Protein AF-0000000081664159 (afdb_homodimer)

InterPro domains:
  IPR005027 Glycosyl transferase, family 43 [PF03360] (117-325)
  IPR005027 Glycosyl transferase, family 43 [PTHR10896] (8-333)
  IPR005027 Glycosyl transferase, family 43 [cd00218] (96-326)
  IPR029044 Nucleotide-diphospho-sugar transferases [G3DSA:3.90.550.10] (96-348)
  IPR029044 Nucleotide-diphospho-sugar transferases [SSF53448] (96-347)

Nearest PDB structures (foldseek):
  1v82-assembly1_A  TM=9.508E-01  e=1.028E-36  Homo sapiens
  1v84-assembly1_B  TM=9.672E-01  e=1.481E-35  Homo sapiens
  1v83-assembly1_B  TM=9.660E-01  e=3.528E-35  Homo sapiens
  2d0j-assembly2_D  TM=9.702E-01  e=4.776E-34  Homo sapiens
  1kws-assembly1_A  TM=9.205E-01  e=2.733E-34  Homo sapiens

Solvent-accessible surface area (backbone atoms only — not comparable to full-atom values): 37474 Å² total; per-residue (Å²): 131,72,72,68,57,56,55,57,52,48,49,53,52,51,52,52,57,60,48,48,55,52,51,50,49,51,52,48,51,54,43,44,56,60,63,52,40,70,58,51,58,50,42,42,51,44,48,40,50,58,46,48,51,52,35,52,51,44,49,51,48,32,51,51,39,50,48,49,36,48,44,47,49,50,54,45,12,36,75,35,46,89,43,28,66,64,54,50,60,73,66,59,78,87,62,45,29,40,39,36,39,23,45,44,57,92,54,81,59,40,53,49,30,48,44,54,48,45,40,45,52,71,72,48,74,55,47,40,41,36,39,19,31,52,24,91,55,78,50,66,68,60,52,55,47,54,55,50,59,36,58,54,70,47,85,45,54,38,51,67,56,75,94,54,53,81,55,94,82,50,62,82,75,76,48,78,73,55,50,66,28,50,42,51,50,52,53,47,46,67,72,70,51,61,60,91,79,41,58,32,22,37,33,50,45,61,50,49,46,36,67,40,72,65,44,60,65,66,45,44,75,36,78,50,34,28,33,32,18,31,18,52,32,81,29,21,68,51,30,27,54,35,58,44,95,86,59,31,48,75,47,41,44,44,74,74,59,37,80,44,93,38,45,58,59,70,74,21,42,35,32,16,47,64,54,49,67,77,38,71,79,64,47,62,42,80,81,43,55,85,81,31,42,53,27,51,29,44,66,69,74,51,54,63,76,59,40,39,59,31,48,78,63,28,54,37,55,40,33,32,56,47,42,66,47,81,84,59,51,67,44,38,53,52,29,42,74,72,72,56,56,79,65,81,88,43,64,94,130,69,81,67,56,62,58,56,52,52,49,53,50,52,50,52,57,60,47,50,53,52,50,50,48,51,52,48,52,53,44,45,57,61,66,48,46,68,63,54,58,53,44,42,52,47,49,40,49,57,46,47,51,54,35,52,52,44,50,51,50,32,49,49,36,49,46,46,38,48,48,50,49,51,51,44,34,69,74,34,62,87,42,36,68,55,54,51,51,69,70,43,84,88,57,45,29,39,38,35,40,24,45,44,56,92,53,81,60,39,53,51,30,48,45,52,48,44,40,45,52,74,68,49,73,55,48,38,40,36,39,19,31,52,23,90,54,79,50,66,68,60,52,56,47,54,74,67,61,83,58,56,70,46,86,44,53,39,50,67,56,75,91,53,52,81,53,94,82,50,60,82,76,75,49,78,74,55,48,65,28,50,42,50,52,50,52,47,46,66,73,69,51,60,61,91,80,40,59,32,21,37,33,50,44,60,50,50,46,36,69,40,74,65,44,60,65,66,46,43,76,36,80,51,34,28,35,32,18,30,18,50,33,79,31,22,68,51,30,27,52,35,58,44,95,85,58,33,48,74,47,42,45,45,75,73,60,36,81,43,92,41,46,60,59,72,73,22,43,34,33,17,47,61,54,49,67,75,39,73,81,64,45,62,43,81,83,44,55,85,80,31,42,54,27,52,28,43,65,71,74,54,54,63,75,61,40,38,60,31,49,79,62,28,53,37,53,38,34,31,57,47,41,68,49,80,84,59,53,66,44,38,53,52,29,43,75,73,70,55,56,78,65,82,87,45,64,94

Structure (mmCIF, N/CA/C/O backbone):
data_AF-0000000081664159-model_v1
#
loop_
_entity.id
_entity.type
_entity.pdbx_description
1 polymer 'Galactosylgalactosylxylosylprotein 3-beta-glucuronosyltransferase 3-like'
#
loop_
_atom_site.group_PDB
_atom_site.id
_atom_site.type_symbol
_atom_site.label_atom_id
_atom_site.label_alt_id
_atom_site.label_comp_id
_atom_site.label_asym_id
_atom_site.label_entity_id
_atom_site.label_seq_id
_atom_site.pdbx_PDB_ins_code
_atom_site.Cartn_x
_atom_site.Cartn_y
_atom_site.Cartn_z
_atom_site.occupancy
_atom_site.B_iso_or_equiv
_atom_site.auth_seq_id
_atom_site.auth_comp_id
_atom_site.auth_asym_id
_atom_site.auth_atom_id
_atom_site.pdbx_PDB_model_num
ATOM 1 N N . MET A 1 1 ? -96.875 -40.125 39.188 1 26.61 1 MET A N 1
ATOM 2 C CA . MET A 1 1 ? -96 -38.969 39.344 1 26.61 1 MET A CA 1
ATOM 3 C C . MET A 1 1 ? -94.562 -39.375 39.281 1 26.61 1 MET A C 1
ATOM 5 O O . MET A 1 1 ? -93.688 -38.562 39.438 1 26.61 1 MET A O 1
ATOM 9 N N . ALA A 1 2 ? -94.312 -40.688 39.312 1 31.69 2 ALA A N 1
ATOM 10 C CA . ALA A 1 2 ? -93 -41.344 39.438 1 31.69 2 ALA A CA 1
ATOM 11 C C . ALA A 1 2 ? -92.188 -41.281 38.156 1 31.69 2 ALA A C 1
ATOM 13 O O . ALA A 1 2 ? -90.938 -41.219 38.156 1 31.69 2 ALA A O 1
ATOM 14 N N . ARG A 1 3 ? -92.875 -41.344 37 1 38.38 3 ARG A N 1
ATOM 15 C CA . ARG A 1 3 ? -92.188 -41.688 35.781 1 38.38 3 ARG A CA 1
ATOM 16 C C . ARG A 1 3 ? -91.438 -40.469 35.219 1 38.38 3 ARG A C 1
ATOM 18 O O . ARG A 1 3 ? -90.5 -40.625 34.438 1 38.38 3 ARG A O 1
ATOM 25 N N . ILE A 1 4 ? -92 -39.344 35.469 1 42.75 4 ILE A N 1
ATOM 26 C CA . ILE A 1 4 ? -91.5 -38.156 34.75 1 42.75 4 ILE A CA 1
ATOM 27 C C . ILE A 1 4 ? -90.125 -37.781 35.344 1 42.75 4 ILE A C 1
ATOM 29 O O . ILE A 1 4 ? -89.375 -37.125 34.656 1 42.75 4 ILE A O 1
ATOM 33 N N . HIS A 1 5 ? -89.875 -38.188 36.594 1 41.47 5 HIS A N 1
ATOM 34 C CA . HIS A 1 5 ? -88.75 -37.656 37.25 1 41.47 5 HIS A CA 1
ATOM 35 C C . HIS A 1 5 ? -87.438 -38.281 36.75 1 41.47 5 HIS A C 1
ATOM 37 O O . HIS A 1 5 ? -86.375 -37.75 36.969 1 41.47 5 HIS A O 1
ATOM 43 N N . LEU A 1 6 ? -87.562 -39.5 36.188 1 44.88 6 LEU A N 1
ATOM 44 C CA . LEU A 1 6 ? -86.375 -40.219 35.844 1 44.88 6 LEU A CA 1
ATOM 45 C C . LEU A 1 6 ? -85.75 -39.656 34.562 1 44.88 6 LEU A C 1
ATOM 47 O O . LEU A 1 6 ? -84.5 -39.531 34.438 1 44.88 6 LEU A O 1
ATOM 51 N N . LYS A 1 7 ? -86.562 -39.031 33.625 1 44.59 7 LYS A N 1
ATOM 52 C CA . LYS A 1 7 ? -86.062 -38.531 32.344 1 44.59 7 LYS A CA 1
ATOM 53 C C . LYS A 1 7 ? -85.25 -37.25 32.562 1 44.59 7 LYS A C 1
ATOM 55 O O . LYS A 1 7 ? -84.25 -37.031 31.906 1 44.59 7 LYS A O 1
ATOM 60 N N . LYS A 1 8 ? -85.75 -36.406 33.406 1 48.75 8 LYS A N 1
ATOM 61 C CA . LYS A 1 8 ? -85.062 -35.125 33.594 1 48.75 8 LYS A CA 1
ATOM 62 C C . LYS A 1 8 ? -83.688 -35.312 34.281 1 48.75 8 LYS A C 1
ATOM 64 O O . LYS A 1 8 ? -82.75 -34.625 33.969 1 48.75 8 LYS A O 1
ATOM 69 N N . VAL A 1 9 ? -83.812 -36.406 35.062 1 49.81 9 VAL A N 1
ATOM 70 C CA . VAL A 1 9 ? -82.562 -36.688 35.75 1 49.81 9 VAL A CA 1
ATOM 71 C C . VAL A 1 9 ? -81.562 -37.25 34.75 1 49.81 9 VAL A C 1
ATOM 73 O O . VAL A 1 9 ? -80.375 -36.906 34.812 1 49.81 9 VAL A O 1
ATOM 76 N N . VAL A 1 10 ? -82.125 -37.938 33.719 1 51.38 10 VAL A N 1
ATOM 77 C CA . VAL A 1 10 ? -81.188 -38.531 32.719 1 51.38 10 VAL A CA 1
ATOM 78 C C . VAL A 1 10 ? -80.688 -37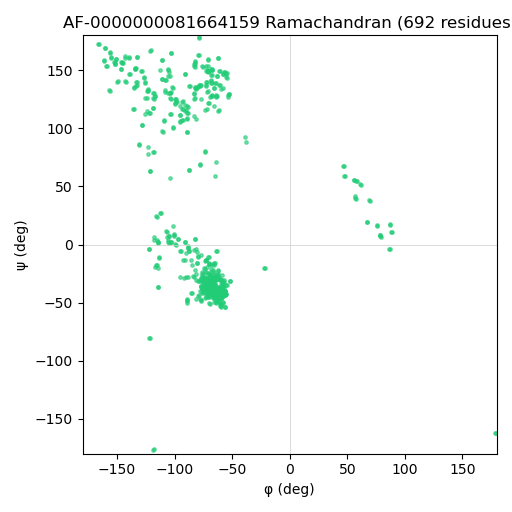.438 31.797 1 51.38 10 VAL A C 1
ATOM 80 O O . VAL A 1 10 ? -79.5 -37.406 31.453 1 51.38 10 VAL A O 1
ATOM 83 N N . ILE A 1 11 ? -81.5 -36.375 31.547 1 52.69 11 ILE A N 1
ATOM 84 C CA . ILE A 1 11 ? -81.062 -35.281 30.656 1 52.69 11 ILE A CA 1
ATOM 85 C C . ILE A 1 11 ? -80 -34.438 31.344 1 52.69 11 ILE A C 1
ATOM 87 O O . ILE A 1 11 ? -79 -34.062 30.734 1 52.69 11 ILE A O 1
ATOM 91 N N . VAL A 1 12 ? -80.188 -34.219 32.656 1 52.22 12 VAL A N 1
ATOM 92 C CA . VAL A 1 12 ? -79.188 -33.438 33.375 1 52.22 12 VAL A CA 1
ATOM 93 C C . VAL A 1 12 ? -77.875 -34.188 33.438 1 52.22 12 VAL A C 1
ATOM 95 O O . VAL A 1 12 ? -76.812 -33.594 33.25 1 52.22 12 VAL A O 1
ATOM 98 N N . PHE A 1 13 ? -77.938 -35.562 33.469 1 48.62 13 PHE A N 1
ATOM 99 C CA . PHE A 1 13 ? -76.688 -36.312 33.5 1 48.62 13 PHE A CA 1
ATOM 100 C C . PHE A 1 13 ? -76.062 -36.344 32.094 1 48.62 13 PHE A C 1
ATOM 102 O O . PHE A 1 13 ? -74.812 -36.281 31.984 1 48.62 13 PHE A O 1
ATOM 109 N N . VAL A 1 14 ? -76.875 -36.281 31.047 1 52.66 14 VAL A N 1
ATOM 110 C CA . VAL A 1 14 ? -76.375 -36.312 29.688 1 52.66 14 VAL A CA 1
ATOM 111 C C . VAL A 1 14 ? -75.688 -34.969 29.375 1 52.66 14 VAL A C 1
ATOM 113 O O . VAL A 1 14 ? -74.625 -34.906 28.797 1 52.66 14 VAL A O 1
ATOM 116 N N . VAL A 1 15 ? -76.312 -33.875 29.844 1 52.97 15 VAL A N 1
ATOM 117 C CA . VAL A 1 15 ? -75.75 -32.562 29.562 1 52.97 15 VAL A CA 1
ATOM 118 C C . VAL A 1 15 ? -74.438 -32.375 30.375 1 52.97 15 VAL A C 1
ATOM 120 O O . VAL A 1 15 ? -73.438 -31.875 29.859 1 52.97 15 VAL A O 1
ATOM 123 N N . LEU A 1 16 ? -74.438 -32.844 31.594 1 52.19 16 LEU A N 1
ATOM 124 C CA . LEU A 1 16 ? -73.25 -32.719 32.406 1 52.19 16 LEU A CA 1
ATOM 125 C C . LEU A 1 16 ? -72.125 -33.625 31.859 1 52.19 16 LEU A C 1
ATOM 127 O O . LEU A 1 16 ? -70.938 -33.281 31.906 1 52.19 16 LEU A O 1
ATOM 131 N N . PHE A 1 17 ? -72.5 -34.688 31.156 1 52.41 17 PHE A N 1
ATOM 132 C CA . PHE A 1 17 ? -71.562 -35.594 30.562 1 52.41 17 PHE A CA 1
ATOM 133 C C . PHE A 1 17 ? -70.875 -34.969 29.344 1 52.41 17 PHE A C 1
ATOM 135 O O . PHE A 1 17 ? -69.688 -35.156 29.094 1 52.41 17 PHE A O 1
ATOM 142 N N . PHE A 1 18 ? -71.688 -34.219 28.562 1 54.16 18 PHE A N 1
ATOM 143 C CA . PHE A 1 18 ? -71.125 -33.625 27.359 1 54.16 18 PHE A CA 1
ATOM 144 C C . PHE A 1 18 ? -70.375 -32.344 27.703 1 54.16 18 PHE A C 1
ATOM 146 O O . PHE A 1 18 ? -69.438 -31.969 27.031 1 54.16 18 PHE A O 1
ATOM 153 N N . ILE A 1 19 ? -70.812 -31.625 28.766 1 53.91 19 ILE A N 1
ATOM 154 C CA . ILE A 1 19 ? -70.188 -30.344 29.031 1 53.91 19 ILE A CA 1
ATOM 155 C C . ILE A 1 19 ? -68.875 -30.562 29.812 1 53.91 19 ILE A C 1
ATOM 157 O O . ILE A 1 19 ? -67.875 -29.812 29.625 1 53.91 19 ILE A O 1
ATOM 161 N N . THR A 1 20 ? -68.688 -31.688 30.5 1 52.44 20 THR A N 1
ATOM 162 C CA . THR A 1 20 ? -67.5 -31.875 31.312 1 52.44 20 THR A CA 1
ATOM 163 C C . THR A 1 20 ? -66.312 -32.188 30.422 1 52.44 20 THR A C 1
ATOM 165 O O . THR A 1 20 ? -65.188 -31.672 30.656 1 52.44 20 THR A O 1
ATOM 168 N N . PRO A 1 21 ? -66.5 -33.062 29.344 1 52.22 21 PRO A N 1
ATOM 169 C CA . PRO A 1 21 ? -65.312 -33.188 28.531 1 52.22 21 PRO A CA 1
ATOM 170 C C . PRO A 1 21 ? -64.938 -31.906 27.797 1 52.22 21 PRO A C 1
ATOM 172 O O . PRO A 1 21 ? -63.75 -31.625 27.609 1 52.22 21 PRO A O 1
ATOM 175 N N . VAL A 1 22 ? -65.875 -31.031 27.469 1 54.66 22 VAL A N 1
ATOM 176 C CA . VAL A 1 22 ? -65.562 -29.781 26.797 1 54.66 22 VAL A CA 1
ATOM 177 C C . VAL A 1 22 ? -64.812 -28.828 27.75 1 54.66 22 VAL A C 1
ATOM 179 O O . VAL A 1 22 ? -63.875 -28.172 27.391 1 54.66 22 VAL A O 1
ATOM 182 N N . ILE A 1 23 ? -65.188 -28.766 29.016 1 53.78 23 ILE A N 1
ATOM 183 C CA . ILE A 1 23 ? -64.5 -27.891 29.984 1 53.78 23 ILE A CA 1
ATOM 184 C C . ILE A 1 23 ? -63.094 -28.406 30.297 1 53.78 23 ILE A C 1
ATOM 186 O O . ILE A 1 23 ? -62.156 -27.641 30.406 1 53.78 23 ILE A O 1
ATOM 190 N N . LEU A 1 24 ? -62.906 -29.688 30.328 1 50.34 24 LEU A N 1
ATOM 191 C CA . LEU A 1 24 ? -61.562 -30.234 30.578 1 50.34 24 LEU A CA 1
ATOM 192 C C . LEU A 1 24 ? -60.656 -30.016 29.375 1 50.34 24 LEU A C 1
ATOM 194 O O . LEU A 1 24 ? -59.469 -29.688 29.531 1 50.34 24 LEU A O 1
ATOM 198 N N . VAL A 1 25 ? -61.219 -30.125 28.125 1 50.09 25 VAL A N 1
ATOM 199 C CA . VAL A 1 25 ? -60.406 -29.859 26.953 1 50.09 25 VAL A CA 1
ATOM 200 C C . VAL A 1 25 ? -60.062 -28.359 26.891 1 50.09 25 VAL A C 1
ATOM 202 O O . VAL A 1 25 ? -58.938 -27.984 26.578 1 50.09 25 VAL A O 1
ATOM 205 N N . ILE A 1 26 ? -60.969 -27.469 27.203 1 51.34 26 ILE A N 1
ATOM 206 C CA . ILE A 1 26 ? -60.688 -26.031 27.203 1 51.34 26 ILE A CA 1
ATOM 207 C C . ILE A 1 26 ? -59.719 -25.703 28.344 1 51.34 26 ILE A C 1
ATOM 209 O O . ILE A 1 26 ? -58.781 -24.938 28.156 1 51.34 26 ILE A O 1
ATOM 213 N N . ALA A 1 27 ? -59.875 -26.281 29.484 1 47.41 27 ALA A N 1
ATOM 214 C CA . ALA A 1 27 ? -58.938 -26 30.594 1 47.41 27 ALA A CA 1
ATOM 215 C C . ALA A 1 27 ? -57.562 -26.562 30.312 1 47.41 27 ALA A C 1
ATOM 217 O O . ALA A 1 27 ? -56.562 -25.922 30.609 1 47.41 27 ALA A O 1
ATOM 218 N N . TYR A 1 28 ? -57.469 -27.766 29.734 1 43.38 28 TYR A N 1
ATOM 219 C CA . TYR A 1 28 ? -56.156 -28.328 29.438 1 43.38 28 TYR A CA 1
ATOM 220 C C . TYR A 1 28 ? -55.562 -27.672 28.188 1 43.38 28 TYR A C 1
ATOM 222 O O . TYR A 1 28 ? -54.344 -27.516 28.078 1 43.38 28 TYR A O 1
ATOM 230 N N . GLY A 1 29 ? -56.344 -27.328 27.156 1 45.12 29 GLY A N 1
ATOM 231 C CA . GLY A 1 29 ? -55.812 -26.547 26.047 1 45.12 29 GLY A CA 1
ATOM 232 C C . GLY A 1 29 ? -55.312 -25.188 26.453 1 45.12 29 GLY A C 1
ATOM 233 O O . GLY A 1 29 ? -54.281 -24.734 25.969 1 45.12 29 GLY A O 1
ATOM 234 N N . VAL A 1 30 ? -56.031 -24.438 27.266 1 44.88 30 VAL A N 1
ATOM 235 C CA . VAL A 1 30 ? -55.531 -23.156 27.781 1 44.88 30 VAL A CA 1
ATOM 236 C C . VAL A 1 30 ? -54.312 -23.391 28.688 1 44.88 30 VAL A C 1
ATOM 238 O O . VAL A 1 30 ? -53.375 -22.609 28.672 1 44.88 30 VAL A O 1
ATOM 241 N N . ASN A 1 31 ? -54.312 -24.469 29.406 1 39.09 31 ASN A N 1
ATOM 242 C CA . ASN A 1 31 ? -53.125 -24.703 30.234 1 39.09 31 ASN A CA 1
ATOM 243 C C . ASN A 1 31 ? -51.969 -25.25 29.422 1 39.09 31 ASN A C 1
ATOM 245 O O . ASN A 1 31 ? -50.812 -25.125 29.828 1 39.09 31 ASN A O 1
ATOM 249 N N . CYS A 1 32 ? -52.188 -26.047 28.344 1 36.38 32 CYS A N 1
ATOM 250 C CA . CYS A 1 32 ? -51.062 -26.391 27.516 1 36.38 32 CYS A CA 1
ATOM 251 C C . CYS A 1 32 ? -50.469 -25.141 26.859 1 36.38 32 CYS A C 1
ATOM 253 O O . CYS A 1 32 ? -49.25 -25.062 26.641 1 36.38 32 CYS A O 1
ATOM 255 N N . ARG A 1 33 ? -51.25 -24.188 26.266 1 40.78 33 ARG A N 1
ATOM 256 C CA . ARG A 1 33 ? -50.656 -22.938 25.812 1 40.78 33 ARG A CA 1
ATOM 257 C C . ARG A 1 33 ? -49.969 -22.203 26.969 1 40.78 33 ARG A C 1
ATOM 259 O O . ARG A 1 33 ? -48.938 -21.562 26.781 1 40.78 33 ARG A O 1
ATOM 266 N N . ASN A 1 34 ? -50.562 -22.109 28.094 1 37.56 34 ASN A N 1
ATOM 267 C CA . ASN A 1 34 ? -49.906 -21.5 29.234 1 37.56 34 ASN A CA 1
ATOM 268 C C . ASN A 1 34 ? -48.719 -22.344 29.703 1 37.56 34 ASN A C 1
ATOM 270 O O . ASN A 1 34 ? -47.844 -21.859 30.422 1 37.56 34 ASN A O 1
ATOM 274 N N . PHE A 1 35 ? -48.75 -23.672 29.562 1 34.16 35 PHE A N 1
ATOM 275 C CA . PHE A 1 35 ? -47.562 -24.453 29.922 1 34.16 35 PHE A CA 1
ATOM 276 C C . PHE A 1 35 ? -46.5 -24.359 28.828 1 34.16 35 PHE A C 1
ATOM 278 O O . PHE A 1 35 ? -45.344 -24.766 29.031 1 34.16 35 PHE A O 1
ATOM 285 N N . ILE A 1 36 ? -46.844 -24.203 27.547 1 36.12 36 ILE A N 1
ATOM 286 C CA . ILE A 1 36 ? -45.781 -23.75 26.641 1 36.12 36 ILE A CA 1
ATOM 287 C C . ILE A 1 36 ? -45.344 -22.344 27.031 1 36.12 36 ILE A C 1
ATOM 289 O O . ILE A 1 36 ? -46.094 -21.375 26.797 1 36.12 36 ILE A O 1
ATOM 293 N N . SER A 1 37 ? -44.906 -22.156 28.172 1 37.28 37 SER A N 1
ATOM 294 C CA . SER A 1 37 ? -44.5 -20.859 28.672 1 37.28 37 SER A CA 1
ATOM 295 C C . SER A 1 37 ? -43.781 -20.047 27.594 1 37.28 37 SER A C 1
ATOM 297 O O . SER A 1 37 ? -42.781 -20.5 27.031 1 37.28 37 SER A O 1
ATOM 299 N N . PRO A 1 38 ? -44.438 -19.172 26.781 1 44.56 38 PRO A N 1
ATOM 300 C CA . PRO A 1 38 ? -43.781 -18.078 26.062 1 44.56 38 PRO A CA 1
ATOM 301 C C . PRO A 1 38 ? -42.438 -17.672 26.703 1 44.56 38 PRO A C 1
ATOM 303 O O . PRO A 1 38 ? -41.594 -17.047 26.047 1 44.56 38 PRO A O 1
ATOM 306 N N . LEU A 1 39 ? -42.25 -18 27.922 1 45.12 39 LEU A N 1
ATOM 307 C CA . LEU A 1 39 ? -41.031 -17.781 28.688 1 45.12 39 LEU A CA 1
ATOM 308 C C . LEU A 1 39 ? -39.906 -18.656 28.172 1 45.12 39 LEU A C 1
ATOM 310 O O . LEU A 1 39 ? -38.719 -18.234 28.156 1 45.12 39 LEU A O 1
ATOM 314 N N . ASN A 1 40 ? -40.281 -19.859 27.578 1 49.34 40 ASN A N 1
ATOM 315 C CA . ASN A 1 40 ? -39.219 -20.75 27.141 1 49.34 40 ASN A CA 1
ATOM 316 C C . ASN A 1 40 ? -38.594 -20.297 25.812 1 49.34 40 ASN A C 1
ATOM 318 O O . ASN A 1 40 ? -37.375 -20.344 25.641 1 49.34 40 ASN A O 1
ATOM 322 N N . GLU A 1 41 ? -39.406 -19.984 24.906 1 52.91 41 GLU A N 1
ATOM 323 C CA . GLU A 1 41 ? -38.812 -19.453 23.688 1 52.91 41 GLU A CA 1
ATOM 324 C C . GLU A 1 41 ? -38.062 -18.141 23.969 1 52.91 41 GLU A C 1
ATOM 326 O O . GLU A 1 41 ? -36.969 -17.922 23.453 1 52.91 41 GLU A O 1
ATOM 331 N N . GLU A 1 42 ? -38.812 -17.266 24.703 1 55.5 42 GLU A N 1
ATOM 332 C CA . GLU A 1 42 ? -38.156 -16.031 25.109 1 55.5 42 GLU A CA 1
ATOM 333 C C . GLU A 1 42 ? -36.906 -16.312 25.969 1 55.5 42 GLU A C 1
ATOM 335 O O . GLU A 1 42 ? -35.906 -15.633 25.828 1 55.5 42 GLU A O 1
ATOM 340 N N . ASP A 1 43 ? -37.031 -17.344 26.703 1 56.03 43 ASP A N 1
ATOM 341 C CA . ASP A 1 43 ? -35.875 -17.75 27.516 1 56.03 43 ASP A CA 1
ATOM 342 C C . ASP A 1 43 ? -34.75 -18.297 26.641 1 56.03 43 ASP A C 1
ATOM 344 O O . ASP A 1 43 ? -33.594 -18.016 26.891 1 56.03 43 ASP A O 1
ATOM 348 N N . TYR A 1 44 ? -35.219 -19.094 25.656 1 54.5 44 TYR A N 1
ATOM 349 C CA . TYR A 1 44 ? -34.188 -19.594 24.75 1 54.5 44 TYR A CA 1
ATOM 350 C C . TYR A 1 44 ? -33.625 -18.484 23.875 1 54.5 44 TYR A C 1
ATOM 352 O O . TYR A 1 44 ? -32.406 -18.422 23.641 1 54.5 44 TYR A O 1
ATOM 360 N N . ARG A 1 45 ? -34.5 -17.703 23.359 1 57.66 45 ARG A N 1
ATOM 361 C CA . ARG A 1 45 ? -34 -16.547 22.625 1 57.66 45 ARG A CA 1
ATOM 362 C C . ARG A 1 45 ? -33.125 -15.664 23.516 1 57.66 45 ARG A C 1
ATOM 364 O O . ARG A 1 45 ? -32.094 -15.164 23.078 1 57.66 45 ARG A O 1
ATOM 371 N N . ASP A 1 46 ? -33.562 -15.555 24.719 1 60.53 46 ASP A N 1
ATOM 372 C CA . ASP A 1 46 ? -32.781 -14.805 25.672 1 60.53 46 ASP A CA 1
ATOM 373 C C . ASP A 1 46 ? -31.453 -15.531 25.984 1 60.53 46 ASP A C 1
ATOM 375 O O . ASP A 1 46 ? -30.406 -14.898 26.109 1 60.53 46 ASP A O 1
ATOM 379 N N . ALA A 1 47 ? -31.578 -16.828 26.062 1 57.5 47 ALA A N 1
ATOM 380 C CA . ALA A 1 47 ? -30.375 -17.609 26.328 1 57.5 47 ALA A CA 1
ATOM 381 C C . ALA A 1 47 ? -29.422 -17.547 25.141 1 57.5 47 ALA A C 1
ATOM 383 O O . ALA A 1 47 ? -28.203 -17.438 25.312 1 57.5 47 ALA A O 1
ATOM 384 N N . ILE A 1 48 ? -29.953 -17.656 23.969 1 58.72 48 ILE A N 1
ATOM 385 C CA . ILE A 1 48 ? -29.141 -17.516 22.766 1 58.72 48 ILE A CA 1
ATOM 386 C C . ILE A 1 48 ? -28.578 -16.094 22.688 1 58.72 48 ILE A C 1
ATOM 388 O O . ILE A 1 48 ? -27.391 -15.914 22.375 1 58.72 48 ILE A O 1
ATOM 392 N N . ALA A 1 49 ? -29.422 -15.18 22.844 1 61.28 49 ALA A N 1
ATOM 393 C CA . ALA A 1 49 ? -28.969 -13.789 22.844 1 61.28 49 ALA A CA 1
ATOM 394 C C . ALA A 1 49 ? -27.938 -13.555 23.938 1 61.28 49 ALA A C 1
ATOM 396 O O . ALA A 1 49 ? -26.953 -12.836 23.719 1 61.28 49 ALA A O 1
ATOM 397 N N . LYS A 1 50 ? -28.188 -14.227 25.031 1 61.97 50 LYS A N 1
ATOM 398 C CA . LYS A 1 50 ? -27.25 -14.102 26.156 1 61.97 50 LYS A CA 1
ATOM 399 C C . LYS A 1 50 ? -25.906 -14.727 25.812 1 61.97 50 LYS A C 1
ATOM 401 O O . LYS A 1 50 ? -24.875 -14.305 26.328 1 61.97 50 LYS A O 1
ATOM 406 N N . LYS A 1 51 ? -26 -15.695 24.953 1 61.41 51 LYS A N 1
ATOM 407 C CA . LYS A 1 51 ? -24.734 -16.328 24.594 1 61.41 51 LYS A CA 1
ATOM 408 C C . LYS A 1 51 ? -24.125 -15.656 23.359 1 61.41 51 LYS A C 1
ATOM 410 O O . LYS A 1 51 ? -22.906 -15.695 23.156 1 61.41 51 LYS A O 1
ATOM 415 N N . GLU A 1 52 ? -24.938 -15.102 22.5 1 65.69 52 GLU A N 1
ATOM 416 C CA . GLU A 1 52 ? -24.422 -14.391 21.328 1 65.69 52 GLU A CA 1
ATOM 417 C C . GLU A 1 52 ? -23.625 -13.156 21.734 1 65.69 52 GLU A C 1
ATOM 419 O O . GLU A 1 52 ? -22.609 -12.852 21.125 1 65.69 52 GLU A O 1
ATOM 424 N N . SER A 1 53 ? -24.141 -12.539 22.781 1 72.12 53 SER A N 1
ATOM 425 C CA . SER A 1 53 ? -23.453 -11.328 23.25 1 72.12 53 SER A CA 1
ATOM 426 C C . SER A 1 53 ? -22.062 -11.656 23.781 1 72.12 53 SER A C 1
ATOM 428 O O . SER A 1 53 ? -21.078 -11.055 23.359 1 72.12 53 SER A O 1
ATOM 430 N N . PRO A 1 54 ? -22.047 -12.766 24.609 1 67.44 54 PRO A N 1
ATOM 431 C CA . PRO A 1 54 ? -20.688 -13.094 25.062 1 67.44 54 PRO A CA 1
ATOM 432 C C . PRO A 1 54 ? -19.781 -13.586 23.938 1 67.44 54 PRO A C 1
ATOM 434 O O . PRO A 1 54 ? -18.578 -13.312 23.953 1 67.44 54 PRO A O 1
ATOM 437 N N . LEU A 1 55 ? -20.359 -14.273 23.031 1 70.94 55 LEU A N 1
ATOM 438 C CA . LEU A 1 55 ? -19.547 -14.742 21.906 1 70.94 55 LEU A CA 1
ATOM 439 C C . LEU A 1 55 ? -19 -13.578 21.094 1 70.94 55 LEU A C 1
ATOM 441 O O . LEU A 1 55 ? -17.844 -13.578 20.703 1 70.94 55 LEU A O 1
ATOM 445 N N . LYS A 1 56 ? -19.891 -12.633 20.828 1 73.94 56 LYS A N 1
ATOM 446 C CA . LYS A 1 56 ? -19.453 -11.445 20.109 1 73.94 56 LYS A CA 1
ATOM 447 C C . LYS A 1 56 ? -18.391 -10.68 20.891 1 73.94 56 LYS A C 1
ATOM 449 O O . LYS A 1 56 ? -17.406 -10.203 20.312 1 73.94 56 LYS A O 1
ATOM 454 N N . MET A 1 57 ? -18.609 -10.648 22.188 1 73.75 57 MET A N 1
ATOM 455 C CA . MET A 1 57 ? -17.641 -9.969 23.047 1 73.75 57 MET A CA 1
ATOM 456 C C . MET A 1 57 ? -16.297 -10.688 23.031 1 73.75 57 MET A C 1
ATOM 458 O O . MET A 1 57 ? -15.242 -10.047 22.969 1 73.75 57 MET A O 1
ATOM 462 N N . LYS A 1 58 ? -16.375 -12.016 23.047 1 72.69 58 LYS A N 1
ATOM 463 C CA . LYS A 1 58 ? -15.125 -12.781 23.047 1 72.69 58 LYS A CA 1
ATOM 464 C C . LYS A 1 58 ? -14.438 -12.703 21.688 1 72.69 58 LYS A C 1
ATOM 466 O O . LYS A 1 58 ? -13.211 -12.695 21.609 1 72.69 58 LYS A O 1
ATOM 471 N N . GLU A 1 59 ? -15.203 -12.625 20.703 1 74.12 59 GLU A N 1
ATOM 472 C CA . GLU A 1 59 ? -14.641 -12.438 19.375 1 74.12 59 GLU A CA 1
ATOM 473 C C . GLU A 1 59 ? -13.945 -11.086 19.25 1 74.12 59 GLU A C 1
ATOM 475 O O . GLU A 1 59 ? -12.859 -10.992 18.672 1 74.12 59 GLU A O 1
ATOM 480 N N . ASP A 1 60 ? -14.547 -10.141 19.828 1 75.69 60 ASP A N 1
ATOM 481 C CA . ASP A 1 60 ? -13.938 -8.812 19.812 1 75.69 60 ASP A CA 1
ATOM 482 C C . ASP A 1 60 ? -12.641 -8.789 20.625 1 75.69 60 ASP A C 1
ATOM 484 O O . ASP A 1 60 ? -11.664 -8.164 20.219 1 75.69 60 ASP A O 1
ATOM 488 N N . GLU A 1 61 ? -12.711 -9.555 21.672 1 72 61 GLU A N 1
ATOM 489 C CA . GLU A 1 61 ? -11.516 -9.641 22.5 1 72 61 GLU A CA 1
ATOM 490 C C . GLU A 1 61 ? -10.391 -10.375 21.781 1 72 61 GLU A C 1
ATOM 492 O O . GLU A 1 61 ? -9.234 -9.969 21.859 1 72 61 GLU A O 1
ATOM 497 N N . LEU A 1 62 ? -10.766 -11.422 21.156 1 71.69 62 LEU A N 1
ATOM 498 C CA . LEU A 1 62 ? -9.789 -12.188 20.391 1 71.69 62 LEU A CA 1
ATOM 499 C C . LEU A 1 62 ? -9.164 -11.336 19.297 1 71.69 62 LEU A C 1
ATOM 501 O O . LEU A 1 62 ? -7.945 -11.367 19.094 1 71.69 62 LEU A O 1
ATOM 505 N N . LYS A 1 63 ? -10.023 -10.625 18.672 1 72.56 63 LYS A N 1
ATOM 506 C CA . LYS A 1 63 ? -9.539 -9.742 17.625 1 72.56 63 LYS A CA 1
ATOM 507 C C . LYS A 1 63 ? -8.57 -8.695 18.172 1 72.56 63 LYS A C 1
ATOM 509 O O . LYS A 1 63 ? -7.543 -8.406 17.562 1 72.56 63 LYS A O 1
ATOM 514 N N . LYS A 1 64 ? -8.883 -8.25 19.344 1 73.69 64 LYS A N 1
ATOM 515 C CA . LYS A 1 64 ? -8.023 -7.258 19.984 1 73.69 64 LYS A CA 1
ATOM 516 C C . LYS A 1 64 ? -6.66 -7.855 20.328 1 73.69 64 LYS A C 1
ATOM 518 O O . LYS A 1 64 ? -5.625 -7.223 20.109 1 73.69 64 LYS A O 1
ATOM 523 N N . TYR A 1 65 ? -6.68 -9.109 20.75 1 70.5 65 TYR A N 1
ATOM 524 C CA . TYR A 1 65 ? -5.43 -9.758 21.125 1 70.5 65 TYR A CA 1
ATOM 525 C C . TYR A 1 65 ? -4.602 -10.102 19.891 1 70.5 65 TYR A C 1
ATOM 527 O O . TYR A 1 65 ? -3.377 -9.977 19.906 1 70.5 65 TYR A O 1
ATOM 535 N N . GLU A 1 66 ? -5.324 -10.477 18.953 1 73.06 66 GLU A N 1
ATOM 536 C CA . GLU A 1 66 ? -4.641 -10.766 17.703 1 73.06 66 GLU A CA 1
ATOM 537 C C . GLU A 1 66 ? -3.98 -9.508 17.125 1 73.06 66 GLU A C 1
ATOM 539 O O . GLU A 1 66 ? -2.836 -9.555 16.672 1 73.06 66 GLU A O 1
ATOM 544 N N . GLU A 1 67 ? -4.695 -8.516 17.234 1 74.94 67 GLU A N 1
ATOM 545 C CA . GLU A 1 67 ? -4.168 -7.242 16.75 1 74.94 67 GLU A CA 1
ATOM 546 C C . GLU A 1 67 ? -2.957 -6.805 17.578 1 74.94 67 GLU A C 1
ATOM 548 O O . GLU A 1 67 ? -1.959 -6.34 17.016 1 74.94 67 GLU A O 1
ATOM 553 N N . ARG A 1 68 ? -3.121 -7.047 18.859 1 74.06 68 ARG A N 1
ATOM 554 C CA . ARG A 1 68 ? -2.021 -6.68 19.734 1 74.06 68 ARG A CA 1
ATOM 555 C C . ARG A 1 68 ? -0.781 -7.516 19.453 1 74.06 68 ARG A C 1
ATOM 557 O O . ARG A 1 68 ? 0.335 -6.992 19.422 1 74.06 68 ARG A O 1
ATOM 564 N N . LEU A 1 69 ? -1.055 -8.734 19.25 1 75.56 69 LEU A N 1
ATOM 565 C CA . LEU A 1 69 ? 0.054 -9.633 18.938 1 75.56 69 LEU A CA 1
ATOM 566 C C . LEU A 1 69 ? 0.715 -9.258 17.625 1 75.56 69 LEU A C 1
ATOM 568 O O . LEU A 1 69 ? 1.943 -9.227 17.516 1 75.56 69 LEU A O 1
ATOM 572 N N . ASN A 1 70 ? -0.051 -8.977 16.734 1 77.25 70 ASN A N 1
ATOM 573 C CA . ASN A 1 70 ? 0.475 -8.609 15.422 1 77.25 70 ASN A CA 1
ATOM 574 C C . ASN A 1 70 ? 1.236 -7.285 15.477 1 77.25 70 ASN A C 1
ATOM 576 O O . ASN A 1 70 ? 2.324 -7.168 14.906 1 77.25 70 ASN A O 1
ATOM 580 N N . THR A 1 71 ? 0.613 -6.402 16.188 1 77.94 71 THR A N 1
ATOM 581 C CA . THR A 1 71 ? 1.263 -5.102 16.328 1 77.94 71 THR A CA 1
ATOM 582 C C . THR A 1 71 ? 2.621 -5.246 17.016 1 77.94 71 THR A C 1
ATOM 584 O O . THR A 1 71 ? 3.615 -4.68 16.562 1 77.94 71 THR A O 1
ATOM 587 N N . LEU A 1 72 ? 2.566 -6.02 18.016 1 75.25 72 LEU A N 1
ATOM 588 C CA . LEU A 1 72 ? 3.812 -6.234 18.75 1 75.25 72 LEU A CA 1
ATOM 589 C C . LEU A 1 72 ? 4.84 -6.941 17.859 1 75.25 72 LEU A C 1
ATOM 591 O O . LEU A 1 72 ? 6.004 -6.543 17.828 1 75.25 72 LEU A O 1
ATOM 595 N N . SER A 1 73 ? 4.387 -7.91 17.234 1 78.12 73 SER A N 1
ATOM 596 C CA . SER A 1 73 ? 5.27 -8.68 16.375 1 78.12 73 SER A CA 1
ATOM 597 C C . SER A 1 73 ? 5.887 -7.801 15.281 1 78.12 73 SER A C 1
ATOM 599 O O . SER A 1 73 ? 7.105 -7.793 15.102 1 78.12 73 SER A O 1
ATOM 601 N N . VAL A 1 74 ? 5.137 -7.047 14.664 1 80.38 74 VAL A N 1
ATOM 602 C CA . VAL A 1 74 ? 5.605 -6.203 13.562 1 80.38 74 VAL A CA 1
ATOM 603 C C . VAL A 1 74 ? 6.559 -5.137 14.102 1 80.38 74 VAL A C 1
ATOM 605 O O . VAL A 1 74 ? 7.629 -4.91 13.539 1 80.38 74 VAL A O 1
ATOM 608 N N . ALA A 1 75 ? 6.16 -4.535 15.156 1 77.62 75 ALA A N 1
ATOM 609 C CA . ALA A 1 75 ? 6.996 -3.492 15.75 1 77.62 75 ALA A CA 1
ATOM 610 C C . ALA A 1 75 ? 8.367 -4.043 16.125 1 77.62 75 ALA A C 1
ATOM 612 O O . ALA A 1 75 ? 9.391 -3.416 15.852 1 77.62 75 ALA A O 1
ATOM 613 N N . LEU A 1 76 ? 8.398 -5.211 16.625 1 76 76 LEU A N 1
ATOM 614 C CA . LEU A 1 76 ? 9.641 -5.805 17.094 1 76 76 LEU A CA 1
ATOM 615 C C . LEU A 1 76 ? 10.5 -6.27 15.93 1 76 76 LEU A C 1
ATOM 617 O O . LEU A 1 76 ? 11.727 -6.121 15.953 1 76 76 LEU A O 1
ATOM 621 N N . ARG A 1 77 ? 9.922 -6.785 14.992 1 80.25 77 ARG A N 1
ATOM 622 C CA . ARG A 1 77 ? 10.68 -7.246 13.828 1 80.25 77 ARG A CA 1
ATOM 623 C C . ARG A 1 77 ? 11.328 -6.074 13.102 1 80.25 77 ARG A C 1
ATOM 625 O O . ARG A 1 77 ? 12.438 -6.199 12.578 1 80.25 77 ARG A O 1
ATOM 632 N N . ARG A 1 78 ? 10.688 -5.047 13.125 1 81.12 78 ARG A N 1
ATOM 633 C CA . ARG A 1 78 ? 11.227 -3.865 12.453 1 81.12 78 ARG A CA 1
ATOM 634 C C . ARG A 1 78 ? 12.312 -3.201 13.289 1 81.12 78 ARG A C 1
ATOM 636 O O . ARG A 1 78 ? 13.297 -2.691 12.75 1 81.12 78 ARG A O 1
ATOM 643 N N . GLN A 1 79 ? 12.086 -3.158 14.531 1 76.56 79 GLN A N 1
ATOM 644 C CA . GLN A 1 79 ? 13.039 -2.523 15.438 1 76.56 79 GLN A CA 1
ATOM 645 C C . GLN A 1 79 ? 14.289 -3.383 15.617 1 76.56 79 GLN A C 1
ATOM 647 O O . GLN A 1 79 ? 15.391 -2.857 15.812 1 76.56 79 GLN A O 1
ATOM 652 N N . PHE A 1 80 ? 14.094 -4.73 15.594 1 74.94 80 PHE A N 1
ATOM 653 C CA . PHE A 1 80 ? 15.188 -5.676 15.805 1 74.94 80 PHE A CA 1
ATOM 654 C C . PHE A 1 80 ? 15.312 -6.633 14.625 1 74.94 80 PHE A C 1
ATOM 656 O O . PHE A 1 80 ? 14.891 -7.789 14.711 1 74.94 80 PHE A O 1
ATOM 663 N N . PRO A 1 81 ? 15.953 -6.246 13.672 1 78.25 81 PRO A N 1
ATOM 664 C CA . PRO A 1 81 ? 16.047 -7.051 12.453 1 78.25 81 PRO A CA 1
ATOM 665 C C . PRO A 1 81 ? 16.688 -8.414 12.695 1 78.25 81 PRO A C 1
ATOM 667 O O . PRO A 1 81 ? 16.375 -9.383 12 1 78.25 81 PRO A O 1
ATOM 670 N N . ASN A 1 82 ? 17.547 -8.508 13.648 1 76.44 82 ASN A N 1
ATOM 671 C CA . ASN A 1 82 ? 18.234 -9.766 13.906 1 76.44 82 ASN A CA 1
ATOM 672 C C . ASN A 1 82 ? 17.344 -10.766 14.633 1 76.44 82 ASN A C 1
ATOM 674 O O . ASN A 1 82 ? 17.688 -11.93 14.789 1 76.44 82 ASN A O 1
ATOM 678 N N . ALA A 1 83 ? 16.188 -10.281 15.07 1 73.56 83 ALA A N 1
ATOM 679 C CA . ALA A 1 83 ? 15.312 -11.148 15.844 1 73.56 83 ALA A CA 1
ATOM 680 C C . ALA A 1 83 ? 14.125 -11.617 15 1 73.56 83 ALA A C 1
ATOM 682 O O . ALA A 1 83 ? 13.227 -12.297 15.5 1 73.56 83 ALA A O 1
ATOM 683 N N . VAL A 1 84 ? 14.117 -11.336 13.773 1 76.94 84 VAL A N 1
ATOM 684 C CA . VAL A 1 84 ? 12.969 -11.617 12.922 1 76.94 84 VAL A CA 1
ATOM 685 C C . VAL A 1 84 ? 12.68 -13.117 12.914 1 76.94 84 VAL A C 1
ATOM 687 O O . VAL A 1 84 ? 11.555 -13.539 13.188 1 76.94 84 VAL A O 1
ATOM 690 N N . GLU A 1 85 ? 13.719 -13.891 12.664 1 77.69 85 GLU A N 1
ATOM 691 C CA . GLU A 1 85 ? 13.523 -15.336 12.594 1 77.69 85 GLU A CA 1
ATOM 692 C C . GLU A 1 85 ? 13.047 -15.891 13.938 1 77.69 85 GLU A C 1
ATOM 694 O O . GLU A 1 85 ? 12.164 -16.75 13.977 1 77.69 85 GLU A O 1
ATOM 699 N N . TYR A 1 86 ? 13.68 -15.398 14.977 1 71 86 TYR A N 1
ATOM 700 C CA . TYR A 1 86 ? 13.32 -15.844 16.312 1 71 86 TYR A CA 1
ATOM 701 C C . TYR A 1 86 ? 11.859 -15.539 16.625 1 71 86 TYR A C 1
ATOM 703 O O . TYR A 1 86 ? 11.125 -16.391 17.109 1 71 86 TYR A O 1
ATOM 711 N N . ILE A 1 87 ? 11.352 -14.422 16.266 1 74.62 87 ILE A N 1
ATOM 712 C CA . ILE A 1 87 ? 9.992 -13.977 16.547 1 74.62 87 ILE A CA 1
ATOM 713 C C . ILE A 1 87 ? 9.008 -14.789 15.711 1 74.62 87 ILE A C 1
ATOM 715 O O . ILE A 1 87 ? 7.977 -15.242 16.219 1 74.62 87 ILE A O 1
ATOM 719 N N . LEU A 1 88 ? 9.312 -14.953 14.5 1 75.75 88 LEU A N 1
ATOM 720 C CA . LEU A 1 88 ? 8.422 -15.68 13.602 1 75.75 88 LEU A CA 1
ATOM 721 C C . LEU A 1 88 ? 8.312 -17.141 14.016 1 75.75 88 LEU A C 1
ATOM 723 O O . LEU A 1 88 ? 7.262 -17.766 13.852 1 75.75 88 LEU A O 1
ATOM 727 N N . GLN A 1 89 ? 9.367 -17.672 14.562 1 70.94 89 GLN A N 1
ATOM 728 C CA . GLN A 1 89 ? 9.336 -19.062 15.047 1 70.94 89 GLN A CA 1
ATOM 729 C C . GLN A 1 89 ? 8.359 -19.203 16.219 1 70.94 89 GLN A C 1
ATOM 731 O O . GLN A 1 89 ? 7.656 -20.219 16.312 1 70.94 89 GLN A O 1
ATOM 736 N N . ILE A 1 90 ? 8.312 -18.203 16.969 1 65.06 90 ILE A N 1
ATOM 737 C CA . ILE A 1 90 ? 7.445 -18.234 18.141 1 65.06 90 ILE A CA 1
ATOM 738 C C . ILE A 1 90 ? 5.984 -18.188 17.703 1 65.06 90 ILE A C 1
ATOM 740 O O . ILE A 1 90 ? 5.121 -18.812 18.328 1 65.06 90 ILE A O 1
ATOM 744 N N . LEU A 1 91 ? 5.758 -17.531 16.578 1 70.62 91 LEU A N 1
ATOM 745 C CA . LEU A 1 91 ? 4.387 -17.281 16.141 1 70.62 91 LEU A CA 1
ATOM 746 C C . LEU A 1 91 ? 3.971 -18.266 15.055 1 70.62 91 LEU A C 1
ATOM 748 O O . LEU A 1 91 ? 2.875 -18.156 14.5 1 70.62 91 LEU A O 1
ATOM 752 N N . ASP A 1 92 ? 4.82 -19.219 14.812 1 69.69 92 ASP A N 1
ATOM 753 C CA . ASP A 1 92 ? 4.574 -20.156 13.719 1 69.69 92 ASP A CA 1
ATOM 754 C C . ASP A 1 92 ? 3.342 -21.016 14 1 69.69 92 ASP A C 1
ATOM 756 O O . ASP A 1 92 ? 3.258 -21.672 15.031 1 69.69 92 ASP A O 1
ATOM 760 N N . ASP A 1 93 ? 2.279 -20.969 13.164 1 69.94 93 ASP A N 1
ATOM 761 C CA . ASP A 1 93 ? 1.02 -21.688 13.297 1 69.94 93 ASP A CA 1
ATOM 762 C C . ASP A 1 93 ? 0.986 -22.906 12.367 1 69.94 93 ASP A C 1
ATOM 764 O O . ASP A 1 93 ? -0.055 -23.547 12.219 1 69.94 93 ASP A O 1
ATOM 768 N N . ASN A 1 94 ? 1.948 -23.391 11.836 1 78.12 94 ASN A N 1
ATOM 769 C CA . ASN A 1 94 ? 2.039 -24.547 10.945 1 78.12 94 ASN A CA 1
ATOM 770 C C . ASN A 1 94 ? 1.143 -24.391 9.727 1 78.12 94 ASN A C 1
ATOM 772 O O . ASN A 1 94 ? 0.345 -25.281 9.414 1 78.12 94 ASN A O 1
ATOM 776 N N . ILE A 1 95 ? 1.053 -23.266 9.117 1 85.12 95 ILE A N 1
ATOM 777 C CA . ILE A 1 95 ? 0.349 -23.031 7.863 1 85.12 95 ILE A CA 1
ATOM 778 C C . ILE A 1 95 ? 1.359 -22.859 6.73 1 85.12 95 ILE A C 1
ATOM 780 O O . ILE A 1 95 ? 2.518 -22.516 6.969 1 85.12 95 ILE A O 1
ATOM 784 N N . PRO A 1 96 ? 0.978 -23.203 5.535 1 91.88 96 PRO A N 1
ATOM 785 C CA . PRO A 1 96 ? 1.912 -23.125 4.41 1 91.88 96 PRO A CA 1
ATOM 786 C C . PRO A 1 96 ? 2.52 -21.734 4.246 1 91.88 96 PRO A C 1
ATOM 788 O O . PRO A 1 96 ? 1.838 -20.734 4.461 1 91.88 96 PRO A O 1
ATOM 791 N N . THR A 1 97 ? 3.752 -21.672 3.854 1 94.94 97 THR A N 1
ATOM 792 C CA . THR A 1 97 ? 4.461 -20.422 3.627 1 94.94 97 THR A CA 1
ATOM 793 C C . THR A 1 97 ? 4.148 -19.859 2.24 1 94.94 97 THR A C 1
ATOM 795 O O . THR A 1 97 ? 4.047 -20.609 1.271 1 94.94 97 THR A O 1
ATOM 798 N N . ILE A 1 98 ? 3.912 -18.625 2.168 1 97.19 98 ILE A N 1
ATOM 799 C CA . ILE A 1 98 ? 3.805 -17.953 0.876 1 97.19 98 ILE A CA 1
ATOM 800 C C . ILE A 1 98 ? 5.156 -17.359 0.486 1 97.19 98 ILE A C 1
ATOM 802 O O . ILE A 1 98 ? 5.711 -16.531 1.209 1 97.19 98 ILE A O 1
ATOM 806 N N . TYR A 1 99 ? 5.73 -17.828 -0.574 1 98 99 TYR A N 1
ATOM 807 C CA . TYR A 1 99 ? 6.945 -17.281 -1.17 1 98 99 TYR A CA 1
ATOM 808 C C . TYR A 1 99 ? 6.605 -16.266 -2.256 1 98 99 TYR A C 1
ATOM 810 O O . TYR A 1 99 ? 6.121 -16.625 -3.328 1 98 99 TYR A O 1
ATOM 818 N N . ALA A 1 100 ? 6.82 -15 -1.963 1 98.75 100 ALA A N 1
ATOM 819 C CA . ALA A 1 100 ? 6.492 -13.945 -2.914 1 98.75 100 ALA A CA 1
ATOM 820 C C . ALA A 1 100 ? 7.734 -13.484 -3.668 1 98.75 100 ALA A C 1
ATOM 822 O O . ALA A 1 100 ? 8.711 -13.031 -3.059 1 98.75 100 ALA A O 1
ATOM 823 N N . ILE A 1 101 ? 7.723 -13.586 -4.98 1 98.81 101 ILE A N 1
ATOM 824 C CA . ILE A 1 101 ? 8.828 -13.172 -5.836 1 98.81 101 ILE A CA 1
ATOM 825 C C . ILE A 1 101 ? 8.555 -11.781 -6.406 1 98.81 101 ILE A C 1
ATOM 827 O O . ILE A 1 101 ? 7.535 -11.57 -7.07 1 98.81 101 ILE A O 1
ATOM 831 N N . THR A 1 102 ? 9.469 -10.859 -6.152 1 98.81 102 THR A N 1
ATOM 832 C CA . THR A 1 102 ? 9.297 -9.484 -6.609 1 98.81 102 THR A CA 1
ATOM 833 C C . THR A 1 102 ? 10.531 -9.008 -7.371 1 98.81 102 THR A C 1
ATOM 835 O O . THR A 1 102 ? 11.555 -8.68 -6.766 1 98.81 102 THR A O 1
ATOM 838 N N . PRO A 1 103 ? 10.445 -8.969 -8.711 1 98.44 103 PRO A N 1
ATOM 839 C CA . PRO A 1 103 ? 11.477 -8.227 -9.438 1 98.44 103 PRO A CA 1
ATOM 840 C C . PRO A 1 103 ? 11.398 -6.723 -9.203 1 98.44 103 PRO A C 1
ATOM 842 O O . PRO A 1 103 ? 10.305 -6.164 -9.086 1 98.44 103 PRO A O 1
ATOM 845 N N . THR A 1 104 ? 12.5 -6.082 -9.078 1 98 104 THR A N 1
ATOM 846 C CA . THR A 1 104 ? 12.531 -4.633 -8.93 1 98 104 THR A CA 1
ATOM 847 C C . THR A 1 104 ? 13.75 -4.039 -9.617 1 98 104 THR A C 1
ATOM 849 O O . THR A 1 104 ? 14.703 -4.758 -9.93 1 98 104 THR A O 1
ATOM 852 N N . HIS A 1 105 ? 13.695 -2.801 -9.977 1 95.5 105 HIS A N 1
ATOM 853 C CA . HIS A 1 105 ? 14.805 -2.094 -10.617 1 95.5 105 HIS A CA 1
ATOM 854 C C . HIS A 1 105 ? 14.938 -0.677 -10.07 1 95.5 105 HIS A C 1
ATOM 856 O O . HIS A 1 105 ? 13.992 -0.136 -9.492 1 95.5 105 HIS A O 1
ATOM 862 N N . THR A 1 106 ? 16.094 -0.143 -10.289 1 94.75 106 THR A N 1
ATOM 863 C CA . THR A 1 106 ? 16.391 1.187 -9.766 1 94.75 106 THR A CA 1
ATOM 864 C C . THR A 1 106 ? 15.594 2.252 -10.516 1 94.75 106 THR A C 1
ATOM 866 O O . THR A 1 106 ? 15.695 2.357 -11.742 1 94.75 106 THR A O 1
ATOM 869 N N . ARG A 1 107 ? 14.852 2.945 -9.789 1 92.81 107 ARG A N 1
ATOM 870 C CA . ARG A 1 107 ? 14.125 4.129 -10.242 1 92.81 107 ARG A CA 1
ATOM 871 C C . ARG A 1 107 ? 13.711 5 -9.07 1 92.81 107 ARG A C 1
ATOM 873 O O . ARG A 1 107 ? 13.789 4.574 -7.914 1 92.81 107 ARG A O 1
ATOM 880 N N . HIS A 1 108 ? 13.258 6.164 -9.273 1 92.06 108 HIS A N 1
ATOM 881 C CA . HIS A 1 108 ? 13.062 7.164 -8.227 1 92.06 108 HIS A CA 1
ATOM 882 C C . HIS A 1 108 ? 11.945 6.746 -7.27 1 92.06 108 HIS A C 1
ATOM 884 O O . HIS A 1 108 ? 11.984 7.09 -6.086 1 92.06 108 HIS A O 1
ATOM 890 N N . VAL A 1 109 ? 11 5.965 -7.766 1 95.94 109 VAL A N 1
ATOM 891 C CA . VAL A 1 109 ? 9.859 5.613 -6.926 1 95.94 109 VAL A CA 1
ATOM 892 C C . VAL A 1 109 ? 10.086 4.242 -6.297 1 95.94 109 VAL A C 1
ATOM 894 O O . VAL A 1 109 ? 9.211 3.723 -5.594 1 95.94 109 VAL A O 1
ATOM 897 N N . GLN A 1 110 ? 11.258 3.625 -6.496 1 97 110 GLN A N 1
ATOM 898 C CA . GLN A 1 110 ? 11.516 2.25 -6.082 1 97 110 GLN A CA 1
ATOM 899 C C . GLN A 1 110 ? 11.297 2.076 -4.582 1 97 110 GLN A C 1
ATOM 901 O O . GLN A 1 110 ? 10.562 1.181 -4.156 1 97 110 GLN A O 1
ATOM 906 N N . LYS A 1 111 ? 11.891 2.943 -3.791 1 97.62 111 LYS A N 1
ATOM 907 C CA . LYS A 1 111 ? 11.789 2.811 -2.342 1 97.62 111 LYS A CA 1
ATOM 908 C C . LYS A 1 111 ? 10.344 2.982 -1.876 1 97.62 111 LYS A C 1
ATOM 910 O O . LYS A 1 111 ? 9.859 2.215 -1.044 1 97.62 111 LYS A O 1
ATOM 915 N N . ALA A 1 112 ? 9.695 3.982 -2.406 1 97.75 112 ALA A N 1
ATOM 916 C CA . ALA A 1 112 ? 8.297 4.219 -2.045 1 97.75 112 ALA A CA 1
ATOM 917 C C . ALA A 1 112 ? 7.438 2.994 -2.346 1 97.75 112 ALA A C 1
ATOM 919 O O . ALA A 1 112 ? 6.598 2.602 -1.532 1 97.75 112 ALA A O 1
ATOM 920 N N . GLU A 1 113 ? 7.641 2.387 -3.475 1 97.81 113 GLU A N 1
ATOM 921 C CA . GLU A 1 113 ? 6.883 1.201 -3.867 1 97.81 113 GLU A CA 1
ATOM 922 C C . GLU A 1 113 ? 7.199 0.019 -2.955 1 97.81 113 GLU A C 1
ATOM 924 O O . GLU A 1 113 ? 6.301 -0.737 -2.576 1 97.81 113 GLU A O 1
ATOM 929 N N . LEU A 1 114 ? 8.43 -0.129 -2.627 1 98.44 114 LEU A N 1
ATOM 930 C CA . LEU A 1 114 ? 8.828 -1.214 -1.737 1 98.44 114 LEU A CA 1
ATOM 931 C C . LEU A 1 114 ? 8.242 -1.016 -0.343 1 98.44 114 LEU A C 1
ATOM 933 O O . LEU A 1 114 ? 7.867 -1.985 0.322 1 98.44 114 LEU A O 1
ATOM 937 N N . VAL A 1 115 ? 8.148 0.218 0.103 1 98 115 VAL A N 1
ATOM 938 C CA . VAL A 1 115 ? 7.531 0.521 1.391 1 98 115 VAL A CA 1
ATOM 939 C C . VAL A 1 115 ? 6.07 0.086 1.38 1 98 115 VAL A C 1
ATOM 941 O O . VAL A 1 115 ? 5.598 -0.559 2.32 1 98 115 VAL A O 1
ATOM 944 N N . ARG A 1 116 ? 5.402 0.387 0.321 1 97.31 116 ARG A N 1
ATOM 945 C CA . ARG A 1 116 ? 4.004 -0.005 0.19 1 97.31 116 ARG A CA 1
ATOM 946 C C . ARG A 1 116 ? 3.848 -1.52 0.272 1 97.31 116 ARG A C 1
ATOM 948 O O . ARG A 1 116 ? 2.949 -2.021 0.949 1 97.31 116 ARG A O 1
ATOM 955 N N . LEU A 1 117 ? 4.688 -2.172 -0.411 1 98.06 117 LEU A N 1
ATOM 956 C CA . LEU A 1 117 ? 4.629 -3.631 -0.4 1 98.06 117 LEU A CA 1
ATOM 957 C C . LEU A 1 117 ? 4.895 -4.176 1 1 98.06 117 LEU A C 1
ATOM 959 O O . LEU A 1 117 ? 4.207 -5.09 1.455 1 98.06 117 LEU A O 1
ATOM 963 N N . THR A 1 118 ? 5.887 -3.574 1.623 1 97.56 118 THR A N 1
ATOM 964 C CA . THR A 1 118 ? 6.238 -4.02 2.965 1 97.56 118 THR A CA 1
ATOM 965 C C . THR A 1 118 ? 5.055 -3.873 3.914 1 97.56 118 THR A C 1
ATOM 967 O O . THR A 1 118 ? 4.766 -4.777 4.703 1 97.56 118 THR A O 1
ATOM 970 N N . ASN A 1 119 ? 4.383 -2.738 3.789 1 96.25 119 ASN A N 1
ATOM 971 C CA . ASN A 1 119 ? 3.213 -2.514 4.633 1 96.25 119 ASN A CA 1
ATOM 972 C C . ASN A 1 119 ? 2.16 -3.602 4.43 1 96.25 119 ASN A C 1
ATOM 974 O O . ASN A 1 119 ? 1.447 -3.963 5.367 1 96.25 119 ASN A O 1
ATOM 978 N N . THR A 1 120 ? 2.068 -4.113 3.252 1 97.19 120 THR A N 1
ATOM 979 C CA . THR A 1 120 ? 1.133 -5.188 2.947 1 97.19 120 THR A CA 1
ATOM 980 C C . THR A 1 120 ? 1.656 -6.523 3.471 1 97.19 120 THR A C 1
ATOM 982 O O . THR A 1 120 ? 0.957 -7.227 4.199 1 97.19 120 THR A O 1
ATOM 985 N N . PHE A 1 121 ? 2.877 -6.828 3.215 1 97.62 121 PHE A N 1
ATOM 986 C CA . PHE A 1 121 ? 3.451 -8.148 3.467 1 97.62 121 PHE A CA 1
ATOM 987 C C . PHE A 1 121 ? 3.611 -8.383 4.965 1 97.62 121 PHE A C 1
ATOM 989 O O . PHE A 1 121 ? 3.564 -9.531 5.422 1 97.62 121 PHE A O 1
ATOM 996 N N . LEU A 1 122 ? 3.713 -7.344 5.727 1 94.25 122 LEU A N 1
ATOM 997 C CA . LEU A 1 122 ? 3.893 -7.469 7.168 1 94.25 122 LEU A CA 1
ATOM 998 C C . LEU A 1 122 ? 2.654 -8.078 7.82 1 94.25 122 LEU A C 1
ATOM 1000 O O . LEU A 1 122 ? 2.719 -8.562 8.953 1 94.25 122 LEU A O 1
ATOM 1004 N N . HIS A 1 123 ? 1.543 -8.062 7.102 1 91.06 123 HIS A N 1
ATOM 1005 C CA . HIS A 1 123 ? 0.311 -8.641 7.625 1 91.06 123 HIS A CA 1
ATOM 1006 C C . HIS A 1 123 ? 0.25 -10.148 7.359 1 91.06 123 HIS A C 1
ATOM 1008 O O . HIS A 1 123 ? -0.576 -10.852 7.945 1 91.06 123 HIS A O 1
ATOM 1014 N N . VAL A 1 124 ? 1.042 -10.664 6.453 1 91.94 124 VAL A N 1
ATOM 1015 C CA . VAL A 1 124 ? 0.896 -12.023 5.953 1 91.94 124 VAL A CA 1
ATOM 1016 C C . VAL A 1 124 ? 1.74 -12.977 6.797 1 91.94 124 VAL A C 1
ATOM 1018 O O . VAL A 1 124 ? 2.965 -12.844 6.859 1 91.94 124 VAL A O 1
ATOM 1021 N N . LYS A 1 125 ? 1.086 -13.961 7.438 1 85.81 125 LYS A N 1
ATOM 1022 C CA . LYS A 1 125 ? 1.772 -14.961 8.242 1 85.81 125 LYS A CA 1
ATOM 1023 C C . LYS A 1 125 ? 2.533 -15.953 7.367 1 85.81 125 LYS A C 1
ATOM 1025 O O . LYS A 1 125 ? 2.078 -16.297 6.273 1 85.81 125 LYS A O 1
ATOM 1030 N N . ASN A 1 126 ? 3.713 -16.5 7.973 1 90.94 126 ASN A N 1
ATOM 1031 C CA . ASN A 1 126 ? 4.516 -17.469 7.242 1 90.94 126 ASN A CA 1
ATOM 1032 C C . ASN A 1 126 ? 4.789 -17.016 5.812 1 90.94 126 ASN A C 1
ATOM 1034 O O . ASN A 1 126 ? 4.426 -17.703 4.859 1 90.94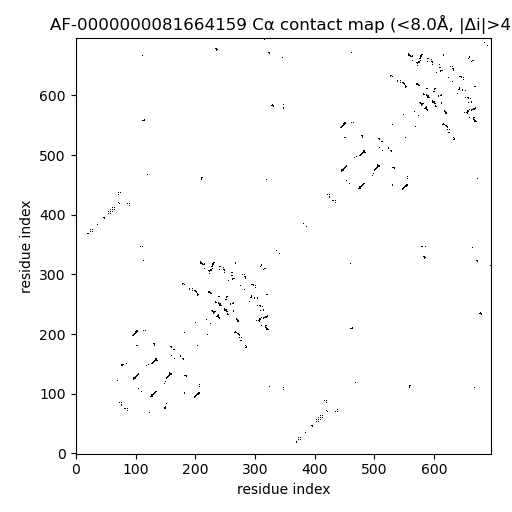 126 ASN A O 1
ATOM 1038 N N . PHE A 1 127 ? 5.402 -15.883 5.785 1 93.88 127 PHE A N 1
ATOM 1039 C CA . PHE A 1 127 ? 5.66 -15.18 4.535 1 93.88 127 PHE A CA 1
ATOM 1040 C C . PHE A 1 127 ? 7.16 -15.016 4.305 1 93.88 127 PHE A C 1
ATOM 1042 O O . PHE A 1 127 ? 7.895 -14.625 5.219 1 93.88 127 PHE A O 1
ATOM 1049 N N . HIS A 1 128 ? 7.633 -15.367 3.131 1 96.56 128 HIS A N 1
ATOM 1050 C CA . HIS A 1 128 ? 9.023 -15.203 2.719 1 96.56 128 HIS A CA 1
ATOM 1051 C C . HIS A 1 128 ? 9.125 -14.359 1.453 1 96.56 128 HIS A C 1
ATOM 1053 O O . HIS A 1 128 ? 8.68 -14.781 0.382 1 96.56 128 HIS A O 1
ATOM 1059 N N . TRP A 1 129 ? 9.719 -13.148 1.591 1 98.44 129 TRP A N 1
ATOM 1060 C CA . TRP A 1 129 ? 9.852 -12.203 0.485 1 98.44 129 TRP A CA 1
ATOM 1061 C C . TRP A 1 129 ? 11.141 -12.453 -0.287 1 98.44 129 TRP A C 1
ATOM 1063 O O . TRP A 1 129 ? 12.234 -12.32 0.265 1 98.44 129 TRP A O 1
ATOM 1073 N N . ILE A 1 130 ? 11.047 -12.883 -1.521 1 98.81 130 ILE A N 1
ATOM 1074 C CA . ILE A 1 130 ? 12.203 -13.023 -2.4 1 98.81 130 ILE A CA 1
ATOM 1075 C C . ILE A 1 130 ? 12.273 -11.844 -3.363 1 98.81 130 ILE A C 1
ATOM 1077 O O . ILE A 1 130 ? 11.547 -11.805 -4.359 1 98.81 130 ILE A O 1
ATOM 1081 N N . LEU A 1 131 ? 13.102 -10.906 -3.062 1 98.88 131 LEU A N 1
ATOM 1082 C CA . LEU A 1 131 ? 13.25 -9.703 -3.877 1 98.88 131 LEU A CA 1
ATOM 1083 C C . LEU A 1 131 ? 14.453 -9.82 -4.801 1 98.88 131 LEU A C 1
ATOM 1085 O O . LEU A 1 131 ? 15.562 -10.133 -4.348 1 98.88 131 LEU A O 1
ATOM 1089 N N . VAL A 1 132 ? 14.258 -9.633 -6.113 1 98.88 132 VAL A N 1
ATOM 1090 C CA . VAL A 1 132 ? 15.328 -9.773 -7.102 1 98.88 132 VAL A CA 1
ATOM 1091 C C . VAL A 1 132 ? 15.531 -8.445 -7.824 1 98.88 132 VAL A C 1
ATOM 1093 O O . VAL A 1 132 ? 14.656 -7.984 -8.562 1 98.88 132 VAL A O 1
ATOM 1096 N N . GLU A 1 133 ? 16.703 -7.859 -7.688 1 98.56 133 GLU A N 1
ATOM 1097 C CA . GLU A 1 133 ? 17 -6.605 -8.367 1 98.56 133 GLU A CA 1
ATOM 1098 C C . GLU A 1 133 ? 17.453 -6.852 -9.805 1 98.56 133 GLU A C 1
ATOM 1100 O O . GLU A 1 133 ? 18.281 -7.73 -10.062 1 98.56 133 GLU A O 1
ATOM 1105 N N . ASP A 1 134 ? 16.844 -6.148 -10.703 1 97.38 134 ASP A N 1
ATOM 1106 C CA . ASP A 1 134 ? 17.391 -6.086 -12.055 1 97.38 134 ASP A CA 1
ATOM 1107 C C . ASP A 1 134 ? 18.641 -5.219 -12.109 1 97.38 134 ASP A C 1
ATOM 1109 O O . ASP A 1 134 ? 18.578 -4.059 -12.523 1 97.38 134 ASP A O 1
ATOM 1113 N N . SER A 1 135 ? 19.688 -5.793 -11.727 1 97.19 135 SER A N 1
ATOM 1114 C CA . SER A 1 135 ? 20.953 -5.113 -11.555 1 97.19 135 SER A CA 1
ATOM 1115 C C . SER A 1 135 ? 22.125 -6.105 -11.531 1 97.19 135 SER A C 1
ATOM 1117 O O . SER A 1 135 ? 21.922 -7.297 -11.281 1 97.19 135 SER A O 1
ATOM 1119 N N . GLU A 1 136 ? 23.297 -5.617 -11.828 1 96.81 136 GLU A N 1
ATOM 1120 C CA . GLU A 1 136 ? 24.5 -6.449 -11.789 1 96.81 136 GLU A CA 1
ATOM 1121 C C . GLU A 1 136 ? 24.922 -6.734 -10.352 1 96.81 136 GLU A C 1
ATOM 1123 O O . GLU A 1 136 ? 25.672 -7.688 -10.102 1 96.81 136 GLU A O 1
ATOM 1128 N N . TYR A 1 137 ? 24.469 -5.91 -9.453 1 97.62 137 TYR A N 1
ATOM 1129 C CA . TYR A 1 137 ? 24.781 -6.07 -8.031 1 97.62 137 TYR A CA 1
ATOM 1130 C C . TYR A 1 137 ? 23.594 -5.691 -7.164 1 97.62 137 TYR A C 1
ATOM 1132 O O . TYR A 1 137 ? 22.641 -5.051 -7.633 1 97.62 137 TYR A O 1
ATOM 1140 N N . ARG A 1 138 ? 23.609 -6.156 -5.926 1 98.19 138 ARG A N 1
ATOM 1141 C CA . ARG A 1 138 ? 22.625 -5.73 -4.934 1 98.19 138 ARG A CA 1
ATOM 1142 C C . ARG A 1 138 ? 22.891 -4.293 -4.488 1 98.19 138 ARG A C 1
ATOM 1144 O O . ARG A 1 138 ? 23.953 -3.988 -3.955 1 98.19 138 ARG A O 1
ATOM 1151 N N . THR A 1 139 ? 22 -3.424 -4.738 1 97.88 139 THR A N 1
ATOM 1152 C CA . THR A 1 139 ? 22.203 -2.014 -4.438 1 97.88 139 THR A CA 1
ATOM 1153 C C . THR A 1 139 ? 22.141 -1.767 -2.932 1 97.88 139 THR A C 1
ATOM 1155 O O . THR A 1 139 ? 21.422 -2.465 -2.215 1 97.88 139 THR A O 1
ATOM 1158 N N . PRO A 1 140 ? 22.828 -0.702 -2.439 1 97 140 PRO A N 1
ATOM 1159 C CA . PRO A 1 140 ? 22.766 -0.36 -1.017 1 97 140 PRO A CA 1
ATOM 1160 C C . PRO A 1 140 ? 21.359 0.019 -0.562 1 97 140 PRO A C 1
ATOM 1162 O O . PRO A 1 140 ? 20.953 -0.335 0.547 1 97 140 PRO A O 1
ATOM 1165 N N . LEU A 1 141 ? 20.656 0.718 -1.373 1 96.88 141 LEU A N 1
ATOM 1166 C CA . LEU A 1 141 ? 19.297 1.137 -1.025 1 96.88 141 LEU A CA 1
ATOM 1167 C C . LEU A 1 141 ? 18.438 -0.067 -0.683 1 96.88 141 LEU A C 1
ATOM 1169 O O . LEU A 1 141 ? 17.828 -0.12 0.395 1 96.88 141 LEU A O 1
ATOM 1173 N N . VAL A 1 142 ? 18.391 -1.028 -1.585 1 98.06 142 VAL A N 1
ATOM 1174 C CA . VAL A 1 142 ? 17.516 -2.18 -1.403 1 98.06 142 VAL A CA 1
ATOM 1175 C C . VAL A 1 142 ? 18.031 -3.049 -0.26 1 98.06 142 VAL A C 1
ATOM 1177 O O . VAL A 1 142 ? 17.25 -3.576 0.533 1 98.06 142 VAL A O 1
ATOM 1180 N N . THR A 1 143 ? 19.328 -3.152 -0.151 1 97.94 143 THR A N 1
ATOM 1181 C CA . THR A 1 143 ? 19.938 -3.93 0.924 1 97.94 143 THR A CA 1
ATOM 1182 C C . THR A 1 143 ? 19.547 -3.365 2.287 1 97.94 143 THR A C 1
ATOM 1184 O O . THR A 1 143 ? 19.078 -4.102 3.16 1 97.94 143 THR A O 1
ATOM 1187 N N . ASN A 1 144 ? 19.75 -2.061 2.428 1 95.81 144 ASN A N 1
ATOM 1188 C CA . ASN A 1 144 ? 19.406 -1.402 3.686 1 95.81 144 ASN A CA 1
ATOM 1189 C C . ASN A 1 144 ? 17.906 -1.451 3.959 1 95.81 144 ASN A C 1
ATOM 1191 O O . ASN A 1 144 ? 17.484 -1.651 5.098 1 95.81 144 ASN A O 1
ATOM 1195 N N . PHE A 1 145 ? 17.188 -1.277 2.947 1 96.94 145 PHE A N 1
ATOM 1196 C CA . PHE A 1 145 ? 15.734 -1.299 3.061 1 96.94 145 PHE A CA 1
ATOM 1197 C C . PHE A 1 145 ? 15.25 -2.646 3.586 1 96.94 145 PHE A C 1
ATOM 1199 O O . PHE A 1 145 ? 14.469 -2.703 4.535 1 96.94 145 PHE A O 1
ATOM 1206 N N . LEU A 1 146 ? 15.648 -3.748 2.955 1 97 146 LEU A N 1
ATOM 1207 C CA . LEU A 1 146 ? 15.227 -5.094 3.326 1 97 146 LEU A CA 1
ATOM 1208 C C . LEU A 1 146 ? 15.633 -5.414 4.762 1 97 146 LEU A C 1
ATOM 1210 O O . LEU A 1 146 ? 14.859 -6.02 5.508 1 97 146 LEU A O 1
ATOM 1214 N N . ALA A 1 147 ? 16.797 -4.973 5.176 1 94.06 147 ALA A N 1
ATOM 1215 C CA . ALA A 1 147 ? 17.297 -5.23 6.523 1 94.06 147 ALA A CA 1
ATOM 1216 C C . ALA A 1 147 ? 16.391 -4.613 7.574 1 94.06 147 ALA A C 1
ATOM 1218 O O . ALA A 1 147 ? 16.25 -5.145 8.68 1 94.06 147 ALA A O 1
ATOM 1219 N N . GLN A 1 148 ? 15.68 -3.568 7.152 1 91.25 148 GLN A N 1
ATOM 1220 C CA . GLN A 1 148 ? 14.844 -2.844 8.109 1 91.25 148 GLN A CA 1
ATOM 1221 C C . GLN A 1 148 ? 13.367 -3.139 7.883 1 91.25 148 GLN A C 1
ATOM 1223 O O . GLN A 1 148 ? 12.5 -2.539 8.523 1 91.25 148 GLN A O 1
ATOM 1228 N N . SER A 1 149 ? 13.086 -4.031 7.02 1 93.31 149 SER A N 1
ATOM 1229 C CA . SER A 1 149 ? 11.703 -4.25 6.598 1 93.31 149 SER A CA 1
ATOM 1230 C C . SER A 1 149 ? 10.914 -5.004 7.66 1 93.31 149 SER A C 1
ATOM 1232 O O . SER A 1 149 ? 9.68 -4.941 7.688 1 93.31 149 SER A O 1
ATOM 1234 N N . GLY A 1 150 ? 11.633 -5.836 8.562 1 91.12 150 GLY A N 1
ATOM 1235 C CA . GLY A 1 150 ? 10.961 -6.684 9.539 1 91.12 150 GLY A CA 1
ATOM 1236 C C . GLY A 1 150 ? 10.43 -7.969 8.938 1 91.12 150 GLY A C 1
ATOM 1237 O O . GLY A 1 150 ? 9.742 -8.734 9.617 1 91.12 150 GLY A O 1
ATOM 1238 N N . LEU A 1 151 ? 10.758 -8.211 7.652 1 93.12 151 LEU A N 1
ATOM 1239 C CA . LEU A 1 151 ? 10.289 -9.398 6.945 1 93.12 151 LEU A CA 1
ATOM 1240 C C . LEU A 1 151 ? 11.406 -10.43 6.816 1 93.12 151 LEU A C 1
ATOM 1242 O O . LEU A 1 151 ? 12.586 -10.078 6.832 1 93.12 151 LEU A O 1
ATOM 1246 N N . ARG A 1 152 ? 11.023 -11.734 6.883 1 93.69 152 ARG A N 1
ATOM 1247 C CA . ARG A 1 152 ? 11.938 -12.734 6.336 1 93.69 152 ARG A CA 1
ATOM 1248 C C . ARG A 1 152 ? 12.117 -12.547 4.832 1 93.69 152 ARG A C 1
ATOM 1250 O O . ARG A 1 152 ? 11.133 -12.461 4.094 1 93.69 152 ARG A O 1
ATOM 1257 N N . TYR A 1 153 ? 13.398 -12.461 4.426 1 97.44 153 TYR A N 1
ATOM 1258 C CA . TYR A 1 153 ? 13.578 -12.156 3.01 1 97.44 153 TYR A CA 1
ATOM 1259 C C . TYR A 1 153 ? 14.82 -12.844 2.457 1 97.44 153 TYR A C 1
ATOM 1261 O O . TYR A 1 153 ? 15.664 -13.336 3.219 1 97.44 153 TYR A O 1
ATOM 1269 N N . THR A 1 154 ? 14.844 -13.039 1.168 1 98.56 154 THR A N 1
ATOM 1270 C CA . THR A 1 154 ? 16.016 -13.344 0.359 1 98.56 154 THR A CA 1
ATOM 1271 C C . THR A 1 154 ? 16.25 -12.258 -0.684 1 98.56 154 THR A C 1
ATOM 1273 O O . THR A 1 154 ? 15.328 -11.852 -1.384 1 98.56 154 THR A O 1
ATOM 1276 N N . HIS A 1 155 ? 17.422 -11.734 -0.678 1 98.75 155 HIS A N 1
ATOM 1277 C CA . HIS A 1 155 ? 17.812 -10.664 -1.583 1 98.75 155 HIS A CA 1
ATOM 1278 C C . HIS A 1 155 ? 18.688 -11.18 -2.711 1 98.75 155 HIS A C 1
ATOM 1280 O O . HIS A 1 155 ? 19.812 -11.641 -2.469 1 98.75 155 HIS A O 1
ATOM 1286 N N . LEU A 1 156 ? 18.188 -11.156 -3.932 1 98.81 156 LEU A N 1
ATOM 1287 C CA . LEU A 1 156 ? 18.922 -11.641 -5.105 1 98.81 156 LEU A CA 1
ATOM 1288 C C . LEU A 1 156 ? 19.078 -10.523 -6.133 1 98.81 156 LEU A C 1
ATOM 1290 O O . LEU A 1 156 ? 18.516 -9.445 -5.98 1 98.81 156 LEU A O 1
ATOM 1294 N N . ASN A 1 157 ? 19.953 -10.742 -7.105 1 98.56 157 ASN A N 1
ATOM 1295 C CA . ASN A 1 157 ? 20.125 -9.797 -8.211 1 98.56 157 ASN A CA 1
ATOM 1296 C C . ASN A 1 157 ? 20.547 -10.516 -9.492 1 98.56 157 ASN A C 1
ATOM 1298 O O . ASN A 1 157 ? 21.266 -11.516 -9.445 1 98.56 157 ASN A O 1
ATOM 1302 N N . THR A 1 158 ? 20.031 -10.102 -10.578 1 98.19 158 THR A N 1
ATOM 1303 C CA . THR A 1 158 ? 20.469 -10.453 -11.922 1 98.19 158 THR A CA 1
ATOM 1304 C C . THR A 1 158 ? 20.047 -9.391 -12.93 1 98.19 158 THR A C 1
ATOM 1306 O O . THR A 1 158 ? 18.906 -8.922 -12.906 1 98.19 158 THR A O 1
ATOM 1309 N N . ALA A 1 159 ? 20.969 -9 -13.75 1 96.19 159 ALA A N 1
ATOM 1310 C CA . ALA A 1 159 ? 20.656 -7.961 -14.734 1 96.19 159 ALA A CA 1
ATOM 1311 C C . ALA A 1 159 ? 19.969 -8.555 -15.961 1 96.19 159 ALA A C 1
ATOM 1313 O O . ALA A 1 159 ? 20.344 -9.633 -16.422 1 96.19 159 ALA A O 1
ATOM 1314 N N . THR A 1 160 ? 18.875 -7.844 -16.391 1 94.5 160 THR A N 1
ATOM 1315 C CA . THR A 1 160 ? 18.297 -8.203 -17.672 1 94.5 160 THR A CA 1
ATOM 1316 C C . THR A 1 160 ? 19.312 -8.047 -18.797 1 94.5 160 THR A C 1
ATOM 1318 O O . THR A 1 160 ? 20.031 -7.043 -18.859 1 94.5 160 THR A O 1
ATOM 1321 N N . PRO A 1 161 ? 19.391 -9.039 -19.656 1 91.12 161 PRO A N 1
ATOM 1322 C CA . PRO A 1 161 ? 20.344 -8.922 -20.766 1 91.12 161 PRO A CA 1
ATOM 1323 C C . PRO A 1 161 ? 20.109 -7.672 -21.609 1 91.12 161 PRO A C 1
ATOM 1325 O O . PRO A 1 161 ? 18.953 -7.27 -21.828 1 91.12 161 PRO A O 1
ATOM 1328 N N . LYS A 1 162 ? 21.125 -7.152 -22.141 1 87.75 162 LYS A N 1
ATOM 1329 C CA . LYS A 1 162 ? 21.125 -5.859 -22.828 1 87.75 162 LYS A CA 1
ATOM 1330 C C . LYS A 1 162 ? 20.125 -5.859 -23.984 1 87.75 162 LYS A C 1
ATOM 1332 O O . LYS A 1 162 ? 19.438 -4.863 -24.219 1 87.75 162 LYS A O 1
ATOM 1337 N N . ASN A 1 163 ? 20.016 -6.941 -24.703 1 85.62 163 ASN A N 1
ATOM 1338 C CA . ASN A 1 163 ? 19.141 -7.031 -25.875 1 85.62 163 ASN A CA 1
ATOM 1339 C C . ASN A 1 163 ? 17.672 -7.027 -25.469 1 85.62 163 ASN A C 1
ATOM 1341 O O . ASN A 1 163 ? 16.797 -6.805 -26.312 1 85.62 163 ASN A O 1
ATOM 1345 N N . TYR A 1 164 ? 17.422 -7.16 -24.234 1 85.62 164 TYR A N 1
ATOM 1346 C CA . TYR A 1 164 ? 16.031 -7.215 -23.766 1 85.62 164 TYR A CA 1
ATOM 1347 C C . TYR A 1 164 ? 15.727 -6.051 -22.844 1 85.62 164 TYR A C 1
ATOM 1349 O O . TYR A 1 164 ? 14.633 -5.969 -22.281 1 85.62 164 TYR A O 1
ATOM 1357 N N . LYS A 1 165 ? 16.656 -5.191 -22.688 1 79.94 165 LYS A N 1
ATOM 1358 C CA . LYS A 1 165 ? 16.438 -4.055 -21.797 1 79.94 165 LYS A CA 1
ATOM 1359 C C . LYS A 1 165 ? 15.586 -2.982 -22.469 1 79.94 165 LYS A C 1
ATOM 1361 O O . LYS A 1 165 ? 15.781 -2.674 -23.656 1 79.94 165 LYS A O 1
ATOM 1366 N N . MET A 1 166 ? 14.648 -2.479 -21.672 1 77.31 166 MET A N 1
ATOM 1367 C CA . MET A 1 166 ? 13.789 -1.413 -22.172 1 77.31 166 MET A CA 1
ATOM 1368 C C . MET A 1 166 ? 14.516 -0.074 -22.156 1 77.31 166 MET A C 1
ATOM 1370 O O . MET A 1 166 ? 15.289 0.214 -21.25 1 77.31 166 MET A O 1
ATOM 1374 N N . LYS A 1 167 ? 14.273 0.657 -23.328 1 71.38 167 LYS A N 1
ATOM 1375 C CA . LYS A 1 167 ? 14.711 2.051 -23.328 1 71.38 167 LYS A CA 1
ATOM 1376 C C . LYS A 1 167 ? 13.688 2.947 -22.641 1 71.38 167 LYS A C 1
ATOM 1378 O O . LYS A 1 167 ? 12.531 2.555 -22.453 1 71.38 167 LYS A O 1
ATOM 1383 N N . GLU A 1 168 ? 14.078 4.062 -22.172 1 65.44 168 GLU A N 1
ATOM 1384 C CA . GLU A 1 168 ? 13.25 4.992 -21.422 1 65.44 168 GLU A CA 1
ATOM 1385 C C . GLU A 1 168 ? 11.945 5.305 -22.156 1 65.44 168 GLU A C 1
ATOM 1387 O O . GLU A 1 168 ? 10.891 5.426 -21.531 1 65.44 168 GLU A O 1
ATOM 1392 N N . ASN A 1 169 ? 11.977 5.281 -23.438 1 69.81 169 ASN A N 1
ATOM 1393 C CA . ASN A 1 169 ? 10.828 5.723 -24.203 1 69.81 169 ASN A CA 1
ATOM 1394 C C . ASN A 1 169 ? 10.062 4.539 -24.797 1 69.81 169 ASN A C 1
ATOM 1396 O O . ASN A 1 169 ? 9.07 4.727 -25.5 1 69.81 169 ASN A O 1
ATOM 1400 N N . ASP A 1 170 ? 10.57 3.436 -24.484 1 76.62 170 ASP A N 1
ATOM 1401 C CA . ASP A 1 170 ? 9.891 2.256 -25 1 76.62 170 ASP A CA 1
ATOM 1402 C C . ASP A 1 170 ? 8.57 2.016 -24.281 1 76.62 170 ASP A C 1
ATOM 1404 O O . ASP A 1 170 ? 8.477 2.221 -23.062 1 76.62 170 ASP A O 1
ATOM 1408 N N . PRO A 1 171 ? 7.574 1.688 -25.109 1 76.31 171 PRO A N 1
ATOM 1409 C CA . PRO A 1 171 ? 6.34 1.306 -24.422 1 76.31 171 PRO A CA 1
ATOM 1410 C C . PRO A 1 171 ? 6.523 0.088 -23.516 1 76.31 171 PRO A C 1
ATOM 1412 O O . PRO A 1 171 ? 7.344 -0.786 -23.812 1 76.31 171 PRO A O 1
ATOM 1415 N N . HIS A 1 172 ? 5.785 0.026 -22.484 1 72.25 172 HIS A N 1
ATOM 1416 C CA . HIS A 1 172 ? 5.965 -0.968 -21.438 1 72.25 172 HIS A CA 1
ATOM 1417 C C . HIS A 1 172 ? 5.68 -2.375 -21.953 1 72.25 172 HIS A C 1
ATOM 1419 O O . HIS A 1 172 ? 6.09 -3.361 -21.344 1 72.25 172 HIS A O 1
ATOM 1425 N N . TRP A 1 173 ? 5.016 -2.498 -23.125 1 68.81 173 TRP A N 1
ATOM 1426 C CA . TRP A 1 173 ? 4.582 -3.811 -23.594 1 68.81 173 TRP A CA 1
ATOM 1427 C C . TRP A 1 173 ? 5.555 -4.367 -24.641 1 68.81 173 TRP A C 1
ATOM 1429 O O . TRP A 1 173 ? 5.406 -5.504 -25.094 1 68.81 173 TRP A O 1
ATOM 1439 N N . LEU A 1 174 ? 6.586 -3.59 -24.922 1 73.19 174 LEU A N 1
ATOM 1440 C CA . LEU A 1 174 ? 7.445 -3.936 -26.047 1 73.19 174 LEU A CA 1
ATOM 1441 C C . LEU A 1 174 ? 8.312 -5.145 -25.719 1 73.19 174 LEU A C 1
ATOM 1443 O O . LEU A 1 174 ? 8.43 -6.07 -26.531 1 73.19 174 LEU A O 1
ATOM 1447 N N . LYS A 1 175 ? 8.898 -5.129 -24.516 1 78.75 175 LYS A N 1
ATOM 1448 C CA . LYS A 1 175 ? 9.766 -6.219 -24.078 1 78.75 175 LYS A CA 1
ATOM 1449 C C . LYS A 1 175 ? 9.312 -6.777 -22.734 1 78.75 175 LYS A C 1
ATOM 1451 O O . LYS A 1 175 ? 8.773 -6.047 -21.906 1 78.75 175 LYS A O 1
ATOM 1456 N N . PRO A 1 176 ? 9.492 -8.133 -22.672 1 82.25 176 PRO A N 1
ATOM 1457 C CA . PRO A 1 176 ? 9.133 -8.711 -21.375 1 82.25 176 PRO A CA 1
ATOM 1458 C C . PRO A 1 176 ? 10.023 -8.219 -20.234 1 82.25 176 PRO A C 1
ATOM 1460 O O . PRO A 1 176 ? 11.234 -8.078 -20.422 1 82.25 176 PRO A O 1
ATOM 1463 N N . ARG A 1 177 ? 9.414 -7.977 -19.203 1 85.31 177 ARG A N 1
ATOM 1464 C CA . ARG A 1 177 ? 10.148 -7.457 -18.047 1 85.31 177 ARG A CA 1
ATOM 1465 C C . ARG A 1 177 ? 10.211 -8.492 -16.922 1 85.31 177 ARG A C 1
ATOM 1467 O O . ARG A 1 177 ? 9.266 -9.266 -16.734 1 85.31 177 ARG A O 1
ATOM 1474 N N . GLY A 1 178 ? 11.312 -8.539 -16.266 1 93.56 178 GLY A N 1
ATOM 1475 C CA . GLY A 1 178 ? 11.453 -9.297 -15.031 1 93.56 178 GLY A CA 1
ATOM 1476 C C . GLY A 1 178 ? 11.57 -10.789 -15.258 1 93.56 178 GLY A C 1
ATOM 1477 O O . GLY A 1 178 ? 11.32 -11.586 -14.352 1 93.56 178 GLY A O 1
ATOM 1478 N N . VAL A 1 179 ? 11.859 -11.219 -16.469 1 95.81 179 VAL A N 1
ATOM 1479 C CA . VAL A 1 179 ? 11.859 -12.641 -16.797 1 95.81 179 VAL A CA 1
ATOM 1480 C C . VAL A 1 179 ? 13.031 -13.336 -16.109 1 95.81 179 VAL A C 1
ATOM 1482 O O . VAL A 1 179 ? 12.828 -14.32 -15.383 1 95.81 179 VAL A O 1
ATOM 1485 N N . GLU A 1 180 ? 14.211 -12.75 -16.281 1 96.88 180 GLU A N 1
ATOM 1486 C CA . GLU A 1 180 ? 15.398 -13.352 -15.672 1 96.88 180 GLU A CA 1
ATOM 1487 C C . GLU A 1 180 ? 15.336 -13.289 -14.148 1 96.88 180 GLU A C 1
ATOM 1489 O O . GLU A 1 180 ? 15.812 -14.195 -13.469 1 96.88 180 GLU A O 1
ATOM 1494 N N . GLN A 1 181 ? 14.828 -12.242 -13.656 1 98.19 181 GLN A N 1
ATOM 1495 C CA . GLN A 1 181 ? 14.672 -12.086 -12.211 1 98.19 181 GLN A CA 1
ATOM 1496 C C . GLN A 1 181 ? 13.742 -13.156 -11.641 1 98.19 181 GLN A C 1
ATOM 1498 O O . GLN A 1 181 ? 14.039 -13.766 -10.617 1 98.19 181 GLN A O 1
ATOM 1503 N N . ARG A 1 182 ? 12.633 -13.414 -12.266 1 98.44 182 ARG A N 1
ATOM 1504 C CA . ARG A 1 182 ? 11.688 -14.438 -11.82 1 98.44 182 ARG A CA 1
ATOM 1505 C C . ARG A 1 182 ? 12.305 -15.836 -11.914 1 98.44 182 ARG A C 1
ATOM 1507 O O . ARG A 1 182 ? 12.164 -16.641 -11 1 98.44 182 ARG A O 1
ATOM 1514 N N . ASN A 1 183 ? 12.992 -16.078 -13.023 1 98.38 183 ASN A N 1
ATOM 1515 C CA . ASN A 1 183 ? 13.633 -17.391 -13.203 1 98.38 183 ASN A CA 1
ATOM 1516 C C . ASN A 1 183 ? 14.695 -17.641 -12.141 1 98.38 183 ASN A C 1
ATOM 1518 O O . ASN A 1 183 ? 14.82 -18.75 -11.625 1 98.38 183 ASN A O 1
ATOM 1522 N N . LEU A 1 184 ? 15.461 -16.578 -11.828 1 98.5 184 LEU A N 1
ATOM 1523 C CA . LEU A 1 184 ? 16.469 -16.719 -10.789 1 98.5 184 LEU A CA 1
ATOM 1524 C C . LEU A 1 184 ? 15.828 -17.078 -9.453 1 98.5 184 LEU A C 1
ATOM 1526 O O . LEU A 1 184 ? 16.359 -17.906 -8.703 1 98.5 184 LEU A O 1
ATOM 1530 N N . ALA A 1 185 ? 14.781 -16.438 -9.148 1 98.56 185 ALA A N 1
ATOM 1531 C CA . ALA A 1 185 ? 14.07 -16.719 -7.898 1 98.56 185 ALA A CA 1
ATOM 1532 C C . ALA A 1 185 ? 13.539 -18.141 -7.879 1 98.56 185 ALA A C 1
ATOM 1534 O O . ALA A 1 185 ? 13.602 -18.828 -6.848 1 98.56 185 ALA A O 1
ATOM 1535 N N . LEU A 1 186 ? 13.008 -18.609 -8.992 1 98 186 LEU A N 1
ATOM 1536 C CA . LEU A 1 186 ? 12.523 -19.984 -9.086 1 98 186 LEU A CA 1
ATOM 1537 C C . LEU A 1 186 ? 13.664 -20.984 -8.859 1 98 186 LEU A C 1
ATOM 1539 O O . LEU A 1 186 ? 13.492 -21.969 -8.156 1 98 186 LEU A O 1
ATOM 1543 N N . ASP A 1 187 ? 14.789 -20.703 -9.484 1 97.62 187 ASP A N 1
ATOM 1544 C CA . ASP A 1 187 ? 15.961 -21.547 -9.273 1 97.62 187 ASP A CA 1
ATOM 1545 C C . ASP A 1 187 ? 16.359 -21.562 -7.801 1 97.62 187 ASP A C 1
ATOM 1547 O O . ASP A 1 187 ? 16.703 -22.625 -7.258 1 97.62 187 ASP A O 1
ATOM 1551 N N . TRP A 1 188 ? 16.344 -20.438 -7.211 1 97.81 188 TRP A N 1
ATOM 1552 C CA . TRP A 1 188 ? 16.703 -20.344 -5.797 1 97.81 188 TRP A CA 1
ATOM 1553 C C . TRP A 1 188 ? 15.758 -21.188 -4.949 1 97.81 188 TRP A C 1
ATOM 1555 O O . TRP A 1 188 ? 16.203 -21.891 -4.035 1 97.81 188 TRP A O 1
ATOM 1565 N N . LEU A 1 189 ? 14.508 -21.125 -5.203 1 97 189 LEU A N 1
ATOM 1566 C CA . LEU A 1 189 ? 13.523 -21.906 -4.465 1 97 189 LEU A CA 1
ATOM 1567 C C . LEU A 1 189 ? 13.805 -23.406 -4.605 1 97 189 LEU A C 1
ATOM 1569 O O . LEU A 1 189 ? 13.766 -24.141 -3.621 1 97 189 LEU A O 1
ATOM 1573 N N . ARG A 1 190 ? 14.078 -23.875 -5.797 1 95.38 190 ARG A N 1
ATOM 1574 C CA . ARG A 1 190 ? 14.367 -25.281 -6.059 1 95.38 190 ARG A CA 1
ATOM 1575 C C . ARG A 1 190 ? 15.57 -25.75 -5.254 1 95.38 190 ARG A C 1
ATOM 1577 O O . ARG A 1 190 ? 15.594 -26.875 -4.758 1 95.38 190 ARG A O 1
ATOM 1584 N N . GLU A 1 191 ? 16.5 -24.875 -5.113 1 94.75 191 GLU A N 1
ATOM 1585 C CA . GLU A 1 191 ? 17.781 -25.266 -4.531 1 94.75 191 GLU A CA 1
ATOM 1586 C C . GLU A 1 191 ? 17.75 -25.125 -3.012 1 94.75 191 GLU A C 1
ATOM 1588 O O . GLU A 1 191 ? 18.453 -25.859 -2.307 1 94.75 191 GLU A O 1
ATOM 1593 N N . ASN A 1 192 ? 16.953 -24.234 -2.504 1 94.69 192 ASN A N 1
ATOM 1594 C CA . ASN A 1 192 ? 17.172 -23.844 -1.115 1 94.69 192 ASN A CA 1
ATOM 1595 C C . ASN A 1 192 ? 16 -24.266 -0.228 1 94.69 192 ASN A C 1
ATOM 1597 O O . ASN A 1 192 ? 16.109 -24.25 0.999 1 94.69 192 ASN A O 1
ATOM 1601 N N . ILE A 1 193 ? 14.93 -24.5 -0.788 1 92.38 193 ILE A N 1
ATOM 1602 C CA . ILE A 1 193 ? 13.773 -24.844 0.03 1 92.38 193 ILE A CA 1
ATOM 1603 C C . ILE A 1 193 ? 13.523 -26.359 -0.044 1 92.38 193 ILE A C 1
ATOM 1605 O O . ILE A 1 193 ? 13.453 -26.922 -1.136 1 92.38 193 ILE A O 1
ATOM 1609 N N . ASP A 1 194 ? 13.477 -26.953 1.098 1 86 194 ASP A N 1
ATOM 1610 C CA . ASP A 1 194 ? 13.141 -28.375 1.165 1 86 194 ASP A CA 1
ATOM 1611 C C . ASP A 1 194 ? 11.633 -28.594 1.089 1 86 194 ASP A C 1
ATOM 1613 O O . ASP A 1 194 ? 10.914 -28.344 2.059 1 86 194 ASP A O 1
ATOM 1617 N N . ILE A 1 195 ? 11.188 -29.062 0.09 1 76.44 195 ILE A N 1
ATOM 1618 C CA . ILE A 1 195 ? 9.766 -29.188 -0.226 1 76.44 195 ILE A CA 1
ATOM 1619 C C . ILE A 1 195 ? 9.148 -30.297 0.611 1 76.44 195 ILE A C 1
ATOM 1621 O O . ILE A 1 195 ? 7.938 -30.312 0.847 1 76.44 195 ILE A O 1
ATOM 1625 N N . ALA A 1 196 ? 9.93 -31.219 0.935 1 73.81 196 ALA A N 1
ATOM 1626 C CA . ALA A 1 196 ? 9.422 -32.344 1.74 1 73.81 196 ALA A CA 1
ATOM 1627 C C . ALA A 1 196 ? 8.953 -31.844 3.107 1 73.81 196 ALA A C 1
ATOM 1629 O O . ALA A 1 196 ? 7.996 -32.406 3.67 1 73.81 196 ALA A O 1
ATOM 1630 N N . THR A 1 197 ? 9.477 -30.906 3.498 1 72.31 197 THR A N 1
ATOM 1631 C CA . THR A 1 197 ? 9.203 -30.469 4.859 1 72.31 197 THR A CA 1
ATOM 1632 C C . THR A 1 197 ? 8.461 -29.125 4.859 1 72.31 197 THR A C 1
ATOM 1634 O O . THR A 1 197 ? 7.934 -28.703 5.887 1 72.31 197 THR A O 1
ATOM 1637 N N . ASN A 1 198 ? 8.461 -28.625 3.736 1 74.38 198 ASN A N 1
ATOM 1638 C CA . ASN A 1 198 ? 7.855 -27.297 3.684 1 74.38 198 ASN A CA 1
ATOM 1639 C C . ASN A 1 198 ? 6.723 -27.234 2.666 1 74.38 198 ASN A C 1
ATOM 1641 O O . ASN A 1 198 ? 6.906 -27.594 1.503 1 74.38 198 ASN A O 1
ATOM 1645 N N . SER A 1 199 ? 5.57 -27.031 3.215 1 85.06 199 SER A N 1
ATOM 1646 C CA . SER A 1 199 ? 4.473 -26.719 2.311 1 85.06 199 SER A CA 1
ATOM 1647 C C . SER A 1 199 ? 4.395 -25.219 2.041 1 85.06 199 SER A C 1
ATOM 1649 O O . SER A 1 199 ? 4.727 -24.406 2.906 1 85.06 199 SER A O 1
ATOM 1651 N N . GLY A 1 200 ? 4.18 -24.875 0.743 1 94.25 200 GLY A N 1
ATOM 1652 C CA . GLY A 1 200 ? 4.102 -23.453 0.458 1 94.25 200 GLY A CA 1
ATOM 1653 C C . GLY A 1 200 ? 3.539 -23.141 -0.917 1 94.25 200 GLY A C 1
ATOM 1654 O O . GLY A 1 200 ? 3.227 -24.062 -1.682 1 94.25 200 GLY A O 1
ATOM 1655 N N . VAL A 1 201 ? 3.324 -21.938 -1.142 1 96.88 201 VAL A N 1
ATOM 1656 C CA . VAL A 1 201 ? 2.799 -21.391 -2.391 1 96.88 201 VAL A CA 1
ATOM 1657 C C . VAL A 1 201 ? 3.732 -20.297 -2.918 1 96.88 201 VAL A C 1
ATOM 1659 O O . VAL A 1 201 ? 4.316 -19.547 -2.141 1 96.88 201 VAL A O 1
ATOM 1662 N N . VAL A 1 202 ? 3.924 -20.312 -4.227 1 98.19 202 VAL A N 1
ATOM 1663 C CA . VAL A 1 202 ? 4.75 -19.297 -4.883 1 98.19 202 VAL A CA 1
ATOM 1664 C C . VAL A 1 202 ? 3.857 -18.281 -5.582 1 98.19 202 VAL A C 1
ATOM 1666 O O . VAL A 1 202 ? 2.924 -18.641 -6.297 1 98.19 202 VAL A O 1
ATOM 1669 N N . TYR A 1 203 ? 4.098 -17.094 -5.371 1 98.75 203 TYR A N 1
ATOM 1670 C CA . TYR A 1 203 ? 3.324 -16 -5.953 1 98.75 203 TYR A CA 1
ATOM 1671 C C . TYR A 1 203 ? 4.246 -14.93 -6.527 1 98.75 203 TYR A C 1
ATOM 1673 O O . TYR A 1 203 ? 5.262 -14.586 -5.926 1 98.75 203 TYR A O 1
ATOM 1681 N N . PHE A 1 204 ? 3.924 -14.422 -7.719 1 98.56 204 PHE A N 1
ATOM 1682 C CA . PHE A 1 204 ? 4.672 -13.352 -8.359 1 98.56 204 PHE A CA 1
ATOM 1683 C C . PHE A 1 204 ? 4.039 -11.992 -8.062 1 98.56 204 PHE A C 1
ATOM 1685 O O . PHE A 1 204 ? 2.988 -11.664 -8.617 1 98.56 204 PHE A O 1
ATOM 1692 N N . ALA A 1 205 ? 4.688 -11.25 -7.203 1 98.44 205 ALA A N 1
ATOM 1693 C CA . ALA A 1 205 ? 4.18 -9.961 -6.754 1 98.44 205 ALA A CA 1
ATOM 1694 C C . ALA A 1 205 ? 5.008 -8.812 -7.332 1 98.44 205 ALA A C 1
ATOM 1696 O O . ALA A 1 205 ? 6.094 -8.516 -6.832 1 98.44 205 ALA A O 1
ATOM 1697 N N . ASP A 1 206 ? 4.457 -8.102 -8.281 1 96.75 206 ASP A N 1
ATOM 1698 C CA . ASP A 1 206 ? 5.145 -6.949 -8.844 1 96.75 206 ASP A CA 1
ATOM 1699 C C . ASP A 1 206 ? 5.242 -5.816 -7.824 1 96.75 206 ASP A C 1
ATOM 1701 O O . ASP A 1 206 ? 4.344 -5.637 -7 1 96.75 206 ASP A O 1
ATOM 1705 N N . ASP A 1 207 ? 6.262 -5.027 -7.938 1 96.75 207 ASP A N 1
ATOM 1706 C CA . ASP A 1 207 ? 6.566 -4.07 -6.875 1 96.75 207 ASP A CA 1
ATOM 1707 C C . ASP A 1 207 ? 5.664 -2.844 -6.969 1 96.75 207 ASP A C 1
ATOM 1709 O O . ASP A 1 207 ? 5.602 -2.041 -6.035 1 96.75 207 ASP A O 1
ATOM 1713 N N . ASP A 1 208 ? 4.887 -2.666 -8.055 1 94.25 208 ASP A N 1
ATOM 1714 C CA . ASP A 1 208 ? 4.059 -1.47 -8.148 1 94.25 208 ASP A CA 1
ATOM 1715 C C . ASP A 1 208 ? 2.572 -1.83 -8.133 1 94.25 208 ASP A C 1
ATOM 1717 O O . ASP A 1 208 ? 1.715 -0.956 -8.266 1 94.25 208 ASP A O 1
ATOM 1721 N N . ASN A 1 209 ? 2.217 -3.127 -7.965 1 97.56 209 ASN A N 1
ATOM 1722 C CA . ASN A 1 209 ? 0.818 -3.535 -7.891 1 97.56 209 ASN A CA 1
ATOM 1723 C C . ASN A 1 209 ? 0.235 -3.281 -6.5 1 97.56 209 ASN A C 1
ATOM 1725 O O . ASN A 1 209 ? 0.97 -2.971 -5.562 1 97.56 209 ASN A O 1
ATOM 1729 N N . THR A 1 210 ? -1.053 -3.293 -6.457 1 98 210 THR A N 1
ATOM 1730 C CA . THR A 1 210 ? -1.782 -3.201 -5.199 1 98 210 THR A CA 1
ATOM 1731 C C . THR A 1 210 ? -2.432 -4.539 -4.852 1 98 210 THR A C 1
ATOM 1733 O O . THR A 1 210 ? -3.09 -5.152 -5.695 1 98 210 THR A O 1
ATOM 1736 N N . TYR A 1 211 ? -2.295 -5.016 -3.621 1 98.31 211 TYR A N 1
ATOM 1737 C CA . TYR A 1 211 ? -2.775 -6.328 -3.201 1 98.31 211 TYR A CA 1
ATOM 1738 C C . TYR A 1 211 ? -3.691 -6.211 -1.989 1 98.31 211 TYR A C 1
ATOM 1740 O O . TYR A 1 211 ? -3.316 -5.617 -0.974 1 98.31 211 TYR A O 1
ATOM 1748 N N . SER A 1 212 ? -4.84 -6.773 -2.148 1 95.62 212 SER A N 1
ATOM 1749 C CA . SER A 1 212 ? -5.664 -6.957 -0.961 1 95.62 212 SER A CA 1
ATOM 1750 C C . SER A 1 212 ? -5.09 -8.031 -0.047 1 95.62 212 SER A C 1
ATOM 1752 O O . SER A 1 212 ? -4.516 -9.016 -0.521 1 95.62 212 SER A O 1
ATOM 1754 N N . LEU A 1 213 ? -5.316 -7.871 1.242 1 92.25 213 LEU A N 1
ATOM 1755 C CA . LEU A 1 213 ? -4.844 -8.883 2.184 1 92.25 213 LEU A CA 1
ATOM 1756 C C . LEU A 1 213 ? -5.562 -10.211 1.963 1 92.25 213 LEU A C 1
ATOM 1758 O O . LEU A 1 213 ? -4.98 -11.273 2.162 1 92.25 213 LEU A O 1
ATOM 1762 N N . GLN A 1 214 ? -6.777 -10.148 1.522 1 91.19 214 GLN A N 1
ATOM 1763 C CA . GLN A 1 214 ? -7.578 -11.344 1.274 1 91.19 214 GLN A CA 1
ATOM 1764 C C . GLN A 1 214 ? -6.938 -12.227 0.208 1 91.19 214 GLN A C 1
ATOM 1766 O O . GLN A 1 214 ? -7.098 -13.445 0.227 1 91.19 214 GLN A O 1
ATOM 1771 N N . LEU A 1 215 ? -6.23 -11.609 -0.685 1 97.5 215 LEU A N 1
ATOM 1772 C CA . LEU A 1 215 ? -5.57 -12.367 -1.745 1 97.5 215 LEU A CA 1
ATOM 1773 C C . LEU A 1 215 ? -4.645 -13.43 -1.161 1 97.5 215 LEU A C 1
ATOM 1775 O O . LEU A 1 215 ? -4.621 -14.57 -1.636 1 97.5 215 LEU A O 1
ATOM 1779 N N . PHE A 1 216 ? -3.926 -13.086 -0.138 1 96.12 216 PHE A N 1
ATOM 1780 C CA . PHE A 1 216 ? -2.928 -13.969 0.454 1 96.12 216 PHE A CA 1
ATOM 1781 C C . PHE A 1 216 ? -3.598 -15.102 1.229 1 96.12 216 PHE A C 1
ATOM 1783 O O . PHE A 1 216 ? -3.068 -16.203 1.3 1 96.12 216 PHE A O 1
ATOM 1790 N N . GLU A 1 217 ? -4.758 -14.852 1.725 1 88.44 217 GLU A N 1
ATOM 1791 C CA . GLU A 1 217 ? -5.539 -15.906 2.357 1 88.44 217 GLU A CA 1
ATOM 1792 C C . GLU A 1 217 ? -6.066 -16.906 1.324 1 88.44 217 GLU A C 1
ATOM 1794 O O . GLU A 1 217 ? -6.051 -18.109 1.556 1 88.44 217 GLU A O 1
ATOM 1799 N N . GLU A 1 218 ? -6.453 -16.344 0.233 1 90.69 218 GLU A N 1
ATOM 1800 C CA . GLU A 1 218 ? -7.031 -17.156 -0.835 1 90.69 218 GLU A CA 1
ATOM 1801 C C . GLU A 1 218 ? -5.988 -18.094 -1.449 1 90.69 218 GLU A C 1
ATOM 1803 O O . GLU A 1 218 ? -6.305 -19.219 -1.828 1 90.69 218 GLU A O 1
ATOM 1808 N N . MET A 1 219 ? -4.773 -17.672 -1.483 1 97.31 219 MET A N 1
ATOM 1809 C CA . MET A 1 219 ? -3.791 -18.438 -2.246 1 97.31 219 MET A CA 1
ATOM 1810 C C . MET A 1 219 ? -3.082 -19.453 -1.355 1 97.31 219 MET A C 1
ATOM 1812 O O . MET A 1 219 ? -2.438 -20.375 -1.852 1 97.31 219 MET A O 1
ATOM 1816 N N . ARG A 1 220 ? -3.191 -19.375 -0.105 1 92.75 220 ARG A N 1
ATOM 1817 C CA . ARG A 1 220 ? -2.357 -20.094 0.862 1 92.75 220 ARG A CA 1
ATOM 1818 C C . ARG A 1 220 ? -2.434 -21.594 0.651 1 92.75 220 ARG A C 1
ATOM 1820 O O . ARG A 1 220 ? -1.432 -22.297 0.799 1 92.75 220 ARG A O 1
ATOM 1827 N N . PHE A 1 221 ? -3.582 -22.141 0.261 1 90.12 221 PHE A N 1
ATOM 1828 C CA . PHE A 1 221 ? -3.762 -23.594 0.219 1 90.12 221 PHE A CA 1
ATOM 1829 C C . PHE A 1 221 ? -3.9 -24.078 -1.219 1 90.12 221 PHE A C 1
ATOM 1831 O O . PHE A 1 221 ? -4.566 -25.078 -1.478 1 90.12 221 PHE A O 1
ATOM 1838 N N . THR A 1 222 ? -3.312 -23.328 -2.102 1 96.44 222 THR A N 1
ATOM 1839 C CA . THR A 1 222 ? -3.27 -23.734 -3.5 1 96.44 222 THR A CA 1
ATOM 1840 C C . THR A 1 222 ? -2.719 -25.156 -3.631 1 96.44 222 THR A C 1
ATOM 1842 O O . THR A 1 222 ? -1.673 -25.469 -3.061 1 96.44 222 THR A O 1
ATOM 1845 N N . GLU A 1 223 ? -3.414 -26.016 -4.359 1 94.56 223 GLU A N 1
ATOM 1846 C CA . GLU A 1 223 ? -2.984 -27.391 -4.547 1 94.56 223 GLU A CA 1
ATOM 1847 C C . GLU A 1 223 ? -2.07 -27.531 -5.758 1 94.56 223 GLU A C 1
ATOM 1849 O O . GLU A 1 223 ? -1.077 -28.266 -5.715 1 94.56 223 GLU A O 1
ATOM 1854 N N . LYS A 1 224 ? -2.492 -26.953 -6.801 1 96.88 224 LYS A N 1
ATOM 1855 C CA . LYS A 1 224 ? -1.652 -26.891 -7.992 1 96.88 224 LYS A CA 1
ATOM 1856 C C . LYS A 1 224 ? -1.411 -25.438 -8.422 1 96.88 224 LYS A C 1
ATOM 1858 O O . LYS A 1 224 ? -0.413 -24.828 -8.031 1 96.88 224 LYS A O 1
ATOM 1863 N N . VAL A 1 225 ? -2.436 -24.875 -9.133 1 98.44 225 VAL A N 1
ATOM 1864 C CA . VAL A 1 225 ? -2.363 -23.484 -9.539 1 98.44 225 VAL A CA 1
ATOM 1865 C C . VAL A 1 225 ? -3.705 -22.797 -9.281 1 98.44 225 VAL A C 1
ATOM 1867 O O . VAL A 1 225 ? -4.73 -23.203 -9.836 1 98.44 225 VAL A O 1
ATOM 1870 N N . SER A 1 226 ? -3.719 -21.812 -8.414 1 98.62 226 SER A N 1
ATOM 1871 C CA . SER A 1 226 ? -4.906 -21 -8.195 1 98.62 226 SER A CA 1
ATOM 1872 C C . SER A 1 226 ? -4.91 -19.781 -9.109 1 98.62 226 SER A C 1
ATOM 1874 O O . SER A 1 226 ? -3.85 -19.25 -9.453 1 98.62 226 SER A O 1
ATOM 1876 N N . VAL A 1 227 ? -6.125 -19.359 -9.523 1 98.69 227 VAL A N 1
ATOM 1877 C CA . VAL A 1 227 ? -6.254 -18.25 -10.453 1 98.69 227 VAL A CA 1
ATOM 1878 C C . VAL A 1 227 ? -7.344 -17.297 -9.961 1 98.69 227 VAL A C 1
ATOM 1880 O O . VAL A 1 227 ? -8.281 -17.719 -9.281 1 98.69 227 VAL A O 1
ATOM 1883 N N . TRP A 1 228 ? -7.242 -16.031 -10.281 1 98.38 228 TRP A N 1
ATOM 1884 C CA . TRP A 1 228 ? -8.211 -15 -9.914 1 98.38 228 TRP A CA 1
ATOM 1885 C C . TRP A 1 228 ? -8.141 -13.828 -10.883 1 98.38 228 TRP A C 1
ATOM 1887 O O . TRP A 1 228 ? -7.211 -13.719 -11.68 1 98.38 228 TRP A O 1
ATOM 1897 N N . PRO A 1 229 ? -9.133 -12.953 -10.867 1 98 229 PRO A N 1
ATOM 1898 C CA . PRO A 1 229 ? -9.125 -11.766 -11.719 1 98 229 PRO A CA 1
ATOM 1899 C C . PRO A 1 229 ? -8.094 -10.727 -11.281 1 98 229 PRO A C 1
ATOM 1901 O O . PRO A 1 229 ? -7.766 -10.641 -10.094 1 98 229 PRO A O 1
ATOM 1904 N N . VAL A 1 230 ? -7.598 -10.023 -12.211 1 98 230 VAL A N 1
ATOM 1905 C CA . VAL A 1 230 ? -6.711 -8.891 -11.953 1 98 230 VAL A CA 1
ATOM 1906 C C . VAL A 1 230 ? -7.359 -7.602 -12.445 1 98 230 VAL A C 1
ATOM 1908 O O . VAL A 1 230 ? -7.832 -7.535 -13.586 1 98 230 VAL A O 1
ATOM 1911 N N . GLY A 1 231 ? -7.414 -6.617 -11.555 1 96.94 231 GLY A N 1
ATOM 1912 C CA . GLY A 1 231 ? -8.008 -5.34 -11.922 1 96.94 231 GLY A CA 1
ATOM 1913 C C . GLY A 1 231 ? -7.039 -4.426 -12.648 1 96.94 231 GLY A C 1
ATOM 1914 O O . GLY A 1 231 ? -5.828 -4.512 -12.453 1 96.94 231 GLY A O 1
ATOM 1915 N N . ILE A 1 232 ? -7.594 -3.541 -13.469 1 93.69 232 ILE A N 1
ATOM 1916 C CA . ILE A 1 232 ? -6.887 -2.469 -14.156 1 93.69 232 ILE A CA 1
ATOM 1917 C C . ILE A 1 232 ? -5.742 -3.055 -14.984 1 93.69 232 ILE A C 1
ATOM 1919 O O . ILE A 1 232 ? -4.598 -2.605 -14.875 1 93.69 232 ILE A O 1
ATOM 1923 N N . THR A 1 233 ? -6.055 -3.906 -15.781 1 90.31 233 THR A N 1
ATOM 1924 C CA . THR A 1 233 ? -5.016 -4.578 -16.547 1 90.31 233 THR A CA 1
ATOM 1925 C C . THR A 1 233 ? -5.449 -4.766 -18 1 90.31 233 THR A C 1
ATOM 1927 O O . THR A 1 233 ? -6.645 -4.828 -18.297 1 90.31 233 THR A O 1
ATOM 1930 N N . GLY A 1 234 ? -4.496 -4.707 -18.953 1 86.25 234 GLY A N 1
ATOM 1931 C CA . GLY A 1 234 ? -4.754 -4.969 -20.359 1 86.25 234 GLY A CA 1
ATOM 1932 C C . GLY A 1 234 ? -5.641 -3.922 -21.016 1 86.25 234 GLY A C 1
ATOM 1933 O O . GLY A 1 234 ? -6.328 -4.203 -21.984 1 86.25 234 GLY A O 1
ATOM 1934 N N . GLY A 1 235 ? -5.672 -2.824 -20.359 1 89.38 235 GLY A N 1
ATOM 1935 C CA . GLY A 1 235 ? -6.539 -1.781 -20.875 1 89.38 235 GLY A CA 1
ATOM 1936 C C . GLY A 1 235 ? -8 -2 -20.547 1 89.38 235 GLY A C 1
ATOM 1937 O O . GLY A 1 235 ? -8.883 -1.336 -21.094 1 89.38 235 GLY A O 1
ATOM 1938 N N . LEU A 1 236 ? -8.227 -3.006 -19.719 1 91.94 236 LEU A N 1
ATOM 1939 C CA . LEU A 1 236 ? -9.562 -3.361 -19.25 1 91.94 236 LEU A CA 1
ATOM 1940 C C . LEU A 1 236 ? -9.719 -3.049 -17.766 1 91.94 236 LEU A C 1
ATOM 1942 O O . LEU A 1 236 ? -8.727 -2.91 -17.047 1 91.94 236 LEU A O 1
ATOM 1946 N N . LYS A 1 237 ? -10.984 -2.918 -17.375 1 93.62 237 LYS A N 1
ATOM 1947 C CA . LYS A 1 237 ? -11.227 -2.805 -15.938 1 93.62 237 LYS A CA 1
ATOM 1948 C C . LYS A 1 237 ? -10.648 -4 -15.188 1 93.62 237 LYS A C 1
ATOM 1950 O O . LYS A 1 237 ? -10.148 -3.855 -14.07 1 93.62 237 LYS A O 1
ATOM 1955 N N . PHE A 1 238 ? -10.852 -5.141 -15.844 1 95.81 238 PHE A N 1
ATOM 1956 C CA . PHE A 1 238 ? -10.242 -6.34 -15.281 1 95.81 238 PHE A CA 1
ATOM 1957 C C . PHE A 1 238 ? -10.102 -7.422 -16.344 1 95.81 238 PHE A C 1
ATOM 1959 O O . PHE A 1 238 ? -10.789 -7.383 -17.375 1 95.81 238 PHE A O 1
ATOM 1966 N N . GLU A 1 239 ? -9.141 -8.281 -16.156 1 96.06 239 GLU A N 1
ATOM 1967 C CA . GLU A 1 239 ? -9.039 -9.578 -16.828 1 96.06 239 GLU A CA 1
ATOM 1968 C C . GLU A 1 239 ? -9.344 -10.719 -15.859 1 96.06 239 GLU A C 1
ATOM 1970 O O . GLU A 1 239 ? -9.016 -10.641 -14.672 1 96.06 239 GLU A O 1
ATOM 1975 N N . ARG A 1 240 ? -10.039 -11.711 -16.406 1 96.81 240 ARG A N 1
ATOM 1976 C CA . ARG A 1 240 ? -10.375 -12.789 -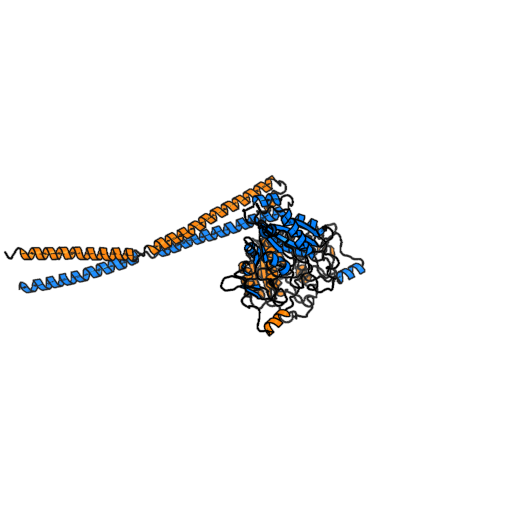15.492 1 96.81 240 ARG A CA 1
ATOM 1977 C C . ARG A 1 240 ? -10.508 -14.117 -16.234 1 96.81 240 ARG A C 1
ATOM 1979 O O . ARG A 1 240 ? -10.797 -14.141 -17.422 1 96.81 240 ARG A O 1
ATOM 1986 N N . PRO A 1 241 ? -10.289 -15.227 -15.43 1 97.56 241 PRO A N 1
ATOM 1987 C CA . PRO A 1 241 ? -10.727 -16.531 -15.945 1 97.56 241 PRO A CA 1
ATOM 1988 C C . PRO A 1 241 ? -12.25 -16.641 -16.031 1 97.56 241 PRO A C 1
ATOM 1990 O O . PRO A 1 241 ? -12.961 -16.141 -15.156 1 97.56 241 PRO A O 1
ATOM 1993 N N . ILE A 1 242 ? -12.68 -17.234 -17.094 1 97.19 242 ILE A N 1
ATOM 1994 C CA . ILE A 1 242 ? -14.094 -17.578 -17.219 1 97.19 242 ILE A CA 1
ATOM 1995 C C . ILE A 1 242 ? -14.352 -18.969 -16.625 1 97.19 242 ILE A C 1
ATOM 1997 O O . ILE A 1 242 ? -13.773 -19.953 -17.094 1 97.19 242 ILE A O 1
ATOM 2001 N N . VAL A 1 243 ? -15.18 -18.953 -15.625 1 97.44 243 VAL A N 1
ATOM 2002 C CA . VAL A 1 243 ? -15.422 -20.203 -14.914 1 97.44 243 VAL A CA 1
ATOM 2003 C C . VAL A 1 243 ? -16.781 -20.781 -15.305 1 97.44 243 VAL A C 1
ATOM 2005 O O . VAL A 1 243 ? -17.797 -20.062 -15.273 1 97.44 243 VAL A O 1
ATOM 2008 N N . GLY A 1 244 ? -16.75 -22.031 -15.641 1 95.75 244 GLY A N 1
ATOM 2009 C CA . GLY A 1 244 ? -18 -22.719 -15.984 1 95.75 244 GLY A CA 1
ATOM 2010 C C . GLY A 1 244 ? -18.812 -23.125 -14.766 1 95.75 244 GLY A C 1
ATOM 2011 O O . GLY A 1 244 ? -18.359 -22.938 -13.633 1 95.75 244 GLY A O 1
ATOM 2012 N N . GLU A 1 245 ? -19.953 -23.719 -15.023 1 93.62 245 GLU A N 1
ATOM 2013 C CA . GLU A 1 245 ? -20.859 -24.156 -13.969 1 93.62 245 GLU A CA 1
ATOM 2014 C C . GLU A 1 245 ? -20.234 -25.266 -13.133 1 93.62 245 GLU A C 1
ATOM 2016 O O . GLU A 1 245 ? -20.547 -25.422 -11.953 1 93.62 245 GLU A O 1
ATOM 2021 N N . ASP A 1 246 ? -19.359 -25.938 -13.719 1 93.62 246 ASP A N 1
ATOM 2022 C CA . ASP A 1 246 ? -18.703 -27.047 -13.031 1 93.62 246 ASP A CA 1
ATOM 2023 C C . ASP A 1 246 ? -17.562 -26.547 -12.156 1 93.62 246 ASP A C 1
ATOM 2025 O O . ASP A 1 246 ? -16.859 -27.328 -11.523 1 93.62 246 ASP A O 1
ATOM 2029 N N . GLY A 1 247 ? -17.312 -25.297 -12.227 1 94.81 247 GLY A N 1
ATOM 2030 C CA . GLY A 1 247 ? -16.281 -24.703 -11.391 1 94.81 247 GLY A CA 1
ATOM 2031 C C . GLY A 1 247 ? -14.906 -24.734 -12.031 1 94.81 247 GLY A C 1
ATOM 2032 O O . GLY A 1 247 ? -13.906 -24.406 -11.391 1 94.81 247 GLY A O 1
ATOM 2033 N N . LYS A 1 248 ? -14.938 -25.078 -13.289 1 96.31 248 LYS A N 1
ATOM 2034 C CA . LYS A 1 248 ? -13.664 -25.188 -14 1 96.31 248 LYS A CA 1
ATOM 2035 C C . LYS A 1 248 ? -13.461 -24 -14.938 1 96.31 248 LYS A C 1
ATOM 2037 O O . LYS A 1 248 ? -14.43 -23.406 -15.414 1 96.31 248 LYS A O 1
ATOM 2042 N N . VAL A 1 249 ? -12.188 -23.641 -15.117 1 97.62 249 VAL A N 1
ATOM 2043 C CA . VAL A 1 249 ? -11.867 -22.562 -16.031 1 97.62 249 VAL A CA 1
ATOM 2044 C C . VAL A 1 249 ? -12.094 -23.016 -17.469 1 97.62 249 VAL A C 1
ATOM 2046 O O . VAL A 1 249 ? -11.617 -24.078 -17.875 1 97.62 249 VAL A O 1
ATOM 2049 N N . LYS A 1 250 ? -12.805 -22.172 -18.281 1 96.25 250 LYS A N 1
ATOM 2050 C CA . LYS A 1 250 ? -13.164 -22.531 -19.641 1 96.25 250 LYS A CA 1
ATOM 2051 C C . LYS A 1 250 ? -12.508 -21.594 -20.656 1 96.25 250 LYS A C 1
ATOM 2053 O O . LYS A 1 250 ? -12.453 -21.891 -21.844 1 96.25 250 LYS A O 1
ATOM 2058 N N . GLY A 1 251 ? -12.141 -20.531 -20.172 1 96.12 251 GLY A N 1
ATOM 2059 C CA . GLY A 1 251 ? -11.547 -19.516 -21.031 1 96.12 251 GLY A CA 1
ATOM 2060 C C . GLY A 1 251 ? -11.156 -18.25 -20.281 1 96.12 251 GLY A C 1
ATOM 2061 O O . GLY A 1 251 ? -10.969 -18.281 -19.062 1 96.12 251 GLY A O 1
ATOM 2062 N N . TRP A 1 252 ? -10.977 -17.203 -21.156 1 96.69 252 TRP A N 1
ATOM 2063 C CA . TRP A 1 252 ? -10.453 -15.977 -20.562 1 96.69 252 TRP A CA 1
ATOM 2064 C C . TRP A 1 252 ? -11.227 -14.758 -21.062 1 96.69 252 TRP A C 1
ATOM 2066 O O . TRP A 1 252 ? -11.586 -14.688 -22.25 1 96.69 252 TRP A O 1
ATOM 2076 N N . TYR A 1 253 ? -11.547 -13.914 -20.109 1 95.88 253 TYR A N 1
ATOM 2077 C CA . TYR A 1 253 ? -11.953 -12.555 -20.484 1 95.88 253 TYR A CA 1
ATOM 2078 C C . TYR A 1 253 ? -10.742 -11.633 -20.562 1 95.88 253 TYR A C 1
ATOM 2080 O O . TYR A 1 253 ? -10.289 -11.102 -19.547 1 95.88 253 TYR A O 1
ATOM 2088 N N . ALA A 1 254 ? -10.234 -11.43 -21.703 1 94.44 254 ALA A N 1
ATOM 2089 C CA . ALA A 1 254 ? -9.062 -10.617 -22.016 1 94.44 254 ALA A CA 1
ATOM 2090 C C . ALA A 1 254 ? -9.203 -9.953 -23.375 1 94.44 254 ALA A C 1
ATOM 2092 O O . ALA A 1 254 ? -9.859 -10.492 -24.266 1 94.44 254 ALA A O 1
ATOM 2093 N N . ALA A 1 255 ? -8.586 -8.836 -23.5 1 90.69 255 ALA A N 1
ATOM 2094 C CA . ALA A 1 255 ? -8.672 -8.102 -24.766 1 90.69 255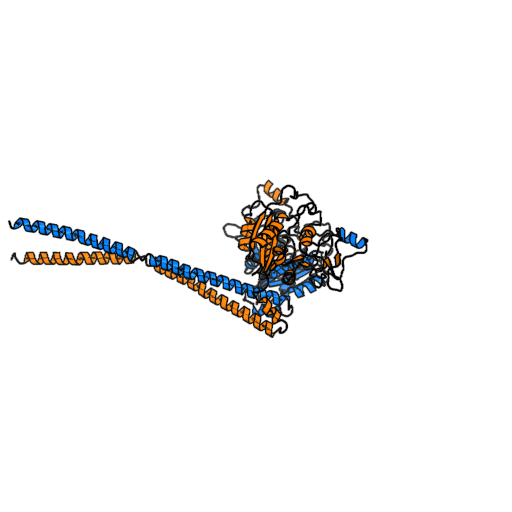 ALA A CA 1
ATOM 2095 C C . ALA A 1 255 ? -7.617 -8.586 -25.75 1 90.69 255 ALA A C 1
ATOM 2097 O O . ALA A 1 255 ? -7.902 -8.742 -26.953 1 90.69 255 ALA A O 1
ATOM 2098 N N . TRP A 1 256 ? -6.465 -8.805 -25.219 1 87 256 TRP A N 1
ATOM 2099 C CA . TRP A 1 256 ? -5.355 -9.18 -26.094 1 87 256 TRP A CA 1
ATOM 2100 C C . TRP A 1 256 ? -5.293 -10.695 -26.266 1 87 256 TRP A C 1
ATOM 2102 O O . TRP A 1 256 ? -4.922 -11.422 -25.344 1 87 256 TRP A O 1
ATOM 2112 N N . ARG A 1 257 ? -5.625 -11.195 -27.391 1 89.69 257 ARG A N 1
ATOM 2113 C CA . ARG A 1 257 ? -5.531 -12.594 -27.781 1 89.69 257 ARG A CA 1
ATOM 2114 C C . ARG A 1 257 ? -6.086 -13.508 -26.703 1 89.69 257 ARG A C 1
ATOM 2116 O O . ARG A 1 257 ? -5.344 -14.297 -26.109 1 89.69 257 ARG A O 1
ATOM 2123 N N . PRO A 1 258 ? -7.324 -13.422 -26.516 1 92.38 258 PRO A N 1
ATOM 2124 C CA . PRO A 1 258 ? -7.941 -14.219 -25.453 1 92.38 258 PRO A CA 1
ATOM 2125 C C . PRO A 1 258 ? -7.816 -15.727 -25.703 1 92.38 258 PRO A C 1
ATOM 2127 O O . PRO A 1 258 ? -8.109 -16.531 -24.812 1 92.38 258 PRO A O 1
ATOM 2130 N N . GLN A 1 259 ? -7.277 -16.125 -26.891 1 92.81 259 GLN A N 1
ATOM 2131 C CA . GLN A 1 259 ? -7.156 -17.547 -27.219 1 92.81 259 GLN A CA 1
ATOM 2132 C C . GLN A 1 259 ? -5.836 -18.109 -26.703 1 92.81 259 GLN A C 1
ATOM 2134 O O . GLN A 1 259 ? -5.586 -19.312 -26.828 1 92.81 259 GLN A O 1
ATOM 2139 N N . ARG A 1 260 ? -5.016 -17.25 -26.125 1 94.06 260 ARG A N 1
ATOM 2140 C CA . ARG A 1 260 ? -3.795 -17.75 -25.5 1 94.06 260 ARG A CA 1
ATOM 2141 C C . ARG A 1 260 ? -4.109 -18.844 -24.484 1 94.06 260 ARG A C 1
ATOM 2143 O O . ARG A 1 260 ? -5.145 -18.781 -23.812 1 94.06 260 ARG A O 1
ATOM 2150 N N . PRO A 1 261 ? -3.172 -19.797 -24.375 1 95.38 261 PRO A N 1
ATOM 2151 C CA . PRO A 1 261 ? -3.451 -20.875 -23.422 1 95.38 261 PRO A CA 1
ATOM 2152 C C . PRO A 1 261 ? -3.75 -20.344 -22.016 1 95.38 261 PRO A C 1
ATOM 2154 O O . PRO A 1 261 ? -4.648 -20.859 -21.344 1 95.38 261 PRO A O 1
ATOM 2157 N N . PHE A 1 262 ? -2.992 -19.391 -21.578 1 96.69 262 PHE A N 1
ATOM 2158 C CA . PHE A 1 262 ? -3.195 -18.75 -20.297 1 96.69 262 PHE A CA 1
ATOM 2159 C C . PHE A 1 262 ? -3.17 -17.234 -20.438 1 96.69 262 PHE A C 1
ATOM 2161 O O . PHE A 1 262 ? -2.146 -16.594 -20.172 1 96.69 262 PHE A O 1
ATOM 2168 N N . ALA A 1 263 ? -4.309 -16.656 -20.766 1 94.56 263 ALA A N 1
ATOM 2169 C CA . ALA A 1 263 ? -4.426 -15.227 -21.047 1 94.56 263 ALA A CA 1
ATOM 2170 C C . ALA A 1 263 ? -4.684 -14.438 -19.766 1 94.56 263 ALA A C 1
ATOM 2172 O O . ALA A 1 263 ? -5.738 -13.82 -19.609 1 94.56 263 ALA A O 1
ATOM 2173 N N . MET A 1 264 ? -3.742 -14.492 -18.922 1 92.44 264 MET A N 1
ATOM 2174 C CA . MET A 1 264 ? -3.893 -13.82 -17.641 1 92.44 264 MET A CA 1
ATOM 2175 C C . MET A 1 264 ? -2.654 -12.992 -17.312 1 92.44 264 MET A C 1
ATOM 2177 O O . MET A 1 264 ? -1.606 -13.164 -17.938 1 92.44 264 MET A O 1
ATOM 2181 N N . ASP A 1 265 ? -2.854 -12.109 -16.422 1 94.06 265 ASP A N 1
ATOM 2182 C CA . ASP A 1 265 ? -1.769 -11.289 -15.898 1 94.06 265 ASP A CA 1
ATOM 2183 C C . ASP A 1 265 ? -0.897 -12.078 -14.922 1 94.06 265 ASP A C 1
ATOM 2185 O O . ASP A 1 265 ? -1.371 -13.016 -14.281 1 94.06 265 ASP A O 1
ATOM 2189 N N . MET A 1 266 ? 0.343 -11.672 -14.805 1 95.56 266 MET A N 1
ATOM 2190 C CA . MET A 1 266 ? 1.316 -12.305 -13.922 1 95.56 266 MET A CA 1
ATOM 2191 C C . MET A 1 266 ? 0.795 -12.359 -12.484 1 95.56 266 MET A C 1
ATOM 2193 O O . MET A 1 266 ? 1.045 -13.328 -11.766 1 95.56 266 MET A O 1
ATOM 2197 N N . ALA A 1 267 ? 0.089 -11.391 -12.086 1 97.88 267 ALA A N 1
ATOM 2198 C CA . ALA A 1 267 ? -0.396 -11.297 -10.711 1 97.88 267 ALA A CA 1
ATOM 2199 C C . ALA A 1 267 ? -1.654 -12.133 -10.516 1 97.88 267 ALA A C 1
ATOM 2201 O O . ALA A 1 267 ? -2.209 -12.188 -9.414 1 97.88 267 ALA A O 1
ATOM 2202 N N . GLY A 1 268 ? -2.07 -12.875 -11.523 1 98.31 268 GLY A N 1
ATOM 2203 C CA . GLY A 1 268 ? -3.373 -13.516 -11.5 1 98.31 268 GLY A CA 1
ATOM 2204 C C . GLY A 1 268 ? -3.305 -14.984 -11.125 1 98.31 268 GLY A C 1
ATOM 2205 O O . GLY A 1 268 ? -4.293 -15.711 -11.258 1 98.31 268 GLY A O 1
ATOM 2206 N N . PHE A 1 269 ? -2.137 -15.453 -10.703 1 98.56 269 PHE A N 1
ATOM 2207 C CA . PHE A 1 269 ? -2.068 -16.859 -10.344 1 98.56 269 PHE A CA 1
ATOM 2208 C C . PHE A 1 269 ? -0.992 -17.109 -9.289 1 98.56 269 PHE A C 1
ATOM 2210 O O . PHE A 1 269 ? -0.098 -16.266 -9.109 1 98.56 269 PHE A O 1
ATOM 2217 N N . ALA A 1 270 ? -1.136 -18.156 -8.578 1 98.62 270 ALA A N 1
ATOM 2218 C CA . ALA A 1 270 ? -0.15 -18.703 -7.641 1 98.62 270 ALA A CA 1
ATOM 2219 C C . ALA A 1 270 ? 0.013 -20.203 -7.816 1 98.62 270 ALA A C 1
ATOM 2221 O O . ALA A 1 270 ? -0.915 -20.891 -8.258 1 98.62 270 ALA A O 1
ATOM 2222 N N . LEU A 1 271 ? 1.155 -20.75 -7.516 1 97.44 271 LEU A N 1
ATOM 2223 C CA . LEU A 1 271 ? 1.363 -22.172 -7.73 1 97.44 271 LEU A CA 1
ATOM 2224 C C . LEU A 1 271 ? 1.909 -22.844 -6.473 1 97.44 271 LEU A C 1
ATOM 2226 O O . LEU A 1 271 ? 2.596 -22.203 -5.676 1 97.44 271 LEU A O 1
ATOM 2230 N N . ASN A 1 272 ? 1.556 -24.047 -6.359 1 96.94 272 ASN A N 1
ATOM 2231 C CA . ASN A 1 272 ? 2.098 -24.859 -5.281 1 96.94 272 ASN A CA 1
ATOM 2232 C C . ASN A 1 272 ? 3.6 -25.078 -5.441 1 96.94 272 ASN A C 1
ATOM 2234 O O . ASN A 1 272 ? 4.074 -25.375 -6.539 1 96.94 272 ASN A O 1
ATOM 2238 N N . LEU A 1 273 ? 4.262 -24.906 -4.359 1 95.88 273 LEU A N 1
ATOM 2239 C CA . LEU A 1 273 ? 5.715 -25.047 -4.348 1 95.88 273 LEU A CA 1
ATOM 2240 C C . LEU A 1 273 ? 6.137 -26.422 -4.848 1 95.88 273 LEU A C 1
ATOM 2242 O O . LEU A 1 273 ? 7.176 -26.562 -5.496 1 95.88 273 LEU A O 1
ATOM 2246 N N . ASN A 1 274 ? 5.383 -27.422 -4.656 1 94.25 274 ASN A N 1
ATOM 2247 C CA . ASN A 1 274 ? 5.684 -28.797 -5.039 1 94.25 274 ASN A CA 1
ATOM 2248 C C . ASN A 1 274 ? 5.785 -28.953 -6.555 1 94.25 274 ASN A C 1
ATOM 2250 O O . ASN A 1 274 ? 6.484 -29.844 -7.047 1 94.25 274 ASN A O 1
ATOM 2254 N N . LEU A 1 275 ? 5.082 -28.125 -7.246 1 95.12 275 LEU A N 1
ATOM 2255 C CA . LEU A 1 275 ? 5.125 -28.188 -8.703 1 95.12 275 LEU A CA 1
ATOM 2256 C C . LEU A 1 275 ? 6.527 -27.891 -9.219 1 95.12 275 LEU A C 1
ATOM 2258 O O . LEU A 1 275 ? 6.93 -28.391 -10.273 1 95.12 275 LEU A O 1
ATOM 2262 N N . LEU A 1 276 ? 7.25 -27.094 -8.484 1 92.25 276 LEU A N 1
ATOM 2263 C CA . LEU A 1 276 ? 8.602 -26.734 -8.906 1 92.25 276 LEU A CA 1
ATOM 2264 C C . LEU A 1 276 ? 9.539 -27.938 -8.797 1 92.25 276 LEU A C 1
ATOM 2266 O O . LEU A 1 276 ? 10.5 -28.047 -9.562 1 92.25 276 LEU A O 1
ATOM 2270 N N . LYS A 1 277 ? 9.305 -28.797 -7.941 1 88.88 277 LYS A N 1
ATOM 2271 C CA . LYS A 1 277 ? 10.094 -30.016 -7.816 1 88.88 277 LYS A CA 1
ATOM 2272 C C . LYS A 1 277 ? 9.68 -31.047 -8.852 1 88.88 277 LYS A C 1
ATOM 2274 O O . LYS A 1 277 ? 10.523 -31.75 -9.414 1 88.88 277 LYS A O 1
ATOM 2279 N N . LYS A 1 278 ? 8.445 -31.141 -8.961 1 93.12 278 LYS A N 1
ATOM 2280 C CA . LYS A 1 278 ? 7.918 -32.094 -9.93 1 93.12 278 LYS A CA 1
ATOM 2281 C C . LYS A 1 278 ? 8.391 -31.766 -11.344 1 93.12 278 LYS A C 1
ATOM 2283 O O . LYS A 1 278 ? 8.633 -32.656 -12.148 1 93.12 278 LYS A O 1
ATOM 2288 N N . TYR A 1 279 ? 8.438 -30.453 -11.609 1 95.94 279 TYR A N 1
ATOM 2289 C CA . TYR A 1 279 ? 8.883 -29.984 -12.914 1 95.94 279 TYR A CA 1
ATOM 2290 C C . TYR A 1 279 ? 10.133 -29.125 -12.789 1 95.94 279 TYR A C 1
ATOM 2292 O O . TYR A 1 279 ? 10.07 -27.906 -12.969 1 95.94 279 TYR A O 1
ATOM 2300 N N . PRO A 1 280 ? 11.258 -29.641 -12.641 1 94.12 280 PRO A N 1
ATOM 2301 C CA . PRO A 1 280 ? 12.477 -28.922 -12.273 1 94.12 280 PRO A CA 1
ATOM 2302 C C . PRO A 1 280 ? 12.984 -28.016 -13.398 1 94.12 280 PRO A C 1
ATOM 2304 O O . PRO A 1 280 ? 13.766 -27.094 -13.148 1 94.12 280 PRO A O 1
ATOM 2307 N N . ASN A 1 281 ? 12.516 -28.219 -14.641 1 95.56 281 ASN A N 1
ATOM 2308 C CA . ASN A 1 281 ? 13.031 -27.438 -15.758 1 95.56 281 ASN A CA 1
ATOM 2309 C C . ASN A 1 281 ? 12.047 -26.359 -16.172 1 95.56 281 ASN A C 1
ATOM 2311 O O . ASN A 1 281 ? 12.32 -25.594 -17.109 1 95.56 281 ASN A O 1
ATOM 2315 N N . ALA A 1 282 ? 10.953 -26.266 -15.469 1 96.94 282 ALA A N 1
ATOM 2316 C CA . ALA A 1 282 ? 9.953 -25.266 -15.828 1 96.94 282 ALA A CA 1
ATOM 2317 C C . ALA A 1 282 ? 10.484 -23.859 -15.578 1 96.94 282 ALA A C 1
ATOM 2319 O O . ALA A 1 282 ? 11.016 -23.562 -14.508 1 96.94 282 ALA A O 1
ATOM 2320 N N . ARG A 1 283 ? 10.391 -23.016 -16.578 1 96.94 283 ARG A N 1
ATOM 2321 C CA . ARG A 1 283 ? 10.859 -21.625 -16.5 1 96.94 283 ARG A CA 1
ATOM 2322 C C . ARG A 1 283 ? 10.125 -20.734 -17.484 1 96.94 283 ARG A C 1
ATOM 2324 O O . ARG A 1 283 ? 9.516 -21.219 -18.438 1 96.94 283 ARG A O 1
ATOM 2331 N N . PHE A 1 284 ? 10.18 -19.406 -17.203 1 97.56 284 PHE A N 1
ATOM 2332 C CA . PHE A 1 284 ? 9.664 -18.453 -18.156 1 97.56 284 PHE A CA 1
ATOM 2333 C C . PHE A 1 284 ? 10.578 -18.344 -19.375 1 97.56 284 PHE A C 1
ATOM 2335 O O . PHE A 1 284 ? 11.797 -18.391 -19.25 1 97.56 284 PHE A O 1
ATOM 2342 N N . ASP A 1 285 ? 9.977 -18.25 -20.5 1 95.75 285 ASP A N 1
ATOM 2343 C CA . ASP A 1 285 ? 10.719 -18.109 -21.75 1 95.75 285 ASP A CA 1
ATOM 2344 C C . ASP A 1 285 ? 10.852 -16.641 -22.156 1 95.75 285 ASP A C 1
ATOM 2346 O O . ASP A 1 285 ? 9.875 -16.016 -22.578 1 95.75 285 ASP A O 1
ATOM 2350 N N . ILE A 1 286 ? 11.984 -16.141 -22.109 1 92.56 286 ILE A N 1
ATOM 2351 C CA . ILE A 1 286 ? 12.242 -14.734 -22.391 1 92.56 286 ILE A CA 1
ATOM 2352 C C . ILE A 1 286 ? 11.938 -14.43 -23.859 1 92.56 286 ILE A C 1
ATOM 2354 O O . ILE A 1 286 ? 11.695 -13.281 -24.219 1 92.56 286 ILE A O 1
ATOM 2358 N N . THR A 1 287 ? 11.969 -15.414 -24.719 1 91.69 287 THR A N 1
ATOM 2359 C CA . THR A 1 287 ? 11.75 -15.227 -26.156 1 91.69 287 THR A CA 1
ATOM 2360 C C . THR A 1 287 ? 10.273 -15.391 -26.5 1 91.69 287 THR A C 1
ATOM 2362 O O . THR A 1 287 ? 9.891 -15.32 -27.672 1 91.69 287 THR A O 1
ATOM 2365 N N . ALA A 1 288 ? 9.516 -15.602 -25.5 1 91.62 288 ALA A N 1
ATOM 2366 C CA . ALA A 1 288 ? 8.086 -15.773 -25.734 1 91.62 288 ALA A CA 1
ATOM 2367 C C . ALA A 1 288 ? 7.5 -14.555 -26.438 1 91.62 288 ALA A C 1
ATOM 2369 O O . ALA A 1 288 ? 7.922 -13.422 -26.188 1 91.62 288 ALA A O 1
ATOM 2370 N N . LYS A 1 289 ? 6.523 -14.828 -27.25 1 88.88 289 LYS A N 1
ATOM 2371 C CA . LYS A 1 289 ? 5.805 -13.742 -27.922 1 88.88 289 LYS A CA 1
ATOM 2372 C C . LYS A 1 289 ? 5.105 -12.844 -26.906 1 88.88 289 LYS A C 1
ATOM 2374 O O . LYS A 1 289 ? 4.852 -13.25 -25.781 1 88.88 289 LYS A O 1
ATOM 2379 N N . ARG A 1 290 ? 4.82 -11.672 -27.406 1 84.75 290 ARG A N 1
ATOM 2380 C CA . ARG A 1 290 ? 4.117 -10.719 -26.547 1 84.75 290 ARG A CA 1
ATOM 2381 C C . ARG A 1 290 ? 2.844 -11.336 -25.984 1 84.75 290 ARG A C 1
ATOM 2383 O O . ARG A 1 290 ? 2.053 -11.93 -26.719 1 84.75 290 ARG A O 1
ATOM 2390 N N . GLY A 1 291 ? 2.725 -11.242 -24.719 1 87.69 291 GLY A N 1
ATOM 2391 C CA . GLY A 1 291 ? 1.523 -11.734 -24.062 1 87.69 291 GLY A CA 1
ATOM 2392 C C . GLY A 1 291 ? 1.598 -13.211 -23.719 1 87.69 291 GLY A C 1
ATOM 2393 O O . GLY A 1 291 ? 0.739 -13.727 -23 1 87.69 291 GLY A O 1
ATOM 2394 N N . TYR A 1 292 ? 2.627 -13.867 -24.094 1 92.88 292 TYR A N 1
ATOM 2395 C CA . TYR A 1 292 ? 2.691 -15.32 -23.938 1 92.88 292 TYR A CA 1
ATOM 2396 C C . TYR A 1 292 ? 3.648 -15.695 -22.812 1 92.88 292 TYR A C 1
ATOM 2398 O O . TYR A 1 292 ? 3.963 -16.875 -22.625 1 92.88 292 TYR A O 1
ATOM 2406 N N . LEU A 1 293 ? 4.066 -14.781 -22.062 1 93.88 293 LEU A N 1
ATOM 2407 C CA . LEU A 1 293 ? 5.043 -15.07 -21.016 1 93.88 293 LEU A CA 1
ATOM 2408 C C . LEU A 1 293 ? 4.457 -16.016 -19.969 1 93.88 293 LEU A C 1
ATOM 2410 O O . LEU A 1 293 ? 5.066 -17.031 -19.641 1 93.88 293 LEU A O 1
ATOM 2414 N N . GLU A 1 294 ? 3.27 -15.672 -19.516 1 95.44 294 GLU A N 1
ATOM 2415 C CA . GLU A 1 294 ? 2.611 -16.531 -18.531 1 95.44 294 GLU A CA 1
ATOM 2416 C C . GLU A 1 294 ? 2.354 -17.922 -19.094 1 95.44 294 GLU A C 1
ATOM 2418 O O . GLU A 1 294 ? 2.57 -18.922 -18.422 1 95.44 294 GLU A O 1
ATOM 2423 N N . SER A 1 295 ? 1.95 -17.953 -20.359 1 96.5 295 SER A N 1
ATOM 2424 C CA . SER A 1 295 ? 1.68 -19.219 -21.016 1 96.5 295 SER A CA 1
ATOM 2425 C C . SER A 1 295 ? 2.947 -20.062 -21.141 1 96.5 295 SER A C 1
ATOM 2427 O O . SER A 1 295 ? 2.902 -21.281 -21.016 1 96.5 295 SER A O 1
ATOM 2429 N N . SER A 1 296 ? 4.043 -19.406 -21.438 1 96.38 296 SER A N 1
ATOM 2430 C CA . SER A 1 296 ? 5.297 -20.141 -21.609 1 96.38 296 SER A CA 1
ATOM 2431 C C . SER A 1 296 ? 5.676 -20.906 -20.344 1 96.38 296 SER A C 1
ATOM 2433 O O . SER A 1 296 ? 6.312 -21.953 -20.422 1 96.38 296 SER A O 1
ATOM 2435 N N . PHE A 1 297 ? 5.324 -20.422 -19.234 1 97.75 297 PHE A N 1
ATOM 2436 C CA . PHE A 1 297 ? 5.652 -21.031 -17.953 1 97.75 297 PHE A CA 1
ATOM 2437 C C . PHE A 1 297 ? 4.578 -22.031 -17.531 1 97.75 297 PHE A C 1
ATOM 2439 O O . PHE A 1 297 ? 4.879 -23.188 -17.25 1 97.75 297 PHE A O 1
ATOM 2446 N N . LEU A 1 298 ? 3.305 -21.656 -17.594 1 98 298 LEU A N 1
ATOM 2447 C CA . LEU A 1 298 ? 2.213 -22.422 -16.984 1 98 298 LEU A CA 1
ATOM 2448 C C . LEU A 1 298 ? 1.895 -23.656 -17.797 1 98 298 LEU A C 1
ATOM 2450 O O . LEU A 1 298 ? 1.463 -24.672 -17.25 1 98 298 LEU A O 1
ATOM 2454 N N . THR A 1 299 ? 2.141 -23.625 -19.109 1 97.31 299 THR A N 1
ATOM 2455 C CA . THR A 1 299 ? 1.869 -24.781 -19.953 1 97.31 299 THR A CA 1
ATOM 2456 C C . THR A 1 299 ? 2.721 -25.969 -19.531 1 97.31 299 THR A C 1
ATOM 2458 O O . THR A 1 299 ? 2.371 -27.125 -19.797 1 97.31 299 THR A O 1
ATOM 2461 N N . GLN A 1 300 ? 3.775 -25.703 -18.891 1 97.31 300 GLN A N 1
ATOM 2462 C CA . GLN A 1 300 ? 4.68 -26.75 -18.422 1 97.31 300 GLN A CA 1
ATOM 2463 C C . GLN A 1 300 ? 4.172 -27.391 -17.141 1 97.31 300 GLN A C 1
ATOM 2465 O O . GLN A 1 300 ? 4.629 -28.453 -16.75 1 97.31 300 GLN A O 1
ATOM 2470 N N . LEU A 1 301 ? 3.254 -26.75 -16.484 1 97.06 301 LEU A N 1
ATOM 2471 C CA . LEU A 1 301 ? 2.967 -27.109 -15.102 1 97.06 301 LEU A CA 1
ATOM 2472 C C . LEU A 1 301 ? 1.557 -27.672 -14.969 1 97.06 301 LEU A C 1
ATOM 2474 O O . LEU A 1 301 ? 1.308 -28.547 -14.125 1 97.06 301 LEU A O 1
ATOM 2478 N N . VAL A 1 302 ? 0.689 -27.094 -15.742 1 97.06 302 VAL A N 1
ATOM 2479 C CA . VAL A 1 302 ? -0.708 -27.406 -15.461 1 97.06 302 VAL A CA 1
ATOM 2480 C C . VAL A 1 302 ? -1.526 -27.312 -16.75 1 97.06 302 VAL A C 1
ATOM 2482 O O . VAL A 1 302 ? -1.086 -26.703 -17.719 1 97.06 302 VAL A O 1
ATOM 2485 N N . THR A 1 303 ? -2.67 -27.969 -16.703 1 96.19 303 THR A N 1
ATOM 2486 C CA . THR A 1 303 ? -3.672 -27.812 -17.75 1 96.19 303 THR A CA 1
ATOM 2487 C C . THR A 1 303 ? -4.816 -26.922 -17.281 1 96.19 303 THR A C 1
ATOM 2489 O O . THR A 1 303 ? -4.949 -26.656 -16.078 1 96.19 303 THR A O 1
ATOM 2492 N N . LEU A 1 304 ? -5.594 -26.469 -18.219 1 95.94 304 LEU A N 1
ATOM 2493 C CA . LEU A 1 304 ? -6.688 -25.547 -17.938 1 95.94 304 LEU A CA 1
ATOM 2494 C C . LEU A 1 304 ? -7.637 -26.141 -16.891 1 95.94 304 LEU A C 1
ATOM 2496 O O . LEU A 1 304 ? -8.094 -25.438 -15.992 1 95.94 304 LEU A O 1
ATOM 2500 N N . ASN A 1 305 ? -7.891 -27.406 -17 1 95 305 ASN A N 1
ATOM 2501 C CA . ASN A 1 305 ? -8.859 -28.078 -16.141 1 95 305 ASN A CA 1
ATOM 2502 C C . ASN A 1 305 ? -8.32 -28.25 -14.727 1 95 305 ASN A C 1
ATOM 2504 O O . ASN A 1 305 ? -9.086 -28.531 -13.805 1 95 305 ASN A O 1
ATOM 2508 N N . GLU A 1 306 ? -7.082 -28.062 -14.539 1 97.06 306 GLU A N 1
ATOM 2509 C CA . GLU A 1 306 ? -6.453 -28.266 -13.234 1 97.06 306 GLU A CA 1
ATOM 2510 C C . GLU A 1 306 ? -6.367 -26.969 -12.445 1 97.06 306 GLU A C 1
ATOM 2512 O O . GLU A 1 306 ? -6.004 -26.969 -11.266 1 97.06 306 GLU A O 1
ATOM 2517 N N . LEU A 1 307 ? -6.75 -25.875 -13.078 1 98.25 307 LEU A N 1
ATOM 2518 C CA . LEU A 1 307 ? -6.707 -24.578 -12.414 1 98.25 307 LEU A CA 1
ATOM 2519 C C . LEU A 1 307 ? -7.746 -24.5 -11.305 1 98.25 307 LEU A C 1
ATOM 2521 O O . LEU A 1 307 ? -8.812 -25.109 -11.398 1 98.25 307 LEU A O 1
ATOM 2525 N N . GLU A 1 308 ? -7.395 -23.797 -10.258 1 98.38 308 GLU A N 1
ATOM 2526 C CA . GLU A 1 308 ? -8.258 -23.625 -9.086 1 98.38 308 GLU A CA 1
ATOM 2527 C C . GLU A 1 308 ? -8.766 -22.188 -8.984 1 98.38 308 GLU A C 1
ATOM 2529 O O . GLU A 1 308 ? -8.102 -21.328 -8.406 1 98.38 308 GLU A O 1
ATOM 2534 N N . PRO A 1 309 ? -10 -21.922 -9.477 1 98 309 PRO A N 1
ATOM 2535 C CA . PRO A 1 309 ? -10.547 -20.562 -9.375 1 98 309 PRO A CA 1
ATOM 2536 C C . PRO A 1 309 ? -10.742 -20.109 -7.93 1 98 309 PRO A C 1
ATOM 2538 O O . PRO A 1 309 ? -11.289 -20.859 -7.117 1 98 309 PRO A O 1
ATOM 2541 N N . ARG A 1 310 ? -10.211 -18.984 -7.629 1 97.31 310 ARG A N 1
ATOM 2542 C CA . ARG A 1 310 ? -10.375 -18.344 -6.324 1 97.31 310 ARG A CA 1
ATOM 2543 C C . ARG A 1 310 ? -11.086 -17 -6.457 1 97.31 310 ARG A C 1
ATOM 2545 O O . ARG A 1 310 ? -11.641 -16.688 -7.512 1 97.31 310 ARG A O 1
ATOM 2552 N N . ALA A 1 311 ? -11.234 -16.266 -5.336 1 95.69 311 ALA A N 1
ATOM 2553 C CA . ALA A 1 311 ? -11.898 -14.969 -5.324 1 95.69 311 ALA A CA 1
ATOM 2554 C C . ALA A 1 311 ? -13.352 -15.094 -5.766 1 95.69 311 ALA A C 1
ATOM 2556 O O . ALA A 1 311 ? -13.789 -14.383 -6.68 1 95.69 311 ALA A O 1
ATOM 2557 N N . GLU A 1 312 ? -14.055 -15.984 -5.133 1 93.62 312 GLU A N 1
ATOM 2558 C CA . GLU A 1 312 ? -15.461 -16.234 -5.402 1 93.62 312 GLU A CA 1
ATOM 2559 C C . GLU A 1 312 ? -15.688 -16.609 -6.863 1 93.62 312 GLU A C 1
ATOM 2561 O O . GLU A 1 312 ? -16.484 -15.977 -7.559 1 93.62 312 GLU A O 1
ATOM 2566 N N . LEU A 1 313 ? -14.953 -17.656 -7.297 1 95.5 313 LEU A N 1
ATOM 2567 C CA . LEU A 1 313 ? -15.023 -18.188 -8.656 1 95.5 313 LEU A CA 1
ATOM 2568 C C . LEU A 1 313 ? -14.727 -17.109 -9.68 1 95.5 313 LEU A C 1
ATOM 2570 O O . LEU A 1 313 ? -15.453 -16.969 -10.664 1 95.5 313 LEU A O 1
ATOM 2574 N N . CYS A 1 314 ? -13.719 -16.25 -9.32 1 96.94 314 CYS A N 1
ATOM 2575 C CA . CYS A 1 314 ? -13.133 -15.258 -10.211 1 96.94 314 CYS A CA 1
ATOM 2576 C C . CYS A 1 314 ? -14.133 -14.141 -10.5 1 96.94 314 CYS A C 1
ATOM 2578 O O . CYS A 1 314 ? -14.203 -13.641 -11.625 1 96.94 314 CYS A O 1
ATOM 2580 N N . THR A 1 315 ? -14.914 -13.758 -9.492 1 95.19 315 THR A N 1
ATOM 2581 C CA . THR A 1 315 ? -15.836 -12.633 -9.633 1 95.19 315 THR A CA 1
ATOM 2582 C C . THR A 1 315 ? -15.43 -11.484 -8.719 1 95.19 315 THR A C 1
ATOM 2584 O O . THR A 1 315 ? -16.125 -10.477 -8.633 1 95.19 315 THR A O 1
ATOM 2587 N N . LYS A 1 316 ? -14.359 -11.688 -8.031 1 96.06 316 LYS A N 1
ATOM 2588 C CA . LYS A 1 316 ? -13.859 -10.656 -7.129 1 96.06 316 LYS A CA 1
ATOM 2589 C C . LYS A 1 316 ? -12.422 -10.266 -7.477 1 96.06 316 LYS A C 1
ATOM 2591 O O . LYS A 1 316 ? -11.586 -11.133 -7.723 1 96.06 316 LYS A O 1
ATOM 2596 N N . VAL A 1 317 ? -12.234 -8.977 -7.5 1 97.25 317 VAL A N 1
ATOM 2597 C CA . VAL A 1 317 ? -10.891 -8.469 -7.758 1 97.25 317 VAL A CA 1
ATOM 2598 C C . VAL A 1 317 ? -10.172 -8.219 -6.438 1 97.25 317 VAL A C 1
ATOM 2600 O O . VAL A 1 317 ? -10.664 -7.473 -5.586 1 97.25 317 VAL A O 1
ATOM 2603 N N . LEU A 1 318 ? -9.023 -8.867 -6.293 1 97.31 318 LEU A N 1
ATOM 2604 C CA . LEU A 1 318 ? -8.281 -8.758 -5.047 1 97.31 318 LEU A CA 1
ATOM 2605 C C . LEU A 1 318 ? -6.871 -8.227 -5.301 1 97.31 318 LEU A C 1
ATOM 2607 O O . LEU A 1 318 ? -6.094 -8.047 -4.359 1 97.31 318 LEU A O 1
ATOM 2611 N N . VAL A 1 319 ? -6.535 -8.031 -6.516 1 98.5 319 VAL A N 1
ATOM 2612 C CA . VAL A 1 319 ? -5.246 -7.469 -6.906 1 98.5 319 VAL A CA 1
ATOM 2613 C C . VAL A 1 319 ? -5.434 -6.547 -8.109 1 98.5 319 VAL A C 1
ATOM 2615 O O . VAL A 1 319 ? -6.266 -6.816 -8.984 1 98.5 319 VAL A O 1
ATOM 2618 N N . TRP A 1 320 ? -4.73 -5.391 -8.156 1 98.19 320 TRP A N 1
ATOM 2619 C CA . TRP A 1 320 ? -4.812 -4.395 -9.219 1 98.19 320 TRP A CA 1
ATOM 2620 C C . TRP A 1 320 ? -3.436 -4.129 -9.82 1 98.19 320 TRP A C 1
ATOM 2622 O O . TRP A 1 320 ? -2.455 -3.959 -9.094 1 98.19 320 TRP A O 1
ATOM 2632 N N . HIS A 1 321 ? -3.373 -4.141 -11.078 1 96.12 321 HIS A N 1
ATOM 2633 C CA . HIS A 1 321 ? -2.15 -3.799 -11.797 1 96.12 321 HIS A CA 1
ATOM 2634 C C . HIS A 1 321 ? -1.947 -2.287 -11.844 1 96.12 321 HIS A C 1
ATOM 2636 O O . HIS A 1 321 ? -1.933 -1.692 -12.922 1 96.12 321 HIS A O 1
ATOM 2642 N N . THR A 1 322 ? -1.688 -1.734 -10.734 1 95.69 322 THR A N 1
ATOM 2643 C CA . THR A 1 322 ? -1.426 -0.302 -10.641 1 95.69 322 THR A CA 1
ATOM 2644 C C . THR A 1 322 ? 0.025 0.007 -11.008 1 95.69 322 THR A C 1
ATOM 2646 O O . THR A 1 322 ? 0.886 -0.873 -10.945 1 95.69 322 THR A O 1
ATOM 2649 N N . ARG A 1 323 ? 0.208 1.206 -11.438 1 92.25 323 ARG A N 1
ATOM 2650 C CA . ARG A 1 323 ? 1.543 1.736 -11.695 1 92.25 323 ARG A CA 1
ATOM 2651 C C . ARG A 1 323 ? 1.704 3.127 -11.086 1 92.25 323 ARG A C 1
ATOM 2653 O O . ARG A 1 323 ? 0.771 3.932 -11.109 1 92.25 323 ARG A O 1
ATOM 2660 N N . THR A 1 324 ? 2.848 3.334 -10.539 1 93.62 324 THR A N 1
ATOM 2661 C CA . THR A 1 324 ? 3.133 4.664 -10.016 1 93.62 324 THR A CA 1
ATOM 2662 C C . THR A 1 324 ? 3.559 5.609 -11.133 1 93.62 324 THR A C 1
ATOM 2664 O O . THR A 1 324 ? 4.348 5.234 -12 1 93.62 324 THR A O 1
ATOM 2667 N N . GLU A 1 325 ? 3.016 6.797 -11.102 1 92.56 325 GLU A N 1
ATOM 2668 C CA . GLU A 1 325 ? 3.383 7.812 -12.078 1 92.56 325 GLU A CA 1
ATOM 2669 C C . GLU A 1 325 ? 4.867 8.156 -11.992 1 92.56 325 GLU A C 1
ATOM 2671 O O . GLU A 1 325 ? 5.418 8.266 -10.891 1 92.56 325 GLU A O 1
ATOM 2676 N N . LYS A 1 326 ? 5.52 8.289 -13.148 1 88.56 326 LYS A N 1
ATOM 2677 C CA . LYS A 1 326 ? 6.918 8.711 -13.18 1 88.56 326 LYS A CA 1
ATOM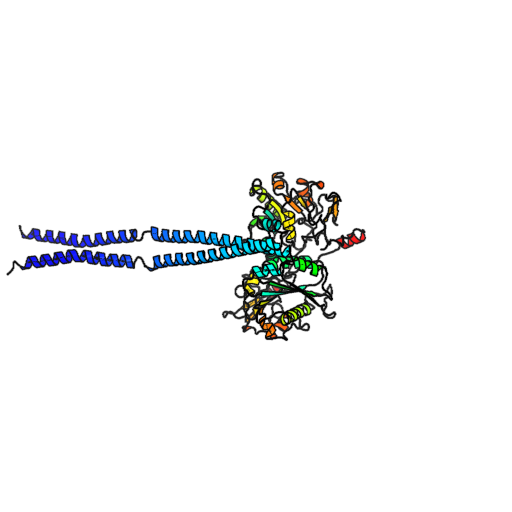 2678 C C . LYS A 1 326 ? 7.055 10.172 -12.758 1 88.56 326 LYS A C 1
ATOM 2680 O O . LYS A 1 326 ? 6.375 11.047 -13.289 1 88.56 326 LYS A O 1
ATOM 2685 N N . PRO A 1 327 ? 7.914 10.352 -11.805 1 90.25 327 PRO A N 1
ATOM 2686 C CA . PRO A 1 327 ? 8.094 11.742 -11.398 1 90.25 327 PRO A CA 1
ATOM 2687 C C . PRO A 1 327 ? 8.75 12.602 -12.477 1 90.25 327 PRO A C 1
ATOM 2689 O O . PRO A 1 327 ? 9.508 12.086 -13.297 1 90.25 327 PRO A O 1
ATOM 2692 N N . LYS A 1 328 ? 8.414 13.891 -12.469 1 86.56 328 LYS A N 1
ATOM 2693 C CA . LYS A 1 328 ? 9.047 14.891 -13.328 1 86.56 328 LYS A CA 1
ATOM 2694 C C . LYS A 1 328 ? 10.055 15.727 -12.547 1 86.56 328 LYS A C 1
ATOM 2696 O O . LYS A 1 328 ? 9.781 16.156 -11.43 1 86.56 328 LYS A O 1
ATOM 2701 N N . TRP A 1 329 ? 11.266 15.977 -13.102 1 88.25 329 TRP A N 1
ATOM 2702 C CA . TRP A 1 329 ? 12.359 16.547 -12.328 1 88.25 329 TRP A CA 1
ATOM 2703 C C . TRP A 1 329 ? 12.75 17.922 -12.867 1 88.25 329 TRP A C 1
ATOM 2705 O O . TRP A 1 329 ? 13.898 18.344 -12.742 1 88.25 329 TRP A O 1
ATOM 2715 N N . LYS A 1 330 ? 11.812 18.5 -13.492 1 88.38 330 LYS A N 1
ATOM 2716 C CA . LYS A 1 330 ? 12.117 19.812 -14.086 1 88.38 330 LYS A CA 1
ATOM 2717 C C . LYS A 1 330 ? 12.633 20.781 -13.039 1 88.38 330 LYS A C 1
ATOM 2719 O O . LYS A 1 330 ? 13.609 21.5 -13.273 1 88.38 330 LYS A O 1
ATOM 2724 N N . GLU A 1 331 ? 12.016 20.797 -11.922 1 91 331 GLU A N 1
ATOM 2725 C CA . GLU A 1 331 ? 12.414 21.719 -10.859 1 91 331 GLU A CA 1
ATOM 2726 C C . GLU A 1 331 ? 13.742 21.297 -10.234 1 91 331 GLU A C 1
ATOM 2728 O O . GLU A 1 331 ? 14.531 22.141 -9.812 1 91 331 GLU A O 1
ATOM 2733 N N . GLU A 1 332 ? 13.945 20.031 -10.133 1 91.81 332 GLU A N 1
ATOM 2734 C CA . GLU A 1 332 ? 15.227 19.547 -9.641 1 91.81 332 GLU A CA 1
ATOM 2735 C C . GLU A 1 332 ? 16.375 20 -10.531 1 91.81 332 GLU A C 1
ATOM 2737 O O . GLU A 1 332 ? 17.406 20.484 -10.039 1 91.81 332 GLU A O 1
ATOM 2742 N N . ASP A 1 333 ? 16.203 19.938 -11.781 1 91.94 333 ASP A N 1
ATOM 2743 C CA . ASP A 1 333 ? 17.203 20.375 -12.742 1 91.94 333 ASP A CA 1
ATOM 2744 C C . ASP A 1 333 ? 17.438 21.875 -12.625 1 91.94 333 ASP A C 1
ATOM 2746 O O . ASP A 1 333 ? 18.594 22.344 -12.703 1 91.94 333 ASP A O 1
ATOM 2750 N N . ALA A 1 334 ? 16.375 22.562 -12.461 1 92.38 334 ALA A N 1
ATOM 2751 C CA . ALA A 1 334 ? 16.484 24 -12.289 1 92.38 334 ALA A CA 1
ATOM 2752 C C . ALA A 1 334 ? 17.266 24.359 -11.023 1 92.38 334 ALA A C 1
ATOM 2754 O O . ALA A 1 334 ? 18.062 25.297 -11.016 1 92.38 334 ALA A O 1
ATOM 2755 N N . MET A 1 335 ? 17.016 23.641 -10.008 1 92.94 335 MET A N 1
ATOM 2756 C CA . MET A 1 335 ? 17.703 23.875 -8.742 1 92.94 335 MET A CA 1
ATOM 2757 C C . MET A 1 335 ? 19.188 23.578 -8.867 1 92.94 335 MET A C 1
ATOM 2759 O O . MET A 1 335 ? 20.016 24.281 -8.312 1 92.94 335 MET A O 1
ATOM 2763 N N . ILE A 1 336 ? 19.516 22.516 -9.547 1 91.62 336 ILE A N 1
ATOM 2764 C CA . ILE A 1 336 ? 20.922 22.172 -9.789 1 91.62 336 ILE A CA 1
ATOM 2765 C C . ILE A 1 336 ? 21.609 23.281 -10.57 1 91.62 336 ILE A C 1
ATOM 2767 O O . ILE A 1 336 ? 22.719 23.688 -10.227 1 91.62 336 ILE A O 1
ATOM 2771 N N . ALA A 1 337 ? 20.953 23.781 -11.539 1 93.69 337 ALA A N 1
ATOM 2772 C CA . ALA A 1 337 ? 21.484 24.859 -12.359 1 93.69 337 ALA A CA 1
ATOM 2773 C C . ALA A 1 337 ? 21.75 26.109 -11.531 1 93.69 337 ALA A C 1
ATOM 2775 O O . ALA A 1 337 ? 22.672 26.875 -11.82 1 93.69 337 ALA A O 1
ATOM 2776 N N . LYS A 1 338 ? 21.031 26.328 -10.484 1 93.5 338 LYS A N 1
ATOM 2777 C CA . LYS A 1 338 ? 21.172 27.484 -9.602 1 93.5 338 LYS A CA 1
ATOM 2778 C C . LYS A 1 338 ? 22.203 27.219 -8.508 1 93.5 338 LYS A C 1
ATOM 2780 O O . LYS A 1 338 ? 22.438 28.062 -7.656 1 93.5 338 LYS A O 1
ATOM 2785 N N . GLY A 1 339 ? 22.703 25.969 -8.461 1 91.94 339 GLY A N 1
ATOM 2786 C CA . GLY A 1 339 ? 23.719 25.625 -7.48 1 91.94 339 GLY A CA 1
ATOM 2787 C C . GLY A 1 339 ? 23.141 25.188 -6.148 1 91.94 339 GLY A C 1
ATOM 2788 O O . GLY A 1 339 ? 23.797 25.281 -5.117 1 91.94 339 GLY A O 1
ATOM 2789 N N . GLN A 1 340 ? 21.859 24.859 -6.199 1 92.38 340 GLN A N 1
ATOM 2790 C CA . GLN A 1 340 ? 21.188 24.422 -4.98 1 92.38 340 GLN A CA 1
ATOM 2791 C C . GLN A 1 340 ? 20.609 23.016 -5.148 1 92.38 340 GLN A C 1
ATOM 2793 O O . GLN A 1 340 ? 19.406 22.812 -4.996 1 92.38 340 GLN A O 1
ATOM 2798 N N . PRO A 1 341 ? 21.5 22.078 -5.355 1 90 341 PRO A N 1
ATOM 2799 C CA . PRO A 1 341 ? 21.016 20.703 -5.543 1 90 341 PRO A CA 1
ATOM 2800 C C . PRO A 1 341 ? 20.469 20.094 -4.254 1 90 341 PRO A C 1
ATOM 2802 O O . PRO A 1 341 ? 20.781 20.562 -3.158 1 90 341 PRO A O 1
ATOM 2805 N N . SER A 1 342 ? 19.656 19.062 -4.473 1 90.75 342 SER A N 1
ATOM 2806 C CA . SER A 1 342 ? 19.172 18.312 -3.311 1 90.75 342 SER A CA 1
ATOM 2807 C C . SER A 1 342 ? 20.328 17.641 -2.572 1 90.75 342 SER A C 1
ATOM 2809 O O . SER A 1 342 ? 21.312 17.25 -3.188 1 90.75 342 SER A O 1
ATOM 2811 N N . ASP A 1 343 ? 20.188 17.578 -1.281 1 91.31 343 ASP A N 1
ATOM 2812 C CA . ASP A 1 343 ? 21.172 16.922 -0.433 1 91.31 343 ASP A CA 1
ATOM 2813 C C . ASP A 1 343 ? 21.281 15.43 -0.773 1 91.31 343 ASP A C 1
ATOM 2815 O O . ASP A 1 343 ? 20.312 14.68 -0.588 1 91.31 343 ASP A O 1
ATOM 2819 N N . PRO A 1 344 ? 22.391 14.977 -1.257 1 88.25 344 PRO A N 1
ATOM 2820 C CA . PRO A 1 344 ? 22.531 13.57 -1.667 1 88.25 344 PRO A CA 1
ATOM 2821 C C . PRO A 1 344 ? 22.5 12.609 -0.486 1 88.25 344 PRO A C 1
ATOM 2823 O O . PRO A 1 344 ? 22.328 11.398 -0.675 1 88.25 344 PRO A O 1
ATOM 2826 N N . ARG A 1 345 ? 22.734 13.156 0.785 1 90.88 345 ARG A N 1
ATOM 2827 C CA . ARG A 1 345 ? 22.734 12.312 1.972 1 90.88 345 ARG A CA 1
ATOM 2828 C C . ARG A 1 345 ? 21.312 11.867 2.334 1 90.88 345 ARG A C 1
ATOM 2830 O O . ARG A 1 345 ? 21.141 10.938 3.121 1 90.88 345 ARG A O 1
ATOM 2837 N N . VAL A 1 346 ? 20.328 12.508 1.717 1 92.25 346 VAL A N 1
ATOM 2838 C CA . VAL A 1 346 ? 18.922 12.164 1.986 1 92.25 346 VAL A CA 1
ATOM 2839 C C . VAL A 1 346 ? 18.469 11.094 1.001 1 92.25 346 VAL A C 1
ATOM 2841 O O . VAL A 1 346 ? 18.406 11.336 -0.206 1 92.25 346 VAL A O 1
ATOM 2844 N N . GLU A 1 347 ? 18.172 9.961 1.56 1 92.25 347 GLU A N 1
ATOM 2845 C CA . GLU A 1 347 ? 17.688 8.844 0.747 1 92.25 347 GLU A CA 1
ATOM 2846 C C . GLU A 1 347 ? 16.203 8.961 0.47 1 92.25 347 GLU A C 1
ATOM 2848 O O . GLU A 1 347 ? 15.406 9.188 1.388 1 92.25 347 GLU A O 1
ATOM 2853 N N . VAL A 1 348 ? 15.938 8.906 -0.867 1 93.31 348 VAL A N 1
ATOM 2854 C CA . VAL A 1 348 ? 14.531 8.992 -1.26 1 93.31 348 VAL A CA 1
ATOM 2855 C C . VAL A 1 348 ? 14.102 7.688 -1.923 1 93.31 348 VAL A C 1
ATOM 2857 O O . VAL A 1 348 ? 14.852 7.109 -2.715 1 93.31 348 VAL A O 1
ATOM 2860 N N . MET B 1 1 ? -85.875 -61.906 39.906 1 23.92 1 MET B N 1
ATOM 2861 C CA . MET B 1 1 ? -84.812 -61.906 38.938 1 23.92 1 MET B CA 1
ATOM 2862 C C . MET B 1 1 ? -84.438 -60.469 38.5 1 23.92 1 MET B C 1
ATOM 2864 O O . MET B 1 1 ? -83.375 -60.25 37.906 1 23.92 1 MET B O 1
ATOM 2868 N N . ALA B 1 2 ? -85.438 -59.562 38.531 1 30.06 2 ALA B N 1
ATOM 2869 C CA . ALA B 1 2 ? -85.438 -58.281 37.875 1 30.06 2 ALA B CA 1
ATOM 2870 C C . ALA B 1 2 ? -84.562 -57.281 38.594 1 30.06 2 ALA B C 1
ATOM 2872 O O . ALA B 1 2 ? -84.188 -56.281 38.031 1 30.06 2 ALA B O 1
ATOM 2873 N N . ARG B 1 3 ? -84.625 -57.312 39.875 1 35.09 3 ARG B N 1
ATOM 2874 C CA . ARG B 1 3 ? -84.125 -56.156 40.656 1 35.09 3 ARG B CA 1
ATOM 2875 C C . ARG B 1 3 ? -82.625 -56.031 40.562 1 35.09 3 ARG B C 1
ATOM 2877 O O . ARG B 1 3 ? -82.062 -55.094 41.094 1 35.09 3 ARG B O 1
ATOM 2884 N N . ILE B 1 4 ? -82.062 -57.156 40.219 1 39.5 4 ILE B N 1
ATOM 2885 C CA . ILE B 1 4 ? -80.562 -57.156 40.281 1 39.5 4 ILE B CA 1
ATOM 2886 C C . ILE B 1 4 ? -80 -56.312 39.156 1 39.5 4 ILE B C 1
ATOM 2888 O O . ILE B 1 4 ? -78.812 -55.938 39.188 1 39.5 4 ILE B O 1
ATOM 2892 N N . HIS B 1 5 ? -80.875 -56.062 38.062 1 39.22 5 HIS B N 1
ATOM 2893 C CA . HIS B 1 5 ? -80.25 -55.688 36.812 1 39.22 5 HIS B CA 1
ATOM 2894 C C . HIS B 1 5 ? -79.938 -54.188 36.781 1 39.22 5 HIS B C 1
ATOM 2896 O O . HIS B 1 5 ? -79.188 -53.719 35.906 1 39.22 5 HIS B O 1
ATOM 2902 N N . LEU B 1 6 ? -80.75 -53.375 37.531 1 44.25 6 LEU B N 1
ATOM 2903 C CA . LEU B 1 6 ? -80.625 -51.938 37.375 1 44.25 6 LEU B CA 1
ATOM 2904 C C . LEU B 1 6 ? -79.312 -51.469 37.969 1 44.25 6 LEU B C 1
ATOM 2906 O O . LEU B 1 6 ? -78.625 -50.562 37.438 1 44.25 6 LEU B O 1
ATOM 2910 N N . LYS B 1 7 ? -78.75 -52.188 39.031 1 42.16 7 LYS B N 1
ATOM 2911 C CA . LYS B 1 7 ? -77.562 -51.75 39.719 1 42.16 7 LYS B CA 1
ATOM 2912 C C . LYS B 1 7 ? -76.312 -51.938 38.844 1 42.16 7 LYS B C 1
ATOM 2914 O O . LYS B 1 7 ? -75.438 -51.094 38.844 1 42.16 7 LYS B O 1
ATOM 2919 N N . LYS B 1 8 ? -76.375 -52.969 38.062 1 48.41 8 LYS B N 1
ATOM 2920 C CA . LYS B 1 8 ? -75.188 -53.25 37.25 1 48.41 8 LYS B CA 1
ATOM 2921 C C . LYS B 1 8 ? -75.062 -52.25 36.094 1 48.41 8 LYS B C 1
ATOM 2923 O O . LYS B 1 8 ? -73.938 -51.844 35.719 1 48.41 8 LYS B O 1
ATOM 2928 N N . VAL B 1 9 ? -76.312 -51.844 35.688 1 50.44 9 VAL B N 1
ATOM 2929 C CA . VAL B 1 9 ? -76.25 -50.906 34.594 1 50.44 9 VAL B CA 1
ATOM 2930 C C . VAL B 1 9 ? -75.75 -49.562 35.062 1 50.44 9 VAL B C 1
ATOM 2932 O O . VAL B 1 9 ? -75 -48.906 34.375 1 50.44 9 VAL B O 1
ATOM 2935 N N . VAL B 1 10 ? -76.125 -49.219 36.375 1 51.06 10 VAL B N 1
ATOM 2936 C CA . VAL B 1 10 ? -75.688 -47.938 36.906 1 51.06 10 VAL B CA 1
ATOM 2937 C C . VAL B 1 10 ? -74.188 -47.969 37.156 1 51.06 10 VAL B C 1
ATOM 2939 O O . VAL B 1 10 ? -73.5 -46.969 36.875 1 51.06 10 VAL B O 1
ATOM 2942 N N . ILE B 1 11 ? -73.625 -49.156 37.469 1 51.12 11 ILE B N 1
ATOM 2943 C CA . ILE B 1 11 ? -72.188 -49.281 37.75 1 51.12 11 ILE B CA 1
ATOM 2944 C C . ILE B 1 11 ? -71.438 -49.125 36.469 1 51.12 11 ILE B C 1
ATOM 2946 O O . ILE B 1 11 ? -70.375 -48.438 36.406 1 51.12 11 ILE B O 1
ATOM 2950 N N . VAL B 1 12 ? -71.938 -49.656 35.375 1 52.66 12 VAL B N 1
ATOM 2951 C CA . VAL B 1 12 ? -71.25 -49.562 34.094 1 52.66 12 VAL B CA 1
ATOM 2952 C C . VAL B 1 12 ? -71.25 -48.125 33.594 1 52.66 12 VAL B C 1
ATOM 2954 O O . VAL B 1 12 ? -70.188 -47.625 33.094 1 52.66 12 VAL B O 1
ATOM 2957 N N . PHE B 1 13 ? -72.312 -47.406 33.906 1 48.91 13 PHE B N 1
ATOM 2958 C CA . PHE B 1 13 ? -72.375 -46.031 33.469 1 48.91 13 PHE B CA 1
ATOM 2959 C C . PHE B 1 13 ? -71.5 -45.156 34.312 1 48.91 13 PHE B C 1
ATOM 2961 O O . PHE B 1 13 ? -70.812 -44.219 33.812 1 48.91 13 PHE B O 1
ATOM 2968 N N . VAL B 1 14 ? -71.312 -45.5 35.625 1 52.38 14 VAL B N 1
ATOM 2969 C CA . VAL B 1 14 ? -70.5 -44.719 36.5 1 52.38 14 VAL B CA 1
ATOM 2970 C C . VAL B 1 14 ? -69 -44.969 36.188 1 52.38 14 VAL B C 1
ATOM 2972 O O . VAL B 1 14 ? -68.188 -44.031 36.125 1 52.38 14 VAL B O 1
ATOM 2975 N N . VAL B 1 15 ? -68.688 -46.188 35.75 1 52.88 15 VAL B N 1
ATOM 2976 C CA . VAL B 1 15 ? -67.25 -46.469 35.406 1 52.88 15 VAL B CA 1
ATOM 2977 C C . VAL B 1 15 ? -66.938 -45.812 34.062 1 52.88 15 VAL B C 1
ATOM 2979 O O . VAL B 1 15 ? -65.875 -45.25 33.906 1 52.88 15 VAL B O 1
ATOM 2982 N N . LEU B 1 16 ? -67.875 -45.844 33.156 1 52 16 LEU B N 1
ATOM 2983 C CA . LEU B 1 16 ? -67.625 -45.219 31.875 1 52 16 LEU B CA 1
ATOM 2984 C C . LEU B 1 16 ? -67.562 -43.688 32 1 52 16 LEU B C 1
ATOM 2986 O O . LEU B 1 16 ? -66.812 -43.031 31.328 1 52 16 LEU B O 1
ATOM 2990 N N . PHE B 1 17 ? -68.25 -43.188 33.031 1 52.12 17 PHE B N 1
ATOM 2991 C CA . PHE B 1 17 ? -68.25 -41.75 33.25 1 52.12 17 PHE B CA 1
ATOM 2992 C C . PHE B 1 17 ? -66.875 -41.312 33.844 1 52.12 17 PHE B C 1
ATOM 2994 O O . PHE B 1 17 ? -66.375 -40.219 33.531 1 52.12 17 PHE B O 1
ATOM 3001 N N . PHE B 1 18 ? -66.312 -42.156 34.719 1 53.56 18 PHE B N 1
ATOM 3002 C CA . PHE B 1 18 ? -65 -41.75 35.312 1 53.56 18 PHE B CA 1
ATOM 3003 C C . PHE B 1 18 ? -63.844 -42.062 34.375 1 53.56 18 PHE B C 1
ATOM 3005 O O . PHE B 1 18 ? -62.812 -41.406 34.406 1 53.56 18 PHE B O 1
ATOM 3012 N N . ILE B 1 19 ? -64 -43.062 33.469 1 53.75 19 ILE B N 1
ATOM 3013 C CA . ILE B 1 19 ? -62.875 -43.469 32.625 1 53.75 19 ILE B CA 1
ATOM 3014 C C . ILE B 1 19 ? -62.812 -42.531 31.422 1 53.75 19 ILE B C 1
ATOM 3016 O O . ILE B 1 19 ? -61.719 -42.25 30.938 1 53.75 19 ILE B O 1
ATOM 3020 N N . THR B 1 20 ? -63.938 -41.938 31 1 53.12 20 THR B N 1
ATOM 3021 C CA . THR B 1 20 ? -63.875 -41.125 29.781 1 53.12 20 THR B CA 1
ATOM 3022 C C . THR B 1 20 ? -63.125 -39.812 30.031 1 53.12 20 THR B C 1
ATOM 3024 O O . THR B 1 20 ? -62.344 -39.375 29.188 1 53.12 20 THR B O 1
ATOM 3027 N N . PRO B 1 21 ? -63.406 -39.156 31.203 1 52.41 21 PRO B N 1
ATOM 3028 C CA . PRO B 1 21 ? -62.562 -37.938 31.359 1 52.41 21 PRO B CA 1
ATOM 3029 C C . PRO B 1 21 ? -61.094 -38.281 31.531 1 52.41 21 PRO B C 1
ATOM 3031 O O . PRO B 1 21 ? -60.219 -37.531 31.062 1 52.41 21 PRO B O 1
ATOM 3034 N N . VAL B 1 22 ? -60.688 -39.406 32.062 1 54.53 22 VAL B N 1
ATOM 3035 C CA . VAL B 1 22 ? -59.312 -39.812 32.219 1 54.53 22 VAL B CA 1
ATOM 3036 C C . VAL B 1 22 ? -58.688 -40.125 30.859 1 54.53 22 VAL B C 1
ATOM 3038 O O . VAL B 1 22 ? -57.562 -39.719 30.578 1 54.53 22 VAL B O 1
ATOM 3041 N N . ILE B 1 23 ? -59.406 -40.719 29.906 1 53.84 23 ILE B N 1
ATOM 3042 C CA . ILE B 1 23 ? -58.906 -41.031 28.578 1 53.84 23 ILE B CA 1
ATOM 3043 C C . ILE B 1 23 ? -58.75 -39.719 27.797 1 53.84 23 ILE B C 1
ATOM 3045 O O . ILE B 1 23 ? -57.75 -39.531 27.078 1 53.84 23 ILE B O 1
ATOM 3049 N N . LEU B 1 24 ? -59.625 -38.812 27.969 1 50.34 24 LEU B N 1
ATOM 3050 C CA . LEU B 1 24 ? -59.531 -37.531 27.25 1 50.34 24 LEU B CA 1
ATOM 3051 C C . LEU B 1 24 ? -58.344 -36.719 27.797 1 50.34 24 LEU B C 1
ATOM 3053 O O . LEU B 1 24 ? -57.625 -36.062 27.047 1 50.34 24 LEU B O 1
ATOM 3057 N N . VAL B 1 25 ? -58.125 -36.719 29.156 1 49.91 25 VAL B N 1
ATOM 3058 C CA . VAL B 1 25 ? -57 -36.031 29.719 1 49.91 25 VAL B CA 1
ATOM 3059 C C . VAL B 1 25 ? -55.688 -36.688 29.281 1 49.91 25 VAL B C 1
ATOM 3061 O O . VAL B 1 25 ? -54.719 -36.031 28.922 1 49.91 25 VAL B O 1
ATOM 3064 N N . ILE B 1 26 ? -55.594 -38 29.234 1 51.22 26 ILE B N 1
ATOM 3065 C CA . ILE B 1 26 ? -54.406 -38.719 28.781 1 51.22 26 ILE B CA 1
ATOM 3066 C C . ILE B 1 26 ? -54.219 -38.469 27.281 1 51.22 26 ILE B C 1
ATOM 3068 O O . ILE B 1 26 ? -53.094 -38.219 26.828 1 51.22 26 ILE B O 1
ATOM 3072 N N . ALA B 1 27 ? -55.25 -38.438 26.5 1 47.38 27 ALA B N 1
ATOM 3073 C CA . ALA B 1 27 ? -55.125 -38.219 25.062 1 47.38 27 ALA B CA 1
ATOM 3074 C C . ALA B 1 27 ? -54.719 -36.781 24.781 1 47.38 27 ALA B C 1
ATOM 3076 O O . ALA B 1 27 ? -53.875 -36.5 23.922 1 47.38 27 ALA B O 1
ATOM 3077 N N . TYR B 1 28 ? -55.312 -35.812 25.484 1 43.03 28 TYR B N 1
ATOM 3078 C CA . TYR B 1 28 ? -54.938 -34.406 25.266 1 43.03 28 TYR B CA 1
ATOM 3079 C C . TYR B 1 28 ? -53.594 -34.125 25.938 1 43.03 28 TYR B C 1
ATOM 3081 O O . TYR B 1 28 ? -52.812 -33.312 25.438 1 43.03 28 TYR B O 1
ATOM 3089 N N . GLY B 1 29 ? -53.25 -34.656 27.141 1 44.44 29 GLY B N 1
ATOM 3090 C CA . GLY B 1 29 ? -51.906 -34.5 27.688 1 44.44 29 GLY B CA 1
ATOM 3091 C C . GLY B 1 29 ? -50.844 -35.125 26.812 1 44.44 29 GLY B C 1
ATOM 3092 O O . GLY B 1 29 ? -49.75 -34.562 26.672 1 44.44 29 GLY B O 1
ATOM 3093 N N . VAL B 1 30 ? -51.031 -36.312 26.266 1 44.25 30 VAL B N 1
ATOM 3094 C CA . VAL B 1 30 ? -50.062 -36.875 25.328 1 44.25 30 VAL B CA 1
ATOM 3095 C C . VAL B 1 30 ? -50.031 -36.031 24.062 1 44.25 30 VAL B C 1
ATOM 3097 O O . VAL B 1 30 ? -48.969 -35.844 23.469 1 44.25 30 VAL B O 1
ATOM 3100 N N . ASN B 1 31 ? -51.125 -35.469 23.641 1 39.56 31 ASN B N 1
ATOM 3101 C CA . ASN B 1 31 ? -51.062 -34.625 22.438 1 39.56 31 ASN B CA 1
ATOM 3102 C C . ASN B 1 31 ? -50.469 -33.281 22.75 1 39.56 31 ASN B C 1
ATOM 3104 O O . ASN B 1 31 ? -49.906 -32.625 21.859 1 39.56 31 ASN B O 1
ATOM 3108 N N . CYS B 1 32 ? -50.719 -32.656 23.953 1 37.28 32 CYS B N 1
ATOM 3109 C CA . CYS B 1 32 ? -49.969 -31.422 24.234 1 37.28 32 CYS B CA 1
ATOM 3110 C C . CYS B 1 32 ? -48.469 -31.703 24.297 1 37.28 32 CYS B C 1
ATOM 3112 O O . CYS B 1 32 ? -47.656 -30.844 23.953 1 37.28 32 CYS B O 1
ATOM 3114 N N . ARG B 1 33 ? -47.906 -32.781 25 1 39.94 33 ARG B N 1
ATOM 3115 C CA . ARG B 1 33 ? -46.5 -33.094 24.875 1 39.94 33 ARG B CA 1
ATOM 3116 C C . ARG B 1 33 ? -46.094 -33.344 23.406 1 39.94 33 ARG B C 1
ATOM 3118 O O . ARG B 1 33 ? -45 -33 22.984 1 39.94 33 ARG B O 1
ATOM 3125 N N . ASN B 1 34 ? -46.844 -34 22.625 1 37.84 34 ASN B N 1
ATOM 3126 C CA . ASN B 1 34 ? -46.531 -34.188 21.203 1 37.84 34 ASN B CA 1
ATOM 3127 C C . ASN B 1 34 ? -46.656 -32.875 20.438 1 37.84 34 ASN B C 1
ATOM 3129 O O . ASN B 1 34 ? -46.125 -32.719 19.344 1 37.84 34 ASN B O 1
ATOM 3133 N N . PHE B 1 35 ? -47.594 -31.922 20.781 1 34.88 35 PHE B N 1
ATOM 3134 C CA . PHE B 1 35 ? -47.562 -30.641 20.094 1 34.88 35 PHE B CA 1
ATOM 3135 C C . PHE B 1 35 ? -46.438 -29.766 20.594 1 34.88 35 PHE B C 1
ATOM 3137 O O . PHE B 1 35 ? -46.156 -28.719 20.016 1 34.88 35 PHE B O 1
ATOM 3144 N N . ILE B 1 36 ? -46.031 -29.828 21.891 1 35.72 36 ILE B N 1
ATOM 3145 C CA . ILE B 1 36 ? -44.719 -29.203 22.172 1 35.72 36 ILE B CA 1
ATOM 3146 C C . ILE B 1 36 ? -43.625 -29.953 21.422 1 35.72 36 ILE B C 1
ATOM 3148 O O . ILE B 1 36 ? -43.344 -31.125 21.719 1 35.72 36 ILE B O 1
ATOM 3152 N N . SER B 1 37 ? -43.562 -29.844 20.234 1 37.5 37 SER B N 1
ATOM 3153 C CA . SER B 1 37 ? -42.562 -30.516 19.422 1 37.5 37 SER B CA 1
ATOM 3154 C C . SER B 1 37 ? -41.188 -30.562 20.125 1 37.5 37 SER B C 1
ATOM 3156 O O . SER B 1 37 ? -40.656 -29.516 20.5 1 37.5 37 SER B O 1
ATOM 3158 N N . PRO B 1 38 ? -40.844 -31.609 21 1 44.78 38 PRO B N 1
ATOM 3159 C CA . PRO B 1 38 ? -39.469 -31.938 21.406 1 44.78 38 PRO B CA 1
ATOM 3160 C C . PRO B 1 38 ? -38.406 -31.406 20.438 1 44.78 38 PRO B C 1
ATOM 3162 O O . PRO B 1 38 ? -37.25 -31.266 20.812 1 44.78 38 PRO B O 1
ATOM 3165 N N . LEU B 1 39 ? -38.75 -31.125 19.281 1 45.66 39 LEU B N 1
ATOM 3166 C CA . LEU B 1 39 ? -37.875 -30.578 18.234 1 45.66 39 LEU B CA 1
ATOM 3167 C C . LEU B 1 39 ? -37.469 -29.141 18.578 1 45.66 39 LEU B C 1
ATOM 3169 O O . LEU B 1 39 ? -36.344 -28.734 18.312 1 45.66 39 LEU B O 1
ATOM 3173 N N . ASN B 1 40 ? -38.406 -28.422 19.391 1 51 40 ASN B N 1
ATOM 3174 C CA . ASN B 1 40 ? -38.094 -27.016 19.672 1 51 40 ASN B CA 1
ATOM 3175 C C . ASN B 1 40 ? -37.094 -26.891 20.828 1 51 40 ASN B C 1
ATOM 3177 O O . ASN B 1 40 ? -36.188 -26.078 20.781 1 51 40 ASN B O 1
ATOM 3181 N N . GLU B 1 41 ? -37.281 -27.562 21.891 1 53.97 41 GLU B N 1
ATOM 3182 C CA . GLU B 1 41 ? -36.281 -27.469 22.969 1 53.97 41 GLU B CA 1
ATOM 3183 C 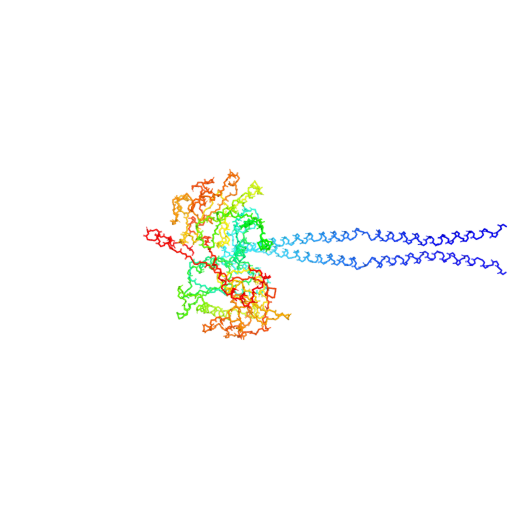C . GLU B 1 41 ? -34.938 -28.062 22.547 1 53.97 41 GLU B C 1
ATOM 3185 O O . GLU B 1 41 ? -33.875 -27.5 22.859 1 53.97 41 GLU B O 1
ATOM 3190 N N . GLU B 1 42 ? -35 -29.219 21.938 1 54.78 42 GLU B N 1
ATOM 3191 C CA . GLU B 1 42 ? -33.781 -29.812 21.391 1 54.78 42 GLU B CA 1
ATOM 3192 C C . GLU B 1 42 ? -33.156 -28.906 20.344 1 54.78 42 GLU B C 1
ATOM 3194 O O . GLU B 1 42 ? -31.922 -28.797 20.297 1 54.78 42 GLU B O 1
ATOM 3199 N N . ASP B 1 43 ? -34 -28.203 19.703 1 57.97 43 ASP B N 1
ATOM 3200 C CA . ASP B 1 43 ? -33.469 -27.234 18.719 1 57.97 43 ASP B CA 1
ATOM 3201 C C . ASP B 1 43 ? -32.812 -26.047 19.406 1 57.97 43 ASP B C 1
ATOM 3203 O O . ASP B 1 43 ? -31.766 -25.578 18.969 1 57.97 43 ASP B O 1
ATOM 3207 N N . TYR B 1 44 ? -33.531 -25.672 20.516 1 55.72 44 TYR B N 1
ATOM 3208 C CA . TYR B 1 44 ? -32.938 -24.562 21.234 1 55.72 44 TYR B CA 1
ATOM 3209 C C . TYR B 1 44 ? -31.703 -25.016 22 1 55.72 44 TYR B C 1
ATOM 3211 O O . TYR B 1 44 ? -30.703 -24.297 22.031 1 55.72 44 TYR B O 1
ATOM 3219 N N . ARG B 1 45 ? -31.797 -26.125 22.688 1 56.5 45 ARG B N 1
ATOM 3220 C CA . ARG B 1 45 ? -30.594 -26.656 23.328 1 56.5 45 ARG B CA 1
ATOM 3221 C C . ARG B 1 45 ? -29.484 -26.906 22.328 1 56.5 45 ARG B C 1
ATOM 3223 O O . ARG B 1 45 ? -28.312 -26.625 22.594 1 56.5 45 ARG B O 1
ATOM 3230 N N . ASP B 1 46 ? -29.828 -27.328 21.234 1 60.75 46 ASP B N 1
ATOM 3231 C CA . ASP B 1 46 ? -28.875 -27.516 20.156 1 60.75 46 ASP B CA 1
ATOM 3232 C C . ASP B 1 46 ? -28.328 -26.172 19.656 1 60.75 46 ASP B C 1
ATOM 3234 O O . ASP B 1 46 ? -27.141 -26.047 19.359 1 60.75 46 ASP B O 1
ATOM 3238 N N . ALA B 1 47 ? -29.266 -25.219 19.672 1 59.31 47 ALA B N 1
ATOM 3239 C CA . ALA B 1 47 ? -28.828 -23.906 19.25 1 59.31 47 ALA B CA 1
ATOM 3240 C C . ALA B 1 47 ? -27.875 -23.281 20.266 1 59.31 47 ALA B C 1
ATOM 3242 O O . ALA B 1 47 ? -26.891 -22.641 19.906 1 59.31 47 ALA B O 1
ATOM 3243 N N . ILE B 1 48 ? -28.234 -23.469 21.547 1 58.12 48 ILE B N 1
ATOM 3244 C CA . ILE B 1 48 ? -27.375 -22.984 22.609 1 58.12 48 ILE B CA 1
ATOM 3245 C C . ILE B 1 48 ? -26.062 -23.75 22.609 1 58.12 48 ILE B C 1
ATOM 3247 O O . ILE B 1 48 ? -24.984 -23.156 22.734 1 58.12 48 ILE B O 1
ATOM 3251 N N . ALA B 1 49 ? -26.109 -24.984 22.578 1 59.06 49 ALA B N 1
ATOM 3252 C CA . ALA B 1 49 ? -24.906 -25.812 22.5 1 59.06 49 ALA B CA 1
ATOM 3253 C C . ALA B 1 49 ? -24.078 -25.469 21.266 1 59.06 49 ALA B C 1
ATOM 3255 O O . ALA B 1 49 ? -22.859 -25.422 21.344 1 59.06 49 ALA B O 1
ATOM 3256 N N . LYS B 1 50 ? -24.766 -25.172 20.281 1 62.12 50 LYS B N 1
ATOM 3257 C CA . LYS B 1 50 ? -24.094 -24.781 19.047 1 62.12 50 LYS B CA 1
ATOM 3258 C C . LYS B 1 50 ? -23.391 -23.438 19.188 1 62.12 50 LYS B C 1
ATOM 3260 O O . LYS B 1 50 ? -22.391 -23.188 18.516 1 62.12 50 LYS B O 1
ATOM 3265 N N . LYS B 1 51 ? -23.938 -22.703 20.156 1 61.78 51 LYS B N 1
ATOM 3266 C CA . LYS B 1 51 ? -23.266 -21.422 20.375 1 61.78 51 LYS B CA 1
ATOM 3267 C C . LYS B 1 51 ? -22.234 -21.531 21.5 1 61.78 51 LYS B C 1
ATOM 3269 O O . LYS B 1 51 ? -21.281 -20.75 21.547 1 61.78 51 LYS B O 1
ATOM 3274 N N . GLU B 1 52 ? -22.453 -22.453 22.469 1 63.62 52 GLU B N 1
ATOM 3275 C CA . GLU B 1 52 ? -21.484 -22.641 23.531 1 63.62 52 GLU B CA 1
ATOM 3276 C C . GLU B 1 52 ? -20.156 -23.188 23 1 63.62 52 GLU B C 1
ATOM 3278 O O . GLU B 1 52 ? -19.078 -22.781 23.453 1 63.62 52 GLU B O 1
ATOM 3283 N N . SER B 1 53 ? -20.234 -24.031 22.109 1 71.12 53 SER B N 1
ATOM 3284 C CA . SER B 1 53 ? -19.031 -24.609 21.547 1 71.12 53 SER B CA 1
ATOM 3285 C C . SER B 1 53 ? -18.188 -23.578 20.812 1 71.12 53 SER B C 1
ATOM 3287 O O . SER B 1 53 ? -16.984 -23.438 21.062 1 71.12 53 SER B O 1
ATOM 3289 N N . PRO B 1 54 ? -18.859 -22.766 20.094 1 71.44 54 PRO B N 1
ATOM 3290 C CA . PRO B 1 54 ? -18.031 -21.719 19.469 1 71.44 54 PRO B CA 1
ATOM 3291 C C . PRO B 1 54 ? -17.469 -20.719 20.469 1 71.44 54 PRO B C 1
ATOM 3293 O O . PRO B 1 54 ? -16.344 -20.234 20.312 1 71.44 54 PRO B O 1
ATOM 3296 N N . LEU B 1 55 ? -18.25 -20.547 21.578 1 68.25 55 LEU B N 1
ATOM 3297 C CA . LEU B 1 55 ? -17.75 -19.625 22.594 1 68.25 55 LEU B CA 1
ATOM 3298 C C . LEU B 1 55 ? -16.516 -20.203 23.297 1 68.25 55 LEU B C 1
ATOM 3300 O O . LEU B 1 55 ? -15.555 -19.484 23.547 1 68.25 55 LEU B O 1
ATOM 3304 N N . LYS B 1 56 ? -16.594 -21.5 23.641 1 68.38 56 LYS B N 1
ATOM 3305 C CA . LYS B 1 56 ? -15.461 -22.156 24.266 1 68.38 56 LYS B CA 1
ATOM 3306 C C . LYS B 1 56 ? -14.258 -22.188 23.328 1 68.38 56 LYS B C 1
ATOM 3308 O O . LYS B 1 56 ? -13.125 -21.969 23.75 1 68.38 56 LYS B O 1
ATOM 3313 N N . MET B 1 57 ? -14.5 -22.453 22.156 1 73.25 57 MET B N 1
ATOM 3314 C CA . MET B 1 57 ? -13.43 -22.469 21.172 1 73.25 57 MET B CA 1
ATOM 3315 C C . MET B 1 57 ? -12.789 -21.094 21.031 1 73.25 57 MET B C 1
ATOM 3317 O O . MET B 1 57 ? -11.562 -20.984 20.953 1 73.25 57 MET B O 1
ATOM 3321 N N . LYS B 1 58 ? -13.609 -20.094 21.125 1 73.62 58 LYS B N 1
ATOM 3322 C CA . LYS B 1 58 ? -13.078 -18.75 21.016 1 73.62 58 LYS B CA 1
ATOM 3323 C C . LYS B 1 58 ? -12.312 -18.344 22.266 1 73.62 58 LYS B C 1
ATOM 3325 O O . LYS B 1 58 ? -11.312 -17.625 22.203 1 73.62 58 LYS B O 1
ATOM 3330 N N . GLU B 1 59 ? -12.812 -18.828 23.375 1 70.44 59 GLU B N 1
ATOM 3331 C CA . GLU B 1 59 ? -12.102 -18.594 24.609 1 70.44 59 GLU B CA 1
ATOM 3332 C C . GLU B 1 59 ? -10.734 -19.281 24.609 1 70.44 59 GLU B C 1
ATOM 3334 O O . GLU B 1 59 ? -9.742 -18.703 25.062 1 70.44 59 GLU B O 1
ATOM 3339 N N . ASP B 1 60 ? -10.734 -20.406 24.109 1 72.38 60 ASP B N 1
ATOM 3340 C CA . ASP B 1 60 ? -9.469 -21.125 24 1 72.38 60 ASP B CA 1
ATOM 3341 C C . ASP B 1 60 ? -8.516 -20.422 23.031 1 72.38 60 ASP B C 1
ATOM 3343 O O . ASP B 1 60 ? -7.316 -20.328 23.297 1 72.38 60 ASP B O 1
ATOM 3347 N N . GLU B 1 61 ? -9.055 -19.953 22.016 1 73 61 GLU B N 1
ATOM 3348 C CA . GLU B 1 61 ? -8.258 -19.203 21.047 1 73 61 GLU B CA 1
ATOM 3349 C C . GLU B 1 61 ? -7.711 -17.906 21.672 1 73 61 GLU B C 1
ATOM 3351 O O . GLU B 1 61 ? -6.555 -17.547 21.438 1 73 61 GLU B O 1
ATOM 3356 N N . LEU B 1 62 ? -8.539 -17.312 22.438 1 69.44 62 LEU B N 1
ATOM 3357 C CA . LEU B 1 62 ? -8.117 -16.094 23.125 1 69.44 62 LEU B CA 1
ATOM 3358 C C . LEU B 1 62 ? -6.973 -16.375 24.094 1 69.44 62 LEU B C 1
ATOM 3360 O O . LEU B 1 62 ? -6.004 -15.609 24.141 1 69.44 62 LEU B O 1
ATOM 3364 N N . LYS B 1 63 ? -7.18 -17.422 24.797 1 66.56 63 LYS B N 1
ATOM 3365 C CA . LYS B 1 63 ? -6.129 -17.812 25.734 1 66.56 63 LYS B CA 1
ATOM 3366 C C . LYS B 1 63 ? -4.824 -18.109 25 1 66.56 63 LYS B C 1
ATOM 3368 O O . LYS B 1 63 ? -3.746 -17.734 25.453 1 66.56 63 LYS B O 1
ATOM 3373 N N . LYS B 1 64 ? -4.953 -18.688 23.891 1 70.31 64 LYS B N 1
ATOM 3374 C CA . LYS B 1 64 ? -3.766 -19 23.109 1 70.31 64 LYS B CA 1
ATOM 3375 C C . LYS B 1 64 ? -3.082 -17.719 22.625 1 70.31 64 LYS B C 1
ATOM 3377 O O . LYS B 1 64 ? -1.856 -17.609 22.688 1 70.31 64 LYS B O 1
ATOM 3382 N N . TYR B 1 65 ? -3.893 -16.797 22.281 1 69.81 65 TYR B N 1
ATOM 3383 C CA . TYR B 1 65 ? -3.328 -15.547 21.797 1 69.81 65 TYR B CA 1
ATOM 3384 C C . TYR B 1 65 ? -2.711 -14.742 22.938 1 69.81 65 TYR B C 1
ATOM 3386 O O . TYR B 1 65 ? -1.649 -14.141 22.766 1 69.81 65 TYR B O 1
ATOM 3394 N N . GLU B 1 66 ? -3.439 -14.836 23.969 1 65.94 66 GLU B N 1
ATOM 3395 C CA . GLU B 1 66 ? -2.891 -14.18 25.156 1 65.94 66 GLU B CA 1
ATOM 3396 C C . GLU B 1 66 ? -1.558 -14.805 25.562 1 65.94 66 GLU B C 1
ATOM 3398 O O . GLU B 1 66 ? -0.605 -14.094 25.891 1 65.94 66 GLU B O 1
ATOM 3403 N N . GLU B 1 67 ? -1.582 -16.016 25.5 1 66.06 67 GLU B N 1
ATOM 3404 C CA . GLU B 1 67 ? -0.355 -16.734 25.844 1 66.06 67 GLU B CA 1
ATOM 3405 C C . GLU B 1 67 ? 0.759 -16.422 24.844 1 66.06 67 GLU B C 1
ATOM 3407 O O . GLU B 1 67 ? 1.909 -16.219 25.234 1 66.06 67 GLU B O 1
ATOM 3412 N N . ARG B 1 68 ? 0.338 -16.359 23.641 1 69.94 68 ARG B N 1
ATOM 3413 C CA . ARG B 1 68 ? 1.322 -16.062 22.609 1 69.94 68 ARG B CA 1
ATOM 3414 C C . ARG B 1 68 ? 1.854 -14.641 22.766 1 69.94 68 ARG B C 1
ATOM 3416 O O . ARG B 1 68 ? 3.057 -14.406 22.625 1 69.94 68 ARG B O 1
ATOM 3423 N N . LEU B 1 69 ? 0.959 -13.789 23.031 1 71.06 69 LEU B N 1
ATOM 3424 C CA . LEU B 1 69 ? 1.369 -12.406 23.25 1 71.06 69 LEU B CA 1
ATOM 3425 C C . LEU B 1 69 ? 2.297 -12.297 24.453 1 71.06 69 LEU B C 1
ATOM 3427 O O . LEU B 1 69 ? 3.314 -11.602 24.391 1 71.06 69 LEU B O 1
ATOM 3431 N N . ASN B 1 70 ? 1.901 -13 25.5 1 65.25 70 ASN B N 1
ATOM 3432 C CA . ASN B 1 70 ? 2.713 -12.992 26.703 1 65.25 70 ASN B CA 1
ATOM 3433 C C . ASN B 1 70 ? 4.07 -13.656 26.484 1 65.25 70 ASN B C 1
ATOM 3435 O O . ASN B 1 70 ? 5.102 -13.125 26.906 1 65.25 70 ASN B O 1
ATOM 3439 N N . THR B 1 71 ? 3.992 -14.719 25.812 1 65.38 71 THR B N 1
ATOM 3440 C CA . THR B 1 71 ? 5.238 -15.422 25.531 1 65.38 71 THR B CA 1
ATOM 3441 C C . THR B 1 71 ? 6.164 -14.57 24.672 1 65.38 71 THR B C 1
ATOM 3443 O O . THR B 1 71 ? 7.355 -14.445 24.969 1 65.38 71 THR B O 1
ATOM 3446 N N . LEU B 1 72 ? 5.516 -14.008 23.672 1 71 72 LEU B N 1
ATOM 3447 C CA . LEU B 1 72 ? 6.328 -13.164 22.797 1 71 72 LEU B CA 1
ATOM 3448 C C . LEU B 1 72 ? 6.879 -11.969 23.562 1 71 72 LEU B C 1
ATOM 3450 O O . LEU B 1 72 ? 8.062 -11.641 23.453 1 71 72 LEU B O 1
ATOM 3454 N N . SER B 1 73 ? 6.047 -11.43 24.312 1 68.25 73 SER B N 1
ATOM 3455 C CA . SER B 1 73 ? 6.457 -10.266 25.094 1 68.25 73 SER B CA 1
ATOM 3456 C C . SER B 1 73 ? 7.578 -10.617 26.062 1 68.25 73 SER B C 1
ATOM 3458 O O . SER B 1 73 ? 8.594 -9.922 26.125 1 68.25 73 SER B O 1
ATOM 3460 N N . VAL B 1 74 ? 7.434 -11.688 26.797 1 64.38 74 VAL B N 1
ATOM 3461 C CA . VAL B 1 74 ? 8.43 -12.102 27.797 1 64.38 74 VAL B CA 1
ATOM 3462 C C . VAL B 1 74 ? 9.727 -12.492 27.094 1 64.38 74 VAL B C 1
ATOM 3464 O O . VAL B 1 74 ? 10.812 -12.078 27.484 1 64.38 74 VAL B O 1
ATOM 3467 N N . ALA B 1 75 ? 9.594 -13.234 26.094 1 66.19 75 ALA B N 1
ATOM 3468 C CA . ALA B 1 75 ? 10.781 -13.68 25.359 1 66.19 75 ALA B CA 1
ATOM 3469 C C . ALA B 1 75 ? 11.57 -12.492 24.828 1 66.19 75 ALA B C 1
ATOM 3471 O O . ALA B 1 75 ? 12.797 -12.461 24.922 1 66.19 75 ALA B O 1
ATOM 3472 N N . LEU B 1 76 ? 10.875 -11.547 24.328 1 69.31 76 LEU B N 1
ATOM 3473 C CA . LEU B 1 76 ? 11.531 -10.406 23.719 1 69.31 76 LEU B CA 1
ATOM 3474 C C . LEU B 1 76 ? 12.148 -9.5 24.766 1 69.31 76 LEU B C 1
ATOM 3476 O O . LEU B 1 76 ? 13.25 -8.969 24.578 1 69.31 76 LEU B O 1
ATOM 3480 N N . ARG B 1 77 ? 11.531 -9.352 25.859 1 63.75 77 ARG B N 1
ATOM 3481 C CA . ARG B 1 77 ? 12.07 -8.547 26.953 1 63.75 77 ARG B CA 1
ATOM 3482 C C . ARG B 1 77 ? 13.336 -9.188 27.531 1 63.75 77 ARG B C 1
ATOM 3484 O O . ARG B 1 77 ? 14.266 -8.484 27.922 1 63.75 77 ARG B O 1
ATOM 3491 N N . ARG B 1 78 ? 13.328 -10.469 27.531 1 64.31 78 ARG B N 1
ATOM 3492 C CA . ARG B 1 78 ? 14.492 -11.195 28.016 1 64.31 78 ARG B CA 1
ATOM 3493 C C . ARG B 1 78 ? 15.656 -11.094 27.031 1 64.31 78 ARG B C 1
ATOM 3495 O O . ARG B 1 78 ? 16.797 -10.883 27.438 1 64.31 78 ARG B O 1
ATOM 3502 N N . GLN B 1 79 ? 15.281 -11.227 25.797 1 65.19 79 GLN B N 1
ATOM 3503 C CA . GLN B 1 79 ? 16.312 -11.25 24.766 1 65.19 79 GLN B CA 1
ATOM 3504 C C . GLN B 1 79 ? 16.844 -9.852 24.469 1 65.19 79 GLN B C 1
ATOM 3506 O O . GLN B 1 79 ? 18 -9.68 24.109 1 65.19 79 GLN B O 1
ATOM 3511 N N . PHE B 1 80 ? 15.891 -8.945 24.562 1 66.44 80 PHE B N 1
ATOM 3512 C CA . PHE B 1 80 ? 16.266 -7.57 24.266 1 66.44 80 PHE B CA 1
ATOM 3513 C C . PHE B 1 80 ? 15.953 -6.66 25.453 1 66.44 80 PHE B C 1
ATOM 3515 O O . PHE B 1 80 ? 15 -5.883 25.406 1 66.44 80 PHE B O 1
ATOM 3522 N N . PRO B 1 81 ? 16.797 -6.699 26.453 1 64.19 81 PRO B N 1
ATOM 3523 C CA . PRO B 1 81 ? 16.547 -5.934 27.672 1 64.19 81 PRO B CA 1
ATOM 3524 C C . PRO B 1 81 ? 16.422 -4.434 27.422 1 64.19 81 PRO B C 1
ATOM 3526 O O . PRO B 1 81 ? 15.703 -3.738 28.156 1 64.19 81 PRO B O 1
ATOM 3529 N N . ASN B 1 82 ? 17.078 -4.008 26.344 1 65.88 82 ASN B N 1
ATOM 3530 C CA . ASN B 1 82 ? 17.031 -2.576 26.062 1 65.88 82 ASN B CA 1
ATOM 3531 C C . ASN B 1 82 ? 15.727 -2.182 25.359 1 65.88 82 ASN B C 1
ATOM 3533 O O . ASN B 1 82 ? 15.461 -0.996 25.156 1 65.88 82 ASN B O 1
ATOM 3537 N N . ALA B 1 83 ? 14.969 -3.238 25.031 1 66.25 83 ALA B N 1
ATOM 3538 C CA . ALA B 1 83 ? 13.734 -2.959 24.297 1 66.25 83 ALA B CA 1
ATOM 3539 C C . ALA B 1 83 ? 12.516 -3.098 25.203 1 66.25 83 ALA B C 1
ATOM 3541 O O . ALA B 1 83 ? 11.375 -3.006 24.75 1 66.25 83 ALA B O 1
ATOM 3542 N N . VAL B 1 84 ? 12.82 -3.287 26.547 1 66 84 VAL B N 1
ATOM 3543 C CA . VAL B 1 84 ? 11.727 -3.568 27.469 1 66 84 VAL B CA 1
ATOM 3544 C C . VAL B 1 84 ? 10.727 -2.412 27.453 1 66 84 VAL B C 1
ATOM 3546 O O . VAL B 1 84 ? 9.523 -2.625 27.312 1 66 84 VAL B O 1
ATOM 3549 N N . GLU B 1 85 ? 11.25 -1.188 27.625 1 69.69 85 GLU B N 1
ATOM 3550 C CA . GLU B 1 85 ? 10.367 -0.027 27.641 1 69.69 85 GLU B CA 1
ATOM 3551 C C . GLU B 1 85 ? 9.625 0.119 26.312 1 69.69 85 GLU B C 1
ATOM 3553 O O . GLU B 1 85 ? 8.438 0.448 26.297 1 69.69 85 GLU B O 1
ATOM 3558 N N . TYR B 1 86 ? 10.297 -0.192 25.297 1 70.56 86 TYR B N 1
ATOM 3559 C CA . TYR B 1 86 ? 9.695 -0.102 23.984 1 70.56 86 TYR B CA 1
ATOM 3560 C C . TYR B 1 86 ? 8.562 -1.106 23.828 1 70.56 86 TYR B C 1
ATOM 3562 O O . TYR B 1 86 ? 7.48 -0.762 23.344 1 70.56 86 TYR B O 1
ATOM 3570 N N . ILE B 1 87 ? 8.758 -2.297 24.281 1 69.69 87 ILE B N 1
ATOM 3571 C CA . ILE B 1 87 ? 7.773 -3.367 24.172 1 69.69 87 ILE B CA 1
ATOM 3572 C C . ILE B 1 87 ? 6.543 -3.016 25 1 69.69 87 ILE B C 1
ATOM 3574 O O . ILE B 1 87 ? 5.41 -3.182 24.531 1 69.69 87 ILE B O 1
ATOM 3578 N N . LEU B 1 88 ? 6.777 -2.438 26.141 1 66.75 88 LEU B N 1
ATOM 3579 C CA . LEU B 1 88 ? 5.672 -2.062 27.016 1 66.75 88 LEU B CA 1
ATOM 3580 C C . LEU B 1 88 ? 4.875 -0.904 26.422 1 66.75 88 LEU B C 1
ATOM 3582 O O . LEU B 1 88 ? 3.654 -0.84 26.578 1 66.75 88 LEU B O 1
ATOM 3586 N N . GLN B 1 89 ? 5.508 -0.076 25.781 1 68.12 89 GLN B N 1
ATOM 3587 C CA . GLN B 1 89 ? 4.844 1.05 25.125 1 68.12 89 GLN B CA 1
ATOM 3588 C C . GLN B 1 89 ? 3.941 0.577 23.984 1 68.12 89 GLN B C 1
ATOM 3590 O O . GLN B 1 89 ? 2.836 1.092 23.812 1 68.12 89 GLN B O 1
ATOM 3595 N N . ILE B 1 90 ? 4.426 -0.395 23.312 1 69.5 90 ILE B N 1
ATOM 3596 C CA . ILE B 1 90 ? 3.652 -0.932 22.203 1 69.5 90 ILE B CA 1
ATOM 3597 C C . ILE B 1 90 ? 2.383 -1.601 22.719 1 69.5 90 ILE B C 1
ATOM 3599 O O . ILE B 1 90 ? 1.331 -1.541 22.078 1 69.5 90 ILE B O 1
ATOM 3603 N N . LEU B 1 91 ? 2.545 -2.098 23.875 1 66.81 91 LEU B N 1
ATOM 3604 C CA . LEU B 1 91 ? 1.429 -2.848 24.438 1 66.81 91 LEU B CA 1
ATOM 3605 C C . LEU B 1 91 ? 0.5 -1.93 25.234 1 66.81 91 LEU B C 1
ATOM 3607 O O . LEU B 1 91 ? -0.597 -2.336 25.625 1 66.81 91 LEU B O 1
ATOM 3611 N N . ASP B 1 92 ? 1.034 -0.654 25.359 1 67.44 92 ASP B N 1
ATOM 3612 C CA . ASP B 1 92 ? 0.227 0.325 26.078 1 67.44 92 ASP B CA 1
ATOM 3613 C C . ASP B 1 92 ? -0.908 0.853 25.219 1 67.44 92 ASP B C 1
ATOM 3615 O O . ASP B 1 92 ? -0.673 1.313 24.094 1 67.44 92 ASP B O 1
ATOM 3619 N N . ASP B 1 93 ? -2.041 0.74 25.703 1 70.62 93 ASP B N 1
ATOM 3620 C CA . ASP B 1 93 ? -3.217 1.167 24.953 1 70.62 93 ASP B CA 1
ATOM 3621 C C . ASP B 1 93 ? -3.518 2.645 25.203 1 70.62 93 ASP B C 1
ATOM 3623 O O . ASP B 1 93 ? -4.398 3.219 24.562 1 70.62 93 ASP B O 1
ATOM 3627 N N . ASN B 1 94 ? -2.67 3.244 26.078 1 78.81 94 ASN B N 1
ATOM 3628 C CA . ASN B 1 94 ? -2.965 4.637 26.391 1 78.81 94 ASN B CA 1
ATOM 3629 C C . ASN B 1 94 ? -2.016 5.59 25.672 1 78.81 94 ASN B C 1
ATOM 3631 O O . ASN B 1 94 ? -1.229 6.289 26.312 1 78.81 94 ASN B O 1
ATOM 3635 N N . ILE B 1 95 ? -1.955 5.539 24.422 1 86.81 95 ILE B N 1
ATOM 3636 C CA . ILE B 1 95 ? -1.164 6.453 23.594 1 86.81 95 ILE B CA 1
ATOM 3637 C C . ILE B 1 95 ? -2.092 7.34 22.766 1 86.81 95 ILE B C 1
ATOM 3639 O O . ILE B 1 95 ? -3.24 6.973 22.516 1 86.81 95 ILE B O 1
ATOM 3643 N N . PRO B 1 96 ? -1.669 8.555 22.438 1 92.19 96 PRO B N 1
ATOM 3644 C CA . PRO B 1 96 ? -2.516 9.484 21.688 1 92.19 96 PRO B CA 1
ATOM 3645 C C . PRO B 1 96 ? -3.041 8.883 20.375 1 92.19 96 PRO B C 1
ATOM 3647 O O . PRO B 1 96 ? -2.334 8.117 19.719 1 92.19 96 PRO B O 1
ATOM 3650 N N . THR B 1 97 ? -4.246 9.211 20.047 1 93.81 97 THR B N 1
ATOM 3651 C CA . THR B 1 97 ? -4.871 8.75 18.812 1 93.81 97 THR B CA 1
ATOM 3652 C C . THR B 1 97 ? -4.406 9.586 17.625 1 93.81 97 THR B C 1
ATOM 3654 O O . THR B 1 97 ? -4.25 10.805 17.734 1 93.81 97 THR B O 1
ATOM 3657 N N . ILE B 1 98 ? -4.09 8.945 16.578 1 97.19 98 ILE B N 1
ATOM 3658 C CA . ILE B 1 98 ? -3.828 9.656 15.32 1 97.19 98 ILE B CA 1
ATOM 3659 C C . ILE B 1 98 ? -5.109 9.727 14.492 1 97.19 98 ILE B C 1
ATOM 3661 O O . ILE B 1 98 ? -5.695 8.695 14.148 1 97.19 98 ILE B O 1
ATOM 3665 N N . TYR B 1 99 ? -5.594 10.898 14.258 1 97.62 99 TYR B N 1
ATOM 3666 C CA . TYR B 1 99 ? -6.719 11.156 13.367 1 97.62 99 TYR B CA 1
ATOM 3667 C C . TYR B 1 99 ? -6.227 11.484 11.961 1 97.62 99 TYR B C 1
ATOM 3669 O O . TYR B 1 99 ? -5.668 12.555 11.727 1 97.62 99 TYR B O 1
ATOM 3677 N N . ALA B 1 100 ? -6.406 10.562 11.039 1 98.69 100 ALA B N 1
ATOM 3678 C CA . ALA B 1 100 ? -5.941 10.758 9.672 1 98.69 100 ALA B CA 1
ATOM 3679 C C . ALA B 1 100 ? -7.086 11.203 8.758 1 98.69 100 ALA B C 1
ATOM 3681 O O . ALA B 1 100 ? -8.094 10.5 8.633 1 98.69 100 ALA B O 1
ATOM 3682 N N . ILE B 1 101 ? -6.949 12.328 8.141 1 98.75 101 ILE B N 1
ATOM 3683 C CA . ILE B 1 101 ? -7.949 12.875 7.23 1 98.75 101 ILE B CA 1
ATOM 3684 C C . ILE B 1 101 ? -7.551 12.57 5.789 1 98.75 101 ILE B C 1
ATOM 3686 O O . ILE B 1 101 ? -6.469 12.953 5.344 1 98.75 101 ILE B O 1
ATOM 3690 N N . THR B 1 102 ? -8.438 11.898 5.055 1 98.81 102 THR B N 1
ATOM 3691 C CA . THR B 1 102 ? -8.156 11.516 3.676 1 98.81 102 THR B CA 1
ATOM 3692 C C . THR B 1 102 ? -9.289 11.961 2.752 1 98.81 102 THR B C 1
ATOM 3694 O O . THR B 1 102 ? -10.352 11.336 2.723 1 98.81 102 THR B O 1
ATOM 3697 N N . PRO B 1 103 ? -9.07 13.047 2.002 1 98.38 103 PRO B N 1
ATOM 3698 C CA . PRO B 1 103 ? -10 13.305 0.896 1 98.38 103 PRO B CA 1
ATOM 3699 C C . PRO B 1 103 ? -9.875 12.273 -0.227 1 98.38 103 PRO B C 1
ATOM 3701 O O . PRO B 1 103 ? -8.766 11.82 -0.53 1 98.38 103 PRO B O 1
ATOM 3704 N N . THR B 1 104 ? -10.938 11.875 -0.808 1 97.94 104 THR B N 1
ATOM 3705 C CA . THR B 1 104 ? -10.914 10.961 -1.939 1 97.94 104 THR B CA 1
ATOM 3706 C C . THR B 1 104 ? -12.031 11.281 -2.924 1 97.94 104 THR B C 1
ATOM 3708 O O . THR B 1 104 ? -12.984 11.992 -2.584 1 97.94 104 THR B O 1
ATOM 3711 N N . HIS B 1 105 ? -11.891 10.898 -4.145 1 95.5 105 HIS B N 1
ATOM 3712 C CA . HIS B 1 105 ? -12.891 11.102 -5.188 1 95.5 105 HIS B CA 1
ATOM 3713 C C . HIS B 1 105 ? -13.008 9.875 -6.082 1 95.5 105 HIS B C 1
ATOM 3715 O O . HIS B 1 105 ? -12.102 9.039 -6.125 1 95.5 105 HIS B O 1
ATOM 3721 N N . THR B 1 106 ? -14.125 9.812 -6.77 1 94.62 106 THR B N 1
ATOM 3722 C CA . THR B 1 106 ? -14.398 8.664 -7.617 1 94.62 106 THR B CA 1
ATOM 3723 C C . THR B 1 106 ? -13.484 8.664 -8.844 1 94.62 106 THR B C 1
ATOM 3725 O O . THR B 1 106 ? -13.461 9.625 -9.602 1 94.62 106 THR B O 1
ATOM 3728 N N . ARG B 1 107 ? -12.773 7.641 -8.953 1 92.62 107 ARG B N 1
ATOM 3729 C CA . ARG B 1 107 ? -11.953 7.332 -10.125 1 92.62 107 ARG B CA 1
ATOM 3730 C C . ARG B 1 107 ? -11.609 5.848 -10.172 1 92.62 107 ARG B C 1
ATOM 3732 O O . ARG B 1 107 ? -11.812 5.125 -9.195 1 92.62 107 ARG B O 1
ATOM 3739 N N . HIS B 1 108 ? -11.078 5.355 -11.211 1 91.81 108 HIS B N 1
ATOM 3740 C CA . HIS B 1 108 ? -10.93 3.924 -11.453 1 91.81 108 HIS B CA 1
ATOM 3741 C C . HIS B 1 108 ? -9.938 3.301 -10.484 1 91.81 108 HIS B C 1
ATOM 3743 O O . HIS B 1 108 ? -10.07 2.127 -10.125 1 91.81 108 HIS B O 1
ATOM 3749 N N . VAL B 1 109 ? -8.992 4.09 -10.016 1 95.75 109 VAL B N 1
ATOM 3750 C CA . VAL B 1 109 ? -7.953 3.529 -9.164 1 95.75 109 VAL B CA 1
ATOM 3751 C C . VAL B 1 109 ? -8.297 3.768 -7.695 1 95.75 109 VAL B C 1
ATOM 3753 O O . VAL B 1 109 ? -7.52 3.422 -6.801 1 95.75 109 VAL B O 1
ATOM 3756 N N . GLN B 1 110 ? -9.477 4.328 -7.402 1 96.88 110 GLN B N 1
ATOM 3757 C CA . GLN B 1 110 ? -9.844 4.758 -6.055 1 96.88 110 GLN B CA 1
ATOM 3758 C C . GLN B 1 110 ? -9.781 3.59 -5.074 1 96.88 110 GLN B C 1
ATOM 3760 O O . GLN B 1 110 ? -9.141 3.689 -4.023 1 96.88 110 GLN B O 1
ATOM 3765 N N . LYS B 1 111 ? -10.398 2.477 -5.418 1 96.88 111 LYS B N 1
ATOM 3766 C CA . LYS B 1 111 ? -10.438 1.337 -4.508 1 96.88 111 LYS B CA 1
ATOM 3767 C C . LYS B 1 111 ? -9.039 0.779 -4.262 1 96.88 111 LYS B C 1
ATOM 3769 O O . LYS B 1 111 ? -8.672 0.483 -3.121 1 96.88 111 LYS B O 1
ATOM 3774 N N . ALA B 1 112 ? -8.297 0.62 -5.32 1 97.56 112 ALA B N 1
ATOM 3775 C CA . ALA B 1 112 ? -6.934 0.119 -5.188 1 97.56 112 ALA B CA 1
ATOM 3776 C C . ALA B 1 112 ? -6.113 0.999 -4.25 1 97.56 112 ALA B C 1
ATOM 3778 O O . ALA B 1 112 ? -5.375 0.492 -3.4 1 97.56 112 ALA B O 1
ATOM 3779 N N . GLU B 1 113 ? -6.238 2.297 -4.367 1 97.75 113 GLU B N 1
ATOM 3780 C CA . GLU B 1 113 ? -5.508 3.238 -3.521 1 97.75 113 GLU B CA 1
ATOM 3781 C C . GLU B 1 113 ? -5.965 3.145 -2.07 1 97.75 113 GLU B C 1
ATOM 3783 O O . GLU B 1 113 ? -5.148 3.203 -1.149 1 97.75 113 GLU B O 1
ATOM 3788 N N . LEU B 1 114 ? -7.219 3.01 -1.889 1 97.94 114 LEU B N 1
ATOM 3789 C CA . LEU B 1 114 ? -7.754 2.887 -0.537 1 97.94 114 LEU B CA 1
ATOM 3790 C C . LEU B 1 114 ? -7.293 1.586 0.113 1 97.94 114 LEU B C 1
ATOM 3792 O O . LEU B 1 114 ? -7.027 1.549 1.317 1 97.94 114 LEU B O 1
ATOM 3796 N N . VAL B 1 115 ? -7.195 0.53 -0.657 1 96.75 115 VAL B N 1
ATOM 3797 C CA . VAL B 1 115 ? -6.688 -0.741 -0.15 1 96.75 115 VAL B CA 1
ATOM 3798 C C . VAL B 1 115 ? -5.25 -0.568 0.336 1 96.75 115 VAL B C 1
ATOM 3800 O O . VAL B 1 115 ? -4.902 -1.019 1.43 1 96.75 115 VAL B O 1
ATOM 3803 N N . ARG B 1 116 ? -4.465 0.106 -0.433 1 97.06 116 ARG B N 1
ATOM 3804 C CA . ARG B 1 116 ? -3.076 0.359 -0.053 1 97.06 116 ARG B CA 1
ATOM 3805 C C . ARG B 1 116 ? -3 1.119 1.267 1 97.06 116 ARG B C 1
ATOM 3807 O O . ARG B 1 116 ? -2.188 0.789 2.133 1 97.06 116 ARG B O 1
ATOM 3814 N N . LEU B 1 117 ? -3.803 2.094 1.361 1 97.62 117 LEU B N 1
ATOM 3815 C CA . LEU B 1 117 ? -3.812 2.887 2.586 1 97.62 117 LEU B CA 1
ATOM 3816 C C . LEU B 1 117 ? -4.23 2.039 3.781 1 97.62 117 LEU B C 1
ATOM 3818 O O . LEU B 1 117 ? -3.629 2.131 4.855 1 97.62 117 LEU B O 1
ATOM 3822 N N . THR B 1 118 ? -5.238 1.243 3.535 1 95.25 118 THR B N 1
ATOM 3823 C CA . THR B 1 118 ? -5.738 0.394 4.609 1 95.25 118 THR B CA 1
ATOM 3824 C C . THR B 1 118 ? -4.641 -0.54 5.113 1 95.25 118 THR B C 1
ATOM 3826 O O . THR B 1 118 ? -4.473 -0.714 6.324 1 95.25 118 THR B O 1
ATOM 3829 N N . ASN B 1 119 ? -3.92 -1.104 4.176 1 95.56 119 ASN B N 1
ATOM 3830 C CA . ASN B 1 119 ? -2.826 -1.99 4.555 1 95.56 119 ASN B CA 1
ATOM 3831 C C . ASN B 1 119 ? -1.81 -1.278 5.441 1 95.56 119 ASN B C 1
ATOM 3833 O O . ASN B 1 119 ? -1.205 -1.896 6.32 1 95.56 119 ASN B O 1
ATOM 3837 N N . THR B 1 120 ? -1.64 -0.02 5.242 1 97.12 120 THR B N 1
ATOM 3838 C CA . THR B 1 120 ? -0.732 0.781 6.055 1 97.12 120 THR B CA 1
ATOM 3839 C C . THR B 1 120 ? -1.364 1.107 7.406 1 97.12 120 THR B C 1
ATOM 3841 O O . THR B 1 120 ? -0.768 0.852 8.453 1 97.12 120 THR B O 1
ATOM 3844 N N . PHE B 1 121 ? -2.574 1.561 7.41 1 96.19 121 PHE B N 1
ATOM 3845 C CA . PHE B 1 121 ? -3.23 2.102 8.594 1 96.19 121 PHE B CA 1
ATOM 3846 C C . PHE B 1 121 ? -3.529 0.997 9.602 1 96.19 121 PHE B C 1
ATOM 3848 O O . PHE B 1 121 ? -3.561 1.24 10.805 1 96.19 121 PHE B O 1
ATOM 3855 N N . LEU B 1 122 ? -3.664 -0.209 9.117 1 90.5 122 LEU B N 1
ATOM 3856 C CA . LEU B 1 122 ? -3.971 -1.332 9.992 1 90.5 122 LEU B CA 1
ATOM 3857 C C . LEU B 1 122 ? -2.818 -1.597 10.961 1 90.5 122 LEU B C 1
ATOM 3859 O O . LEU B 1 122 ? -3.002 -2.256 11.984 1 90.5 122 LEU B O 1
ATOM 3863 N N . HIS B 1 123 ? -1.664 -1.075 10.664 1 91.62 123 HIS B N 1
ATOM 3864 C CA . HIS B 1 123 ? -0.504 -1.255 11.531 1 91.62 123 HIS B CA 1
ATOM 3865 C C . HIS B 1 123 ? -0.47 -0.202 12.633 1 91.62 123 HIS B C 1
ATOM 3867 O O . HIS B 1 123 ? 0.296 -0.325 13.594 1 91.62 123 HIS B O 1
ATOM 3873 N N . VAL B 1 124 ? -1.273 0.875 12.531 1 91.56 124 VAL B N 1
ATOM 3874 C CA . VAL B 1 124 ? -1.143 2.033 13.406 1 91.56 124 VAL B CA 1
ATOM 3875 C C . VAL B 1 124 ? -2.111 1.903 14.578 1 91.56 124 VAL B C 1
ATOM 3877 O O . VAL B 1 124 ? -3.33 1.876 14.391 1 91.56 124 VAL B O 1
ATOM 3880 N N . LYS B 1 125 ? -1.556 1.862 15.805 1 85.94 125 LYS B N 1
ATOM 3881 C CA . LYS B 1 125 ? -2.363 1.77 17.016 1 85.94 125 LYS B CA 1
ATOM 3882 C C . LYS B 1 125 ? -3.076 3.088 17.297 1 85.94 125 LYS B C 1
ATOM 3884 O O . LYS B 1 125 ? -2.52 4.164 17.078 1 85.94 125 LYS B O 1
ATOM 3889 N N . ASN B 1 126 ? -4.32 2.93 17.969 1 89.62 126 ASN B N 1
ATOM 3890 C CA . ASN B 1 126 ? -5.105 4.113 18.312 1 89.62 126 ASN B CA 1
ATOM 3891 C C . ASN B 1 126 ? -5.227 5.066 17.125 1 89.62 126 ASN B C 1
ATOM 3893 O O . ASN B 1 126 ? -4.816 6.227 17.219 1 89.62 126 ASN B O 1
ATOM 3897 N N . PHE B 1 127 ? -5.777 4.496 16.109 1 92.56 127 PHE B N 1
ATOM 3898 C CA . PHE B 1 127 ? -5.879 5.172 14.828 1 92.56 127 PHE B CA 1
ATOM 3899 C C . PHE B 1 127 ? -7.34 5.355 14.43 1 92.56 127 PHE B C 1
ATOM 3901 O O . PHE B 1 127 ? -8.141 4.426 14.531 1 92.56 127 PHE B O 1
ATOM 3908 N N . HIS B 1 128 ? -7.719 6.555 14.055 1 94.88 128 HIS B N 1
ATOM 3909 C CA . HIS B 1 128 ? -9.055 6.887 13.562 1 94.88 128 HIS B CA 1
ATOM 3910 C C . HIS B 1 128 ? -8.984 7.48 12.156 1 94.88 128 HIS B C 1
ATOM 3912 O O . HIS B 1 128 ? -8.453 8.57 11.969 1 94.88 128 HIS B O 1
ATOM 3918 N N . TRP B 1 129 ? -9.523 6.742 11.141 1 97.62 129 TRP B N 1
ATOM 3919 C CA . TRP B 1 129 ? -9.508 7.152 9.742 1 97.62 129 TRP B CA 1
ATOM 3920 C C . TRP B 1 129 ? -10.734 7.992 9.398 1 97.62 129 TRP B C 1
ATOM 3922 O O . TRP B 1 129 ? -11.867 7.512 9.484 1 97.62 129 TRP B O 1
ATOM 3932 N N . ILE B 1 130 ? -10.539 9.258 9.102 1 98.56 130 ILE B N 1
ATOM 3933 C CA . ILE B 1 130 ? -11.617 10.125 8.641 1 98.56 130 ILE B CA 1
ATOM 3934 C C . ILE B 1 130 ? -11.531 10.281 7.121 1 98.56 130 ILE B C 1
ATOM 3936 O O . ILE B 1 130 ? -10.711 11.047 6.613 1 98.56 130 ILE B O 1
ATOM 3940 N N . LEU B 1 131 ? -12.352 9.562 6.426 1 98.75 131 LEU B N 1
ATOM 3941 C CA . LEU B 1 131 ? -12.359 9.586 4.965 1 98.75 131 LEU B CA 1
ATOM 3942 C C . LEU B 1 131 ? -13.484 10.484 4.445 1 98.75 131 LEU B C 1
ATOM 3944 O O . LEU B 1 131 ? -14.633 10.336 4.848 1 98.75 131 LEU B O 1
ATOM 3948 N N . VAL B 1 132 ? -13.148 11.461 3.594 1 98.81 132 VAL B N 1
ATOM 3949 C CA . VAL B 1 132 ? -14.117 12.414 3.074 1 98.81 132 VAL B CA 1
ATOM 3950 C C . VAL B 1 132 ? -14.195 12.297 1.553 1 98.81 132 VAL B C 1
ATOM 3952 O O . VAL B 1 132 ? -13.227 12.617 0.853 1 98.81 132 VAL B O 1
ATOM 3955 N N . GLU B 1 133 ? -15.336 11.93 1.02 1 98.5 133 GLU B N 1
ATOM 3956 C CA . GLU B 1 133 ? -15.516 11.828 -0.426 1 98.5 133 GLU B CA 1
ATOM 3957 C C . GLU B 1 133 ? -15.836 13.188 -1.042 1 98.5 133 GLU B C 1
ATOM 3959 O O . GLU B 1 133 ? -16.672 13.922 -0.526 1 98.5 133 GLU B O 1
ATOM 3964 N N . ASP B 1 134 ? -15.117 13.508 -2.055 1 97.31 134 ASP B N 1
ATOM 3965 C CA . ASP B 1 134 ? -15.516 14.633 -2.895 1 97.31 134 ASP B CA 1
ATOM 3966 C C . ASP B 1 134 ? -16.719 14.266 -3.762 1 97.31 134 ASP B C 1
ATOM 3968 O O . ASP B 1 134 ? -16.562 13.984 -4.949 1 97.31 134 ASP B O 1
ATOM 3972 N N . SER B 1 135 ? -17.812 14.312 -3.176 1 97.12 135 SER B N 1
ATOM 3973 C CA . SER B 1 135 ? -19.062 13.859 -3.771 1 97.12 135 SER B CA 1
ATOM 3974 C C . SER B 1 135 ? -20.266 14.453 -3.039 1 97.12 135 SER B C 1
ATOM 3976 O O . SER B 1 135 ? -20.156 14.883 -1.892 1 97.12 135 SER B O 1
ATOM 3978 N N . GLU B 1 136 ? -21.391 14.492 -3.707 1 96.75 136 GLU B N 1
ATOM 3979 C CA . GLU B 1 136 ? -22.625 14.984 -3.107 1 96.75 136 GLU B CA 1
ATOM 3980 C C . GLU B 1 136 ? -23.203 13.969 -2.127 1 96.75 136 GLU B C 1
ATOM 3982 O O . GLU B 1 136 ? -24.016 14.32 -1.264 1 96.75 136 GLU B O 1
ATOM 3987 N N . TYR B 1 137 ? -22.797 12.734 -2.273 1 97.44 137 TYR B N 1
ATOM 3988 C CA . TYR B 1 137 ? -23.25 11.664 -1.4 1 97.44 137 TYR B CA 1
ATOM 3989 C C . TYR B 1 137 ? -22.125 10.664 -1.132 1 97.44 137 TYR B C 1
ATOM 3991 O O . TYR B 1 137 ? -21.109 10.664 -1.829 1 97.44 137 TYR B O 1
ATOM 3999 N N . ARG B 1 138 ? -22.297 9.883 -0.091 1 97.75 138 ARG B N 1
ATOM 4000 C CA . ARG B 1 138 ? -21.375 8.773 0.176 1 97.75 138 ARG B CA 1
ATOM 4001 C C . ARG B 1 138 ? -21.609 7.633 -0.807 1 97.75 138 ARG B C 1
ATOM 4003 O O . ARG B 1 138 ? -22.703 7.066 -0.865 1 97.75 138 ARG B O 1
ATOM 4010 N N . THR B 1 139 ? -20.672 7.336 -1.609 1 97.75 139 THR B N 1
ATOM 4011 C CA . THR B 1 139 ? -20.844 6.32 -2.646 1 97.75 139 THR B CA 1
ATOM 4012 C C . THR B 1 139 ? -20.906 4.926 -2.033 1 97.75 139 THR B C 1
ATOM 4014 O O . THR B 1 139 ? -20.297 4.672 -0.993 1 97.75 139 THR B O 1
ATOM 4017 N N . PRO B 1 140 ? -21.578 3.988 -2.717 1 96.25 140 PRO B N 1
ATOM 4018 C CA . PRO B 1 140 ? -21.641 2.609 -2.23 1 96.25 140 PRO B CA 1
ATOM 4019 C C . PRO B 1 140 ? -20.266 1.944 -2.162 1 96.25 140 PRO B C 1
ATOM 4021 O O . PRO B 1 140 ? -19.984 1.194 -1.225 1 96.25 140 PRO B O 1
ATOM 4024 N N . LEU B 1 141 ? -19.453 2.191 -3.117 1 96.56 141 LEU B N 1
ATOM 4025 C CA . LEU B 1 141 ? -18.125 1.597 -3.146 1 96.56 141 LEU B CA 1
ATOM 4026 C C . LEU B 1 141 ? -17.359 1.929 -1.875 1 96.56 141 LEU B C 1
ATOM 4028 O O . LEU B 1 141 ? -16.859 1.028 -1.188 1 96.56 141 LEU B O 1
ATOM 4032 N N . VAL B 1 142 ? -17.281 3.211 -1.564 1 97.44 142 VAL B N 1
ATOM 4033 C CA . VAL B 1 142 ? -16.484 3.645 -0.424 1 97.44 142 VAL B CA 1
ATOM 4034 C C . VAL B 1 142 ? -17.156 3.195 0.875 1 97.44 142 VAL B C 1
ATOM 4036 O O . VAL B 1 142 ? -16.469 2.777 1.816 1 97.44 142 VAL B O 1
ATOM 4039 N N . THR B 1 143 ? -18.453 3.229 0.905 1 96 143 THR B N 1
ATOM 4040 C CA . THR B 1 143 ? -19.203 2.787 2.08 1 96 143 THR B CA 1
ATOM 4041 C C . THR B 1 143 ? -18.906 1.319 2.381 1 96 143 THR B C 1
ATOM 4043 O O . THR B 1 143 ? -18.562 0.968 3.512 1 96 143 THR B O 1
ATOM 4046 N N . ASN B 1 144 ? -19.062 0.508 1.352 1 92 144 ASN B N 1
ATOM 4047 C CA . ASN B 1 144 ? -18.828 -0.921 1.516 1 92 144 ASN B CA 1
ATOM 4048 C C . ASN B 1 144 ? -17.359 -1.204 1.85 1 92 144 ASN B C 1
ATOM 4050 O O . ASN B 1 144 ? -17.062 -2.064 2.68 1 92 144 ASN B O 1
ATOM 4054 N N . PHE B 1 145 ? -16.531 -0.509 1.226 1 95.62 145 PHE B N 1
ATOM 4055 C CA . PHE B 1 145 ? -15.094 -0.674 1.451 1 95.62 145 PHE B CA 1
ATOM 4056 C C . PHE B 1 145 ? -14.742 -0.4 2.908 1 95.62 145 PHE B C 1
ATOM 4058 O O . PHE B 1 145 ? -14.062 -1.202 3.549 1 95.62 145 PHE B O 1
ATOM 4065 N N . LEU B 1 146 ? -15.148 0.764 3.418 1 93.69 146 LEU B N 1
ATOM 4066 C CA . LEU B 1 146 ? -14.836 1.167 4.785 1 93.69 146 LEU B CA 1
ATOM 4067 C C . LEU B 1 146 ? -15.406 0.173 5.789 1 93.69 146 LEU B C 1
ATOM 4069 O O . LEU B 1 146 ? -14.75 -0.162 6.777 1 93.69 146 LEU B O 1
ATOM 4073 N N . ALA B 1 147 ? -16.578 -0.347 5.527 1 87.56 147 ALA B N 1
ATOM 4074 C CA . ALA B 1 147 ? -17.234 -1.302 6.426 1 87.56 147 ALA B CA 1
ATOM 4075 C C . ALA B 1 147 ? -16.406 -2.57 6.57 1 87.56 147 ALA B C 1
ATOM 4077 O O . ALA B 1 147 ? -16.406 -3.213 7.621 1 87.56 147 ALA B O 1
ATOM 4078 N N . GLN B 1 148 ? -15.609 -2.838 5.535 1 85.25 148 GLN B N 1
ATOM 4079 C CA . GLN B 1 148 ? -14.836 -4.074 5.527 1 85.25 148 GLN B CA 1
ATOM 4080 C C . GLN B 1 148 ? -13.359 -3.805 5.82 1 85.25 148 GLN B C 1
ATOM 4082 O O . GLN B 1 148 ? -12.539 -4.723 5.801 1 85.25 148 GLN B O 1
ATOM 4087 N N . SER B 1 149 ? -13.023 -2.611 6.09 1 88 149 SER B N 1
ATOM 4088 C CA . SER B 1 149 ? -11.617 -2.215 6.184 1 88 149 SER B CA 1
ATOM 4089 C C . SER B 1 149 ? -10.984 -2.727 7.473 1 88 149 SER B C 1
ATOM 4091 O O . SER B 1 149 ? -9.758 -2.877 7.551 1 88 149 SER B O 1
ATOM 4093 N N . GLY B 1 150 ? -11.797 -2.988 8.539 1 81.62 150 GLY B N 1
ATOM 4094 C CA . GLY B 1 150 ? -11.281 -3.375 9.844 1 81.62 150 GLY B CA 1
ATOM 4095 C C . GLY B 1 150 ? -10.75 -2.203 10.648 1 81.62 150 GLY B C 1
ATOM 4096 O O . GLY B 1 150 ? -10.156 -2.391 11.711 1 81.62 150 GLY B O 1
ATOM 4097 N N . LEU B 1 151 ? -10.953 -0.947 10.18 1 87.88 151 LEU B N 1
ATOM 4098 C CA . LEU B 1 151 ? -10.469 0.261 10.836 1 87.88 151 LEU B CA 1
ATOM 4099 C C . LEU B 1 151 ? -11.617 1.008 11.516 1 87.88 151 LEU B C 1
ATOM 4101 O O . LEU B 1 151 ? -12.773 0.876 11.109 1 87.88 151 LEU B O 1
ATOM 4105 N N . ARG B 1 152 ? -11.289 1.643 12.711 1 89.88 152 ARG B N 1
ATOM 4106 C CA . ARG B 1 152 ? -12.195 2.695 13.156 1 89.88 152 ARG B CA 1
ATOM 4107 C C . ARG B 1 152 ? -12.211 3.857 12.172 1 89.88 152 ARG B C 1
ATOM 4109 O O . ARG B 1 152 ? -11.156 4.367 11.781 1 89.88 152 ARG B O 1
ATOM 4116 N N . TYR B 1 153 ? -13.469 4.195 11.75 1 94.38 153 TYR B N 1
ATOM 4117 C CA . TYR B 1 153 ? -13.492 5.219 10.711 1 94.38 153 TYR B CA 1
ATOM 4118 C C . TYR B 1 153 ? -14.711 6.121 10.867 1 94.38 153 TYR B C 1
ATOM 4120 O O . TYR B 1 153 ? -15.648 5.797 11.594 1 94.38 153 TYR B O 1
ATOM 4128 N N . THR B 1 154 ? -14.602 7.305 10.336 1 97.88 154 THR B N 1
ATOM 4129 C CA . THR B 1 154 ? -15.703 8.211 10.047 1 97.88 154 THR B CA 1
ATOM 4130 C C . THR B 1 154 ? -15.789 8.5 8.547 1 97.88 154 THR B C 1
ATOM 4132 O O . THR B 1 154 ? -14.773 8.812 7.918 1 97.88 154 THR B O 1
ATOM 4135 N N . HIS B 1 155 ? -16.922 8.266 7.988 1 98.12 155 HIS B N 1
ATOM 4136 C CA . HIS B 1 155 ? -17.172 8.453 6.562 1 98.12 155 HIS B CA 1
ATOM 4137 C C . HIS B 1 155 ? -17.969 9.727 6.301 1 98.12 155 HIS B C 1
ATOM 4139 O O . HIS B 1 155 ? -19.125 9.836 6.715 1 98.12 155 HIS B O 1
ATOM 4145 N N . LEU B 1 156 ? -17.344 10.711 5.672 1 98.69 156 LEU B N 1
ATOM 4146 C CA . LEU B 1 156 ? -17.984 11.984 5.367 1 98.69 156 LEU B CA 1
ATOM 4147 C C . LEU B 1 156 ? -18 12.242 3.865 1 98.69 156 LEU B C 1
ATOM 4149 O O . LEU B 1 156 ? -17.391 11.492 3.098 1 98.69 156 LEU B O 1
ATOM 4153 N N . ASN B 1 157 ? -18.766 13.211 3.432 1 98.5 157 ASN B N 1
ATOM 4154 C CA . ASN B 1 157 ? -18.797 13.625 2.033 1 98.5 157 ASN B CA 1
ATOM 4155 C C . ASN B 1 157 ? -19.125 15.109 1.893 1 98.5 157 ASN B C 1
ATOM 4157 O O . ASN B 1 157 ? -19.891 15.656 2.684 1 98.5 157 ASN B O 1
ATOM 4161 N N . THR B 1 158 ? -18.484 15.758 1.017 1 98.06 158 THR B N 1
ATOM 4162 C CA . THR B 1 158 ? -18.828 17.094 0.537 1 98.06 158 THR B CA 1
ATOM 4163 C C . THR B 1 158 ? -18.25 17.328 -0.856 1 98.06 158 THR B C 1
ATOM 4165 O O . THR B 1 158 ? -17.094 17 -1.118 1 98.06 158 THR B O 1
ATOM 4168 N N . ALA B 1 159 ? -19.078 17.812 -1.725 1 96.06 159 ALA B N 1
ATOM 4169 C CA . ALA B 1 159 ? -18.625 18.047 -3.092 1 96.06 159 ALA B CA 1
ATOM 4170 C C . ALA B 1 159 ? -17.859 19.375 -3.195 1 96.06 159 ALA B C 1
ATOM 4172 O O . ALA B 1 159 ? -18.234 20.375 -2.588 1 96.06 159 ALA B O 1
ATOM 4173 N N . THR B 1 160 ? -16.688 19.281 -3.902 1 94.25 160 THR B N 1
ATOM 4174 C CA . THR B 1 160 ? -16.016 20.516 -4.25 1 94.25 160 THR B CA 1
ATOM 4175 C C . THR B 1 160 ? -16.922 21.422 -5.082 1 94.25 160 THR B C 1
ATOM 4177 O O . THR B 1 160 ? -17.578 20.953 -6.02 1 94.25 160 THR B O 1
ATOM 4180 N N . PRO B 1 161 ? -16.953 22.688 -4.73 1 90.81 161 PRO B N 1
ATOM 4181 C CA . PRO B 1 161 ? -17.781 23.594 -5.52 1 90.81 161 PRO B CA 1
ATOM 4182 C C . PRO B 1 161 ? -17.406 23.594 -7 1 90.81 161 PRO B C 1
ATOM 4184 O O . PRO B 1 161 ? -16.219 23.5 -7.344 1 90.81 161 PRO B O 1
ATOM 4187 N N . LYS B 1 162 ? -18.359 23.812 -7.816 1 87.31 162 LYS B N 1
ATOM 4188 C CA . LYS B 1 162 ? -18.219 23.672 -9.266 1 87.31 162 LYS B CA 1
ATOM 4189 C C . LYS B 1 162 ? -17.141 24.578 -9.812 1 87.31 162 LYS B C 1
ATOM 4191 O O . LYS B 1 162 ? -16.375 24.203 -10.703 1 87.31 162 LYS B O 1
ATOM 4196 N N . ASN B 1 163 ? -17 25.766 -9.281 1 85.19 163 ASN B N 1
ATOM 4197 C CA . ASN B 1 163 ? -16.031 26.734 -9.766 1 85.19 163 ASN B CA 1
ATOM 4198 C C . ASN B 1 163 ? -14.609 26.328 -9.422 1 85.19 163 ASN B C 1
ATOM 4200 O O . ASN B 1 163 ? -13.648 26.859 -9.984 1 85.19 163 ASN B O 1
ATOM 4204 N N . TYR B 1 164 ? -14.484 25.359 -8.609 1 85.31 164 TYR B N 1
ATOM 4205 C CA . TYR B 1 164 ? -13.148 24.938 -8.195 1 85.31 164 TYR B CA 1
ATOM 4206 C C . TYR B 1 164 ? -12.883 23.5 -8.625 1 85.31 164 TYR B C 1
ATOM 4208 O O . TYR B 1 164 ? -11.836 22.922 -8.289 1 85.31 164 TYR B O 1
ATOM 4216 N N . LYS B 1 165 ? -13.773 22.953 -9.352 1 79.69 165 LYS B N 1
ATOM 4217 C CA . LYS B 1 165 ? -13.586 21.578 -9.789 1 79.69 165 LYS B CA 1
ATOM 4218 C C . LYS B 1 165 ? -12.625 21.5 -10.969 1 79.69 165 LYS B C 1
ATOM 4220 O O . LYS B 1 165 ? -12.695 22.312 -11.891 1 79.69 165 LYS B O 1
ATOM 4225 N N . MET B 1 166 ? -11.766 20.5 -10.844 1 76.69 166 MET B N 1
ATOM 4226 C CA . MET B 1 166 ? -10.812 20.266 -11.922 1 76.69 166 MET B CA 1
ATOM 4227 C C . MET B 1 166 ? -11.477 19.578 -13.102 1 76.69 166 MET B C 1
ATOM 4229 O O . MET B 1 166 ? -12.328 18.703 -12.914 1 76.69 166 MET B O 1
ATOM 4233 N N . LYS B 1 167 ? -11.086 20.125 -14.336 1 71.12 167 LYS B N 1
ATOM 4234 C CA . LYS B 1 167 ? -11.453 19.375 -15.531 1 71.12 167 LYS B CA 1
ATOM 4235 C C . LYS B 1 167 ? -10.453 18.25 -15.812 1 71.12 167 LYS B C 1
ATOM 4237 O O . LYS B 1 167 ? -9.344 18.266 -15.281 1 71.12 167 LYS B O 1
ATOM 4242 N N . GLU B 1 168 ? -10.828 17.297 -16.516 1 64.5 168 GLU B N 1
ATOM 4243 C CA . GLU B 1 168 ? -10.031 16.109 -16.797 1 64.5 168 GLU B CA 1
ATOM 4244 C C . GLU B 1 168 ? -8.648 16.469 -17.328 1 64.5 168 GLU B C 1
ATOM 4246 O O . GLU B 1 168 ? -7.656 15.828 -17 1 64.5 168 GLU B O 1
ATOM 4251 N N . ASN B 1 169 ? -8.562 17.547 -18.016 1 69.06 169 ASN B N 1
ATOM 4252 C CA . ASN B 1 169 ? -7.32 17.875 -18.688 1 69.06 169 ASN B CA 1
ATOM 4253 C C . ASN B 1 169 ? -6.57 19 -17.969 1 69.06 169 ASN B C 1
ATOM 4255 O O . ASN B 1 169 ? -5.5 19.422 -18.406 1 69.06 169 ASN B O 1
ATOM 4259 N N . ASP B 1 170 ? -7.16 19.391 -16.922 1 76.25 170 ASP B N 1
ATOM 4260 C CA . ASP B 1 170 ? -6.492 20.438 -16.172 1 76.25 170 ASP B CA 1
ATOM 4261 C C . ASP B 1 170 ? -5.258 19.891 -15.453 1 76.25 170 ASP B C 1
ATOM 4263 O O . ASP B 1 170 ? -5.27 18.766 -14.945 1 76.25 170 ASP B O 1
ATOM 4267 N N . PRO B 1 171 ? -4.215 20.719 -15.547 1 75.81 171 PRO B N 1
ATOM 4268 C CA . PRO B 1 171 ? -3.068 20.297 -14.742 1 75.81 171 PRO B CA 1
ATOM 4269 C C . PRO B 1 171 ? -3.391 20.234 -13.25 1 75.81 171 PRO B C 1
ATOM 4271 O O . PRO B 1 171 ? -4.219 21 -12.758 1 75.81 171 PRO B O 1
ATOM 4274 N N . HIS B 1 172 ? -2.756 19.359 -12.578 1 71.69 172 HIS B N 1
ATOM 4275 C CA . HIS B 1 172 ? -3.082 19.047 -11.195 1 71.69 172 HIS B CA 1
ATOM 4276 C C . HIS B 1 172 ? -2.82 20.234 -10.273 1 71.69 172 HIS B C 1
ATOM 4278 O O . HIS B 1 172 ? -3.336 20.281 -9.156 1 71.69 172 HIS B O 1
ATOM 4284 N N . TRP B 1 173 ? -2.053 21.234 -10.742 1 68.62 173 TRP B N 1
ATOM 4285 C CA . TRP B 1 173 ? -1.644 22.328 -9.859 1 68.62 173 TRP B CA 1
ATOM 4286 C C . TRP B 1 173 ? -2.543 23.547 -10.055 1 68.62 173 TRP B C 1
ATOM 4288 O O . TRP B 1 173 ? -2.406 24.547 -9.336 1 68.62 173 TRP B O 1
ATOM 4298 N N . LEU B 1 174 ? -3.494 23.406 -10.961 1 72.38 174 LEU B N 1
ATOM 4299 C CA . LEU B 1 174 ? -4.258 24.578 -11.367 1 72.38 174 LEU B CA 1
ATOM 4300 C C . LEU B 1 174 ? -5.211 25.016 -10.266 1 72.38 174 LEU B C 1
ATOM 4302 O O . LEU B 1 174 ? -5.305 26.219 -9.961 1 72.38 174 LEU B O 1
ATOM 4306 N N . LYS B 1 175 ? -5.898 24.062 -9.664 1 78.62 175 LYS B N 1
ATOM 4307 C CA . LYS B 1 175 ? -6.852 24.344 -8.594 1 78.62 175 LYS B CA 1
ATOM 4308 C C . LYS B 1 175 ? -6.551 23.516 -7.355 1 78.62 175 LYS B C 1
ATOM 4310 O O . LYS B 1 175 ? -6.059 22.391 -7.457 1 78.62 175 LYS B O 1
ATOM 4315 N N . PRO B 1 176 ? -6.805 24.203 -6.219 1 82.25 176 PRO B N 1
ATOM 4316 C CA . PRO B 1 176 ? -6.59 23.422 -4.996 1 82.25 176 PRO B CA 1
ATOM 4317 C C . PRO B 1 176 ? -7.559 22.25 -4.871 1 82.25 176 PRO B C 1
ATOM 4319 O O . PRO B 1 176 ? -8.742 22.375 -5.203 1 82.25 176 PRO B O 1
ATOM 4322 N N . ARG B 1 177 ? -7.027 21.219 -4.449 1 85.25 177 ARG B N 1
ATOM 4323 C CA . ARG B 1 177 ? -7.836 20 -4.32 1 85.25 177 ARG B CA 1
ATOM 4324 C C . ARG B 1 177 ? -8.055 19.641 -2.855 1 85.25 177 ARG B C 1
ATOM 4326 O O . ARG B 1 177 ? -7.172 19.859 -2.02 1 85.25 177 ARG B O 1
ATOM 4333 N N . GLY B 1 178 ? -9.219 19.156 -2.557 1 93.38 178 GLY B N 1
ATOM 4334 C CA . GLY B 1 178 ? -9.508 18.547 -1.266 1 93.38 178 GLY B CA 1
ATOM 4335 C C . GLY B 1 178 ? -9.68 19.578 -0.156 1 93.38 178 GLY B C 1
ATOM 4336 O O . GLY B 1 178 ? -9.547 19.25 1.024 1 93.38 178 GLY B O 1
ATOM 4337 N N . VAL B 1 179 ? -9.883 20.828 -0.481 1 95.62 179 VAL B N 1
ATOM 4338 C CA . VAL B 1 179 ? -9.922 21.891 0.519 1 95.62 179 VAL B CA 1
ATOM 4339 C C . VAL B 1 179 ? -11.18 21.75 1.373 1 95.62 179 VAL B C 1
ATOM 4341 O O . VAL B 1 179 ? -11.102 21.688 2.602 1 95.62 179 VAL B O 1
ATOM 4344 N N . GLU B 1 180 ? -12.305 21.641 0.678 1 96.81 180 GLU B N 1
ATOM 4345 C CA . GLU B 1 180 ? -13.57 21.531 1.402 1 96.81 180 GLU B CA 1
ATOM 4346 C C . GLU B 1 180 ? -13.648 20.219 2.182 1 96.81 180 GLU B C 1
ATOM 4348 O O . GLU B 1 180 ? -14.227 20.172 3.268 1 96.81 180 GLU B O 1
ATOM 4353 N N . GLN B 1 181 ? -13.148 19.203 1.625 1 98.19 181 GLN B N 1
ATOM 4354 C CA . GLN B 1 181 ? -13.117 17.906 2.295 1 98.19 181 GLN B CA 1
ATOM 4355 C C . GLN B 1 181 ? -12.297 17.969 3.578 1 98.19 181 GLN B C 1
ATOM 4357 O O . GLN B 1 181 ? -12.719 17.469 4.621 1 98.19 181 GLN B O 1
ATOM 4362 N N . ARG B 1 182 ? -11.141 18.578 3.564 1 98.38 182 ARG B N 1
ATOM 4363 C CA . ARG B 1 182 ? -10.297 18.719 4.746 1 98.38 182 ARG B CA 1
ATOM 4364 C C . ARG B 1 182 ? -10.969 19.594 5.797 1 98.38 182 ARG B C 1
ATOM 4366 O O . ARG B 1 182 ? -10.953 19.266 6.984 1 98.38 182 ARG B O 1
ATOM 4373 N N . ASN B 1 183 ? -11.555 20.703 5.336 1 98.38 183 ASN B N 1
ATOM 4374 C CA . ASN B 1 183 ? -12.234 21.594 6.266 1 98.38 183 ASN B CA 1
ATOM 4375 C C . ASN B 1 183 ? -13.406 20.906 6.953 1 98.38 183 ASN B C 1
ATOM 4377 O O . ASN B 1 183 ? -13.625 21.094 8.148 1 98.38 183 ASN B O 1
ATOM 4381 N N . LEU B 1 184 ? -14.141 20.109 6.176 1 98.44 184 LEU B N 1
ATOM 4382 C CA . LEU B 1 184 ? -15.25 19.375 6.766 1 98.44 184 LEU B CA 1
ATOM 4383 C C . LEU B 1 184 ? -14.758 18.422 7.848 1 98.44 184 LEU B C 1
ATOM 4385 O O . LEU B 1 184 ? -15.391 18.281 8.898 1 98.44 184 LEU B O 1
ATOM 4389 N N . ALA B 1 185 ? -13.703 17.75 7.578 1 98.5 185 ALA B N 1
ATOM 4390 C CA . ALA B 1 185 ? -13.133 16.828 8.555 1 98.5 185 ALA B CA 1
ATOM 4391 C C . ALA B 1 185 ? -12.672 17.562 9.812 1 98.5 185 ALA B C 1
ATOM 4393 O O . ALA B 1 185 ? -12.859 17.078 10.93 1 98.5 185 ALA B O 1
ATOM 4394 N N . LEU B 1 186 ? -12.07 18.734 9.641 1 98.06 186 LEU B N 1
ATOM 4395 C CA . LEU B 1 186 ? -11.648 19.547 10.773 1 98.06 186 LEU B CA 1
ATOM 4396 C C . LEU B 1 186 ? -12.852 19.953 11.625 1 98.06 186 LEU B C 1
ATOM 4398 O O . LEU B 1 186 ? -12.797 19.906 12.852 1 98.06 186 LEU B O 1
ATOM 4402 N N . ASP B 1 187 ? -13.891 20.391 10.953 1 97.62 187 ASP B N 1
ATOM 4403 C CA . ASP B 1 187 ? -15.125 20.734 11.656 1 97.62 187 ASP B CA 1
ATOM 4404 C C . ASP B 1 187 ? -15.664 19.547 12.445 1 97.62 187 ASP B C 1
ATOM 4406 O O . ASP B 1 187 ? -16.094 19.688 13.586 1 97.62 187 ASP B O 1
ATOM 4410 N N . TRP B 1 188 ? -15.648 18.422 11.82 1 97.38 188 TRP B N 1
ATOM 4411 C CA . TRP B 1 188 ? -16.125 17.219 12.477 1 97.38 188 TRP B CA 1
ATOM 4412 C C . TRP B 1 188 ? -15.312 16.922 13.742 1 97.38 188 TRP B C 1
ATOM 4414 O O . TRP B 1 188 ? -15.875 16.578 14.781 1 97.38 188 TRP B O 1
ATOM 4424 N N . LEU B 1 189 ? -14.047 17.047 13.656 1 96.69 189 LEU B N 1
ATOM 4425 C CA . LEU B 1 189 ? -13.18 16.812 14.805 1 96.69 189 LEU B CA 1
ATOM 4426 C C . LEU B 1 189 ? -13.508 17.766 15.945 1 96.69 189 LEU B C 1
ATOM 4428 O O . LEU B 1 189 ? -13.594 17.359 17.109 1 96.69 189 LEU B O 1
ATOM 4432 N N . ARG B 1 190 ? -13.688 19.031 15.672 1 95.31 190 ARG B N 1
ATOM 4433 C CA . ARG B 1 190 ? -14.016 20.047 16.672 1 95.31 190 ARG B CA 1
ATOM 4434 C C . ARG B 1 190 ? -15.32 19.703 17.391 1 95.31 190 ARG B C 1
ATOM 4436 O O . ARG B 1 190 ? -15.438 19.906 18.594 1 95.31 190 ARG B O 1
ATOM 4443 N N . GLU B 1 191 ? -16.203 19.141 16.672 1 94.12 191 GLU B N 1
ATOM 4444 C CA . GLU B 1 191 ? -17.547 18.938 17.188 1 94.12 191 GLU B CA 1
ATOM 4445 C C . GLU B 1 191 ? -17.672 17.594 17.891 1 94.12 191 GLU B C 1
ATOM 4447 O O . GLU B 1 191 ? -18.453 17.453 18.844 1 94.12 191 GLU B O 1
ATOM 4452 N N . ASN B 1 192 ? -16.891 16.641 17.5 1 93.19 192 ASN B N 1
ATOM 4453 C CA . ASN B 1 192 ? -17.219 15.289 17.922 1 93.19 192 ASN B CA 1
ATOM 4454 C C . ASN B 1 192 ? -16.156 14.711 18.844 1 93.19 192 ASN B C 1
ATOM 4456 O O . ASN B 1 192 ? -16.375 13.688 19.5 1 93.19 192 ASN B O 1
ATOM 4460 N N . ILE B 1 193 ? -15.031 15.258 18.859 1 91.25 193 ILE B N 1
ATOM 4461 C CA . ILE B 1 193 ? -13.977 14.711 19.703 1 91.25 193 ILE B CA 1
ATOM 4462 C C . ILE B 1 193 ? -13.789 15.586 20.938 1 91.25 193 ILE B C 1
ATOM 4464 O O . ILE B 1 193 ? -13.648 16.797 20.828 1 91.25 193 ILE B O 1
ATOM 4468 N N . ASP B 1 194 ? -13.852 14.969 22.094 1 85.5 194 ASP B N 1
ATOM 4469 C CA . ASP B 1 194 ? -13.602 15.68 23.344 1 85.5 194 ASP B CA 1
ATOM 4470 C C . ASP B 1 194 ? -12.109 15.773 23.641 1 85.5 194 ASP B C 1
ATOM 4472 O O . ASP B 1 194 ? -11.477 14.766 23.984 1 85.5 194 ASP B O 1
ATOM 4476 N N . ILE B 1 195 ? -11.562 16.828 23.578 1 76.25 195 ILE B N 1
ATOM 4477 C CA . ILE B 1 195 ? -10.125 17.078 23.672 1 76.25 195 ILE B CA 1
ATOM 4478 C C . ILE B 1 195 ? -9.672 16.906 25.109 1 76.25 195 ILE B C 1
ATOM 4480 O O . ILE B 1 195 ? -8.492 16.641 25.375 1 76.25 195 ILE B O 1
ATOM 4484 N N . ALA B 1 196 ? -10.523 17.156 25.969 1 73.31 196 ALA B N 1
ATOM 4485 C CA . ALA B 1 196 ? -10.18 17.016 27.391 1 73.31 196 ALA B CA 1
ATOM 4486 C C . ALA B 1 196 ? -9.836 15.562 27.719 1 73.31 196 ALA B C 1
ATOM 4488 O O . ALA B 1 196 ? -8.984 15.305 28.578 1 73.31 196 ALA B O 1
ATOM 4489 N N . THR B 1 197 ? -10.352 14.781 27.047 1 71.56 197 THR B N 1
ATOM 4490 C CA . THR B 1 197 ? -10.211 13.375 27.406 1 71.56 197 THR B CA 1
ATOM 4491 C C . THR B 1 197 ? -9.406 12.633 26.344 1 71.56 197 THR B C 1
ATOM 4493 O O . THR B 1 197 ? -8.953 11.508 26.578 1 71.56 197 THR B O 1
ATOM 4496 N N . ASN B 1 198 ? -9.266 13.32 25.328 1 74.69 198 ASN B N 1
ATOM 4497 C CA . ASN B 1 198 ? -8.594 12.625 24.234 1 74.69 198 ASN B CA 1
ATOM 4498 C C . ASN B 1 198 ? -7.379 13.398 23.734 1 74.69 198 ASN B C 1
ATOM 4500 O O . ASN B 1 198 ? -7.484 14.578 23.391 1 74.69 198 ASN B O 1
ATOM 4504 N N . SER B 1 199 ? -6.273 12.797 23.984 1 85.25 199 SER B N 1
ATOM 4505 C CA . SER B 1 199 ? -5.082 13.328 23.344 1 85.25 199 SER B CA 1
ATOM 4506 C C . SER B 1 199 ? -4.891 12.727 21.953 1 85.25 199 SER B C 1
ATOM 4508 O O . SER B 1 199 ? -5.246 11.57 21.719 1 85.25 199 SER B O 1
ATOM 4510 N N . GLY B 1 200 ? -4.547 13.609 20.984 1 94.06 200 GLY B N 1
ATOM 4511 C CA . GLY B 1 200 ? -4.363 13.055 19.656 1 94.06 200 GLY B CA 1
ATOM 4512 C C . GLY B 1 200 ? -3.652 14 18.703 1 94.06 200 GLY B C 1
ATOM 4513 O O . GLY B 1 200 ? -3.318 15.133 19.078 1 94.06 200 GLY B O 1
ATOM 4514 N N . VAL B 1 201 ? -3.355 13.5 17.594 1 97.06 201 VAL B N 1
ATOM 4515 C CA . VAL B 1 201 ? -2.686 14.211 16.5 1 97.06 201 VAL B CA 1
ATOM 4516 C C . VAL B 1 201 ? -3.51 14.102 15.227 1 97.06 201 VAL B C 1
ATOM 4518 O O . VAL B 1 201 ? -4.125 13.062 14.961 1 97.06 201 VAL B O 1
ATOM 4521 N N . VAL B 1 202 ? -3.568 15.219 14.5 1 98.12 202 VAL B N 1
ATOM 4522 C CA . VAL B 1 202 ? -4.277 15.25 13.227 1 98.12 202 VAL B CA 1
ATOM 4523 C C . VAL B 1 202 ? -3.275 15.219 12.078 1 98.12 202 VAL B C 1
ATOM 4525 O O . VAL B 1 202 ? -2.295 15.969 12.086 1 98.12 202 VAL B O 1
ATOM 4528 N N . TYR B 1 203 ? -3.486 14.391 11.188 1 98.75 203 TYR B N 1
ATOM 4529 C CA . TYR B 1 203 ? -2.609 14.234 10.031 1 98.75 203 TYR B CA 1
ATOM 4530 C C . TYR B 1 203 ? -3.416 14.18 8.742 1 98.75 203 TYR B C 1
ATOM 4532 O O . TYR B 1 203 ? -4.465 13.531 8.688 1 98.75 203 TYR B O 1
ATOM 4540 N N . PHE B 1 204 ? -2.969 14.867 7.699 1 98.56 204 PHE B N 1
ATOM 4541 C CA . PHE B 1 204 ? -3.6 14.852 6.383 1 98.56 204 PHE B CA 1
ATOM 4542 C C . PHE B 1 204 ? -2.934 13.828 5.477 1 98.56 204 PHE B C 1
ATOM 4544 O O . PHE B 1 204 ? -1.826 14.055 4.98 1 98.56 204 PHE B O 1
ATOM 4551 N N . ALA B 1 205 ? -3.613 12.734 5.262 1 98.44 205 ALA B N 1
ATOM 4552 C CA . ALA B 1 205 ? -3.088 11.625 4.477 1 98.44 205 ALA B CA 1
ATOM 4553 C C . ALA B 1 205 ? -3.807 11.516 3.133 1 98.44 205 ALA B C 1
ATOM 4555 O O . ALA B 1 205 ? -4.914 10.977 3.057 1 98.44 205 ALA B O 1
ATOM 4556 N N . ASP B 1 206 ? -3.143 11.898 2.08 1 96.81 206 ASP B N 1
ATOM 4557 C CA . ASP B 1 206 ? -3.717 11.766 0.745 1 96.81 206 ASP B CA 1
ATOM 4558 C C . ASP B 1 206 ? -3.852 10.297 0.346 1 96.81 206 ASP B C 1
ATOM 4560 O O . ASP B 1 206 ? -3.027 9.469 0.733 1 96.81 206 ASP B O 1
ATOM 4564 N N . ASP B 1 207 ? -4.809 9.992 -0.482 1 96.56 207 ASP B N 1
ATOM 4565 C CA . ASP B 1 207 ? -5.164 8.602 -0.729 1 96.56 207 ASP B CA 1
ATOM 4566 C C . ASP B 1 207 ? -4.195 7.953 -1.719 1 96.56 207 ASP B C 1
ATOM 4568 O O . ASP B 1 207 ? -4.184 6.73 -1.876 1 96.56 207 ASP B O 1
ATOM 4572 N N . ASP B 1 208 ? -3.316 8.719 -2.387 1 94.19 208 ASP B N 1
ATOM 4573 C CA . ASP B 1 208 ? -2.42 8.102 -3.355 1 94.19 208 ASP B CA 1
ATOM 4574 C C . ASP B 1 208 ? -0.964 8.203 -2.906 1 94.19 208 ASP B C 1
ATOM 4576 O O . ASP B 1 208 ? -0.055 7.773 -3.617 1 94.19 208 ASP B O 1
ATOM 4580 N N . ASN B 1 209 ? -0.683 8.781 -1.693 1 97.69 209 ASN B N 1
ATOM 4581 C CA . ASN B 1 209 ? 0.68 8.875 -1.181 1 97.69 209 ASN B CA 1
ATOM 4582 C C . ASN B 1 209 ? 1.146 7.547 -0.586 1 97.69 209 ASN B C 1
ATOM 4584 O O . ASN B 1 209 ? 0.349 6.625 -0.411 1 97.69 209 ASN B O 1
ATOM 4588 N N . THR B 1 210 ? 2.426 7.441 -0.427 1 98.19 210 THR B N 1
ATOM 4589 C CA . THR B 1 210 ? 3.041 6.305 0.25 1 98.19 210 THR B CA 1
ATOM 4590 C C . THR B 1 210 ? 3.588 6.719 1.613 1 98.19 210 THR B C 1
ATOM 4592 O O . THR B 1 210 ? 4.289 7.727 1.727 1 98.19 210 THR B O 1
ATOM 4595 N N . TYR B 1 211 ? 3.301 5.98 2.68 1 98.44 211 TYR B N 1
ATOM 4596 C CA . TYR B 1 211 ? 3.674 6.324 4.047 1 98.44 211 TYR B CA 1
ATOM 4597 C C . TYR B 1 211 ? 4.48 5.203 4.691 1 98.44 211 TYR B C 1
ATOM 4599 O O . TYR B 1 211 ? 4.043 4.051 4.719 1 98.44 211 TYR B O 1
ATOM 4607 N N . SER B 1 212 ? 5.617 5.578 5.184 1 97.69 212 SER B N 1
ATOM 4608 C CA . SER B 1 212 ? 6.324 4.645 6.051 1 97.69 212 SER B CA 1
ATOM 4609 C C . SER B 1 212 ? 5.621 4.5 7.398 1 97.69 212 SER B C 1
ATOM 4611 O O . SER B 1 212 ? 5.051 5.465 7.914 1 97.69 212 SER B O 1
ATOM 4613 N N . LEU B 1 213 ? 5.715 3.326 7.996 1 95.25 213 LEU B N 1
ATOM 4614 C CA . LEU B 1 213 ? 5.117 3.119 9.312 1 95.25 213 LEU B CA 1
ATOM 4615 C C . LEU B 1 213 ? 5.789 3.996 10.359 1 95.25 213 LEU B C 1
ATOM 4617 O O . LEU B 1 213 ? 5.141 4.445 11.312 1 95.25 213 LEU B O 1
ATOM 4621 N N . GLN B 1 214 ? 7.035 4.27 10.18 1 95.62 214 GLN B N 1
ATOM 4622 C CA . GLN B 1 214 ? 7.801 5.09 11.109 1 95.62 214 GLN B CA 1
ATOM 4623 C C . GLN B 1 214 ? 7.219 6.5 11.211 1 95.62 214 GLN B C 1
ATOM 4625 O O . GLN B 1 214 ? 7.332 7.152 12.25 1 95.62 214 GLN B O 1
ATOM 4630 N N . LEU B 1 215 ? 6.621 6.938 10.141 1 98 215 LEU B N 1
ATOM 4631 C CA . LEU B 1 215 ? 6.027 8.273 10.133 1 98 215 LEU B CA 1
ATOM 4632 C C . LEU B 1 215 ? 5.004 8.414 11.25 1 98 215 LEU B C 1
ATOM 4634 O O . LEU B 1 215 ? 4.965 9.445 11.938 1 98 215 LEU B O 1
ATOM 4638 N N . PHE B 1 216 ? 4.219 7.414 11.453 1 96.38 216 PHE B N 1
ATOM 4639 C CA . PHE B 1 216 ? 3.127 7.457 12.414 1 96.38 216 PHE B CA 1
ATOM 4640 C C . PHE B 1 216 ? 3.664 7.395 13.844 1 96.38 216 PHE B C 1
ATOM 4642 O O . PHE B 1 216 ? 3.072 7.969 14.758 1 96.38 216 PHE B O 1
ATOM 4649 N N . GLU B 1 217 ? 4.77 6.77 14.008 1 91.56 217 GLU B N 1
ATOM 4650 C CA . GLU B 1 217 ? 5.434 6.785 15.312 1 91.56 217 GLU B CA 1
ATOM 4651 C C . GLU B 1 217 ? 5.996 8.164 15.625 1 91.56 217 GLU B C 1
ATOM 4653 O O . GLU B 1 217 ? 5.887 8.641 16.766 1 91.56 217 GLU B O 1
ATOM 4658 N N . GLU B 1 218 ? 6.516 8.766 14.609 1 94.5 218 GLU B N 1
ATOM 4659 C CA . GLU B 1 218 ? 7.148 10.07 14.758 1 94.5 218 GLU B CA 1
ATOM 4660 C C . GLU B 1 218 ? 6.121 11.148 15.109 1 94.5 218 GLU B C 1
ATOM 4662 O O . GLU B 1 218 ? 6.418 12.07 15.867 1 94.5 218 GLU B O 1
ATOM 4667 N N . MET B 1 219 ? 4.945 11.016 14.609 1 97.62 219 MET B N 1
ATOM 4668 C CA . MET B 1 219 ? 4 12.125 14.742 1 97.62 219 MET B CA 1
ATOM 4669 C C . MET B 1 219 ? 3.17 11.969 16.016 1 97.62 219 MET B C 1
ATOM 4671 O O . MET B 1 219 ? 2.527 12.922 16.453 1 97.62 219 MET B O 1
ATOM 4675 N N . ARG B 1 220 ? 3.164 10.883 16.641 1 93.44 220 ARG B N 1
ATOM 4676 C CA . ARG B 1 220 ? 2.221 10.508 17.688 1 93.44 220 ARG B CA 1
ATOM 4677 C C . ARG B 1 220 ? 2.244 11.508 18.844 1 93.44 220 ARG B C 1
ATOM 4679 O O . ARG B 1 220 ? 1.201 11.82 19.422 1 93.44 220 ARG B O 1
ATOM 4686 N N . PHE B 1 221 ? 3.4 12.07 19.172 1 91.88 221 PHE B N 1
ATOM 4687 C CA . PHE B 1 221 ? 3.516 12.891 20.375 1 91.88 221 PHE B CA 1
ATOM 4688 C C . PHE B 1 221 ? 3.76 14.352 20.016 1 91.88 221 PHE B C 1
ATOM 4690 O O . PHE B 1 221 ? 4.398 15.086 20.766 1 91.88 221 PHE B O 1
ATOM 4697 N N . THR B 1 222 ? 3.287 14.719 18.859 1 97.12 222 THR B N 1
ATOM 4698 C CA . THR B 1 222 ? 3.346 16.109 18.438 1 97.12 222 THR B CA 1
ATOM 4699 C C . THR B 1 222 ? 2.74 17.016 19.5 1 97.12 222 THR B C 1
ATOM 4701 O O . THR B 1 222 ? 1.632 16.781 19.984 1 97.12 222 THR B O 1
ATOM 4704 N N . GLU B 1 223 ? 3.48 18.062 19.875 1 96.25 223 GLU B N 1
ATOM 4705 C CA . GLU B 1 223 ? 3 18.984 20.891 1 96.25 223 GLU B CA 1
ATOM 4706 C C . GLU B 1 223 ? 2.191 20.125 20.25 1 96.25 223 GLU B C 1
ATOM 4708 O O . GLU B 1 223 ? 1.159 20.531 20.797 1 96.25 223 GLU B O 1
ATOM 4713 N N . LYS B 1 224 ? 2.736 20.672 19.25 1 97.31 224 LYS B N 1
ATOM 4714 C CA . LYS B 1 224 ? 2.01 21.672 18.469 1 97.31 224 LYS B CA 1
ATOM 4715 C C . LYS B 1 224 ? 1.88 21.25 17.016 1 97.31 224 LYS B C 1
ATOM 4717 O O . LYS B 1 224 ? 0.878 20.641 16.625 1 97.31 224 LYS B O 1
ATOM 4722 N N . VAL B 1 225 ? 2.982 21.484 16.25 1 98.5 225 VAL B N 1
ATOM 4723 C CA . VAL B 1 225 ? 3.016 21.047 14.859 1 98.5 225 VAL B CA 1
ATOM 4724 C C . VAL B 1 225 ? 4.359 20.391 14.555 1 98.5 225 VAL B C 1
ATOM 4726 O O . VAL B 1 225 ? 5.41 21.031 14.688 1 98.5 225 VAL B O 1
ATOM 4729 N N . SER B 1 226 ? 4.332 19.125 14.219 1 98.75 226 SER B N 1
ATOM 4730 C CA . SER B 1 226 ? 5.527 18.438 13.766 1 98.75 226 SER B CA 1
ATOM 4731 C C . SER B 1 226 ? 5.676 18.516 12.25 1 98.75 226 SER B C 1
ATOM 4733 O O . SER B 1 226 ? 4.68 18.562 11.523 1 98.75 226 SER B O 1
ATOM 4735 N N . VAL B 1 227 ? 6.945 18.578 11.789 1 98.75 227 VAL B N 1
ATOM 4736 C CA . VAL B 1 227 ? 7.215 18.734 10.359 1 98.75 227 VAL B CA 1
ATOM 4737 C C . VAL B 1 227 ? 8.305 17.75 9.938 1 98.75 227 VAL B C 1
ATOM 4739 O O . VAL B 1 227 ? 9.148 17.375 10.742 1 98.75 227 VAL B O 1
ATOM 4742 N N . TRP B 1 228 ? 8.297 17.328 8.695 1 98.62 228 TRP B N 1
ATOM 4743 C CA . TRP B 1 228 ? 9.281 16.406 8.133 1 98.62 228 TRP B CA 1
ATOM 4744 C C . TRP B 1 228 ? 9.359 16.562 6.617 1 98.62 228 TRP B C 1
ATOM 4746 O O . TRP B 1 228 ? 8.508 17.219 6.008 1 98.62 228 TRP B O 1
ATOM 4756 N N . PRO B 1 229 ? 10.391 16.031 5.992 1 98.25 229 PRO B N 1
ATOM 4757 C CA . PRO B 1 229 ? 10.523 16.094 4.535 1 98.25 229 PRO B CA 1
ATOM 4758 C C . PRO B 1 229 ? 9.508 15.211 3.814 1 98.25 229 PRO B C 1
ATOM 4760 O O . PRO B 1 229 ? 9.078 14.188 4.355 1 98.25 229 PRO B O 1
ATOM 4763 N N . VAL B 1 230 ? 9.125 15.617 2.666 1 98.12 230 VAL B N 1
ATOM 4764 C CA . VAL B 1 230 ? 8.281 14.82 1.787 1 98.12 230 VAL B CA 1
ATOM 4765 C C . VAL B 1 230 ? 9.031 14.492 0.499 1 98.12 230 VAL B C 1
ATOM 4767 O O . VAL B 1 230 ? 9.609 15.383 -0.131 1 98.12 230 VAL B O 1
ATOM 4770 N N . GLY B 1 231 ? 9.055 13.203 0.18 1 97.19 231 GLY B N 1
ATOM 4771 C CA . GLY B 1 231 ? 9.734 12.773 -1.03 1 97.19 231 GLY B CA 1
ATOM 4772 C C . GLY B 1 231 ? 8.891 12.93 -2.279 1 97.19 231 GLY B C 1
ATOM 4773 O O . GLY B 1 231 ? 7.66 12.875 -2.213 1 97.19 231 GLY B O 1
ATOM 4774 N N . ILE B 1 232 ? 9.555 13.102 -3.418 1 94.12 232 ILE B N 1
ATOM 4775 C CA . ILE B 1 232 ? 8.969 13.125 -4.754 1 94.12 232 ILE B CA 1
ATOM 4776 C C . ILE B 1 232 ? 7.875 14.195 -4.82 1 94.12 232 ILE B C 1
ATOM 4778 O O . ILE B 1 232 ? 6.746 13.914 -5.23 1 94.12 232 ILE B O 1
ATOM 4782 N N . THR B 1 233 ? 8.219 15.312 -4.516 1 90.81 233 THR B N 1
ATOM 4783 C CA . THR B 1 233 ? 7.223 16.375 -4.469 1 90.81 233 THR B CA 1
ATOM 4784 C C . THR B 1 233 ? 7.781 17.672 -5.055 1 90.81 233 THR B C 1
ATOM 4786 O O . THR B 1 233 ? 8.992 17.891 -5.047 1 90.81 233 THR B O 1
ATOM 4789 N N . GLY B 1 234 ? 6.926 18.484 -5.711 1 86.88 234 GLY B N 1
ATOM 4790 C CA . GLY B 1 234 ? 7.305 19.797 -6.23 1 86.88 234 GLY B CA 1
ATOM 4791 C C . GLY B 1 234 ? 8.305 19.703 -7.371 1 86.88 234 GLY B C 1
ATOM 4792 O O . GLY B 1 234 ? 9.07 20.641 -7.602 1 86.88 234 GLY B O 1
ATOM 4793 N N . GLY B 1 235 ? 8.336 18.562 -7.934 1 89.81 235 GLY B N 1
ATOM 4794 C CA . GLY B 1 235 ? 9.297 18.375 -9.008 1 89.81 235 GLY B CA 1
ATOM 4795 C C . GLY B 1 235 ? 10.711 18.141 -8.5 1 89.81 235 GLY B C 1
ATOM 4796 O O . GLY B 1 235 ? 11.672 18.188 -9.273 1 89.81 235 GLY B O 1
ATOM 4797 N N . LEU B 1 236 ? 10.805 17.984 -7.188 1 92.5 236 LEU B N 1
ATOM 4798 C CA . LEU B 1 236 ? 12.07 17.719 -6.516 1 92.5 236 LEU B CA 1
ATOM 4799 C C . LEU B 1 236 ? 12.102 16.312 -5.953 1 92.5 236 LEU B C 1
ATOM 4801 O O . LEU B 1 236 ? 11.055 15.688 -5.766 1 92.5 236 LEU B O 1
ATOM 4805 N N . LYS B 1 237 ? 13.336 15.844 -5.738 1 94 237 LYS B N 1
ATOM 4806 C CA . LYS B 1 237 ? 13.445 14.578 -5.027 1 94 237 LYS B CA 1
ATOM 4807 C C . LYS B 1 237 ? 12.75 14.633 -3.674 1 94 237 LYS B C 1
ATOM 4809 O O . LYS B 1 237 ? 12.148 13.648 -3.234 1 94 237 LYS B O 1
ATOM 4814 N N . PHE B 1 238 ? 12.945 15.789 -3.068 1 96.06 238 PHE B N 1
ATOM 4815 C CA . PHE B 1 238 ? 12.227 16.016 -1.82 1 96.06 238 PHE B CA 1
ATOM 4816 C C . PHE B 1 238 ? 12.133 17.5 -1.512 1 96.06 238 PHE B C 1
ATOM 4818 O O . PHE B 1 238 ? 12.914 18.297 -2.035 1 96.06 238 PHE B O 1
ATOM 4825 N N . GLU B 1 239 ? 11.125 17.875 -0.774 1 96.31 239 GLU B N 1
ATOM 4826 C CA . GLU B 1 239 ? 11.023 19.141 -0.068 1 96.31 239 GLU B CA 1
ATOM 4827 C C . GLU B 1 239 ? 11.172 18.953 1.438 1 96.31 239 GLU B C 1
ATOM 4829 O O . GLU B 1 239 ? 10.734 17.938 1.989 1 96.31 239 GLU B O 1
ATOM 4834 N N . ARG B 1 240 ? 11.859 19.922 2.021 1 97 240 ARG B N 1
ATOM 4835 C CA . ARG B 1 240 ? 12.055 19.719 3.455 1 97 240 ARG B CA 1
ATOM 4836 C C . ARG B 1 240 ? 12.188 21.062 4.172 1 97 240 ARG B C 1
ATOM 4838 O O . ARG B 1 240 ? 12.586 22.062 3.566 1 97 240 ARG B O 1
ATOM 4845 N N . PRO B 1 241 ? 11.852 21.031 5.516 1 97.81 241 PRO B N 1
ATOM 4846 C CA . PRO B 1 241 ? 12.273 22.141 6.363 1 97.81 241 PRO B CA 1
ATOM 4847 C C . PRO B 1 241 ? 13.789 22.203 6.551 1 97.81 241 PRO B C 1
ATOM 4849 O O . PRO B 1 241 ? 14.438 21.156 6.676 1 97.81 241 PRO B O 1
ATOM 4852 N N . ILE B 1 242 ? 14.281 23.391 6.508 1 97.31 242 ILE B N 1
ATOM 4853 C CA . ILE B 1 242 ? 15.688 23.609 6.852 1 97.31 242 ILE B CA 1
ATOM 4854 C C . ILE B 1 242 ? 15.812 23.875 8.352 1 97.31 242 ILE B C 1
ATOM 4856 O O . ILE B 1 242 ? 15.234 24.828 8.875 1 97.31 242 ILE B O 1
ATOM 4860 N N . VAL B 1 243 ? 16.562 22.984 8.969 1 97.81 243 VAL B N 1
ATOM 4861 C CA . VAL B 1 243 ? 16.656 23.062 10.422 1 97.81 243 VAL B CA 1
ATOM 4862 C C . VAL B 1 243 ? 18.031 23.625 10.812 1 97.81 243 VAL B C 1
ATOM 4864 O O . VAL B 1 243 ? 19.062 23.156 10.328 1 97.81 243 VAL B O 1
ATOM 4867 N N . GLY B 1 244 ? 17.969 24.609 11.672 1 96.12 244 GLY B N 1
ATOM 4868 C CA . GLY B 1 244 ? 19.203 25.203 12.164 1 96.12 244 GLY B CA 1
ATOM 4869 C C . GLY B 1 244 ? 19.875 24.375 13.242 1 96.12 244 GLY B C 1
ATOM 4870 O O . GLY B 1 244 ? 19.344 23.359 13.672 1 96.12 244 GLY B O 1
ATOM 4871 N N . GLU B 1 245 ? 21.016 24.844 13.695 1 95.12 245 GLU B N 1
ATOM 4872 C CA . GLU B 1 245 ? 21.797 24.156 14.727 1 95.12 245 GLU B CA 1
ATOM 4873 C C . GLU B 1 245 ? 21.031 24.109 16.047 1 95.12 245 GLU B C 1
ATOM 4875 O O . GLU B 1 245 ? 21.234 23.188 16.844 1 95.12 245 GLU B O 1
ATOM 4880 N N . ASP B 1 246 ? 20.203 25.016 16.219 1 94.75 246 ASP B N 1
ATOM 4881 C CA . ASP B 1 246 ? 19.422 25.078 17.453 1 94.75 246 ASP B CA 1
ATOM 4882 C C . ASP B 1 246 ? 18.234 24.141 17.391 1 94.75 246 ASP B C 1
ATOM 4884 O O . ASP B 1 246 ? 17.438 24.078 18.328 1 94.75 246 ASP B O 1
ATOM 4888 N N . GLY B 1 247 ? 18.047 23.516 16.297 1 95.88 247 GLY B N 1
ATOM 4889 C CA . GLY B 1 247 ? 16.969 22.547 16.156 1 95.88 247 GLY B CA 1
ATOM 4890 C C . GLY B 1 247 ? 15.656 23.172 15.711 1 95.88 247 GLY B C 1
ATOM 4891 O O . GLY B 1 247 ? 14.617 22.516 15.695 1 95.88 247 GLY B O 1
ATOM 4892 N N . LYS B 1 248 ? 15.797 24.422 15.312 1 97.06 248 LYS B N 1
ATOM 4893 C CA . LYS B 1 248 ? 14.594 25.125 14.898 1 97.06 248 LYS B CA 1
ATOM 4894 C C . LYS B 1 248 ? 14.539 25.266 13.375 1 97.06 248 LYS B C 1
ATOM 4896 O O . LYS B 1 248 ? 15.578 25.297 12.711 1 97.06 248 LYS B O 1
ATOM 4901 N N . VAL B 1 249 ? 13.297 25.297 12.875 1 97.81 249 VAL B N 1
ATOM 4902 C CA . VAL B 1 249 ? 13.117 25.484 11.445 1 97.81 249 VAL B CA 1
ATOM 4903 C C . VAL B 1 249 ? 13.453 26.922 11.055 1 97.81 249 VAL B C 1
ATOM 4905 O O . VAL B 1 249 ? 12.969 27.875 11.68 1 97.81 249 VAL B O 1
ATOM 4908 N N 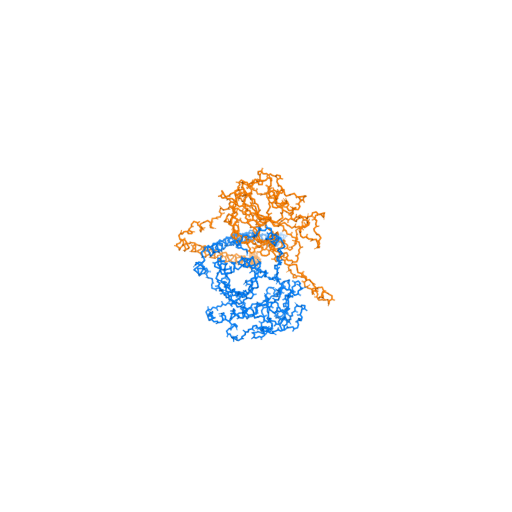. LYS B 1 250 ? 14.289 27.094 9.984 1 96.44 250 LYS B N 1
ATOM 4909 C CA . LYS B 1 250 ? 14.75 28.422 9.57 1 96.44 250 LYS B CA 1
ATOM 4910 C C . LYS B 1 250 ? 14.242 28.766 8.18 1 96.44 250 LYS B C 1
ATOM 4912 O O . LYS B 1 250 ? 14.281 29.938 7.77 1 96.44 250 LYS B O 1
ATOM 4917 N N . GLY B 1 251 ? 13.859 27.797 7.531 1 96.25 251 GLY B N 1
ATOM 4918 C CA . GLY B 1 251 ? 13.398 27.984 6.164 1 96.25 251 GLY B CA 1
ATOM 4919 C C . GLY B 1 251 ? 13.008 26.688 5.48 1 96.25 251 GLY B C 1
ATOM 4920 O O . GLY B 1 251 ? 12.695 25.703 6.148 1 96.25 251 GLY B O 1
ATOM 4921 N N . TRP B 1 252 ? 12.961 26.844 4.105 1 96.81 252 TRP B N 1
ATOM 4922 C CA . TRP B 1 252 ? 12.445 25.703 3.352 1 96.81 252 TRP B CA 1
ATOM 4923 C C . TRP B 1 252 ? 13.32 25.422 2.139 1 96.81 252 TRP B C 1
ATOM 4925 O O . TRP B 1 252 ? 13.789 26.344 1.467 1 96.81 252 TRP B O 1
ATOM 4935 N N . TYR B 1 253 ? 13.586 24.156 1.98 1 96.06 253 TYR B N 1
ATOM 4936 C CA . TYR B 1 253 ? 14.094 23.688 0.693 1 96.06 253 TYR B CA 1
ATOM 4937 C C . TYR B 1 253 ? 12.945 23.312 -0.237 1 96.06 253 TYR B C 1
ATOM 4939 O O . TYR B 1 253 ? 12.422 22.188 -0.165 1 96.06 253 TYR B O 1
ATOM 4947 N N . ALA B 1 254 ? 12.555 24.172 -1.074 1 94.62 254 ALA B N 1
ATOM 4948 C CA . ALA B 1 254 ? 11.461 24.047 -2.031 1 94.62 254 ALA B CA 1
ATOM 4949 C C . ALA B 1 254 ? 11.766 24.812 -3.316 1 94.62 254 ALA B C 1
ATOM 4951 O O . ALA B 1 254 ? 12.477 25.812 -3.295 1 94.62 254 ALA B O 1
ATOM 4952 N N . ALA B 1 255 ? 11.227 24.328 -4.371 1 91.06 255 ALA B N 1
ATOM 4953 C CA . ALA B 1 255 ? 11.469 24.969 -5.66 1 91.06 255 ALA B CA 1
ATOM 4954 C C . ALA B 1 255 ? 10.484 26.125 -5.891 1 91.06 255 ALA B C 1
ATOM 4956 O O . ALA B 1 255 ? 10.867 27.188 -6.379 1 91.06 255 ALA B O 1
ATOM 4957 N N . TRP B 1 256 ? 9.266 25.859 -5.52 1 87.44 256 TRP B N 1
ATOM 4958 C CA . TRP B 1 256 ? 8.227 26.844 -5.781 1 87.44 256 TRP B CA 1
ATOM 4959 C C . TRP B 1 256 ? 8.109 27.828 -4.621 1 87.44 256 TRP B C 1
ATOM 4961 O O . TRP B 1 256 ? 7.617 27.484 -3.547 1 87.44 256 TRP B O 1
ATOM 4971 N N . ARG B 1 257 ? 8.516 29.016 -4.781 1 89.88 257 ARG B N 1
ATOM 4972 C CA . ARG B 1 257 ? 8.383 30.125 -3.84 1 89.88 257 ARG B CA 1
ATOM 4973 C C . ARG B 1 257 ? 8.789 29.703 -2.432 1 89.88 257 ARG B C 1
ATOM 4975 O O . ARG B 1 257 ? 7.957 29.688 -1.521 1 89.88 257 ARG B O 1
ATOM 4982 N N . PRO B 1 258 ? 10.008 29.438 -2.295 1 92.56 258 PRO B N 1
ATOM 4983 C CA . PRO B 1 258 ? 10.484 28.969 -0.993 1 92.56 258 PRO B CA 1
ATOM 4984 C C . PRO B 1 258 ? 10.312 30 0.111 1 92.56 258 PRO B C 1
ATOM 4986 O O . PRO B 1 258 ? 10.477 29.688 1.292 1 92.56 258 PRO B O 1
ATOM 4989 N N . GLN B 1 259 ? 9.875 31.234 -0.237 1 93 259 GLN B N 1
ATOM 4990 C CA . GLN B 1 259 ? 9.719 32.312 0.747 1 93 259 GLN B CA 1
ATOM 4991 C C . GLN B 1 259 ? 8.336 32.281 1.383 1 93 259 GLN B C 1
ATOM 4993 O O . GLN B 1 259 ? 8.039 33.031 2.297 1 93 259 GLN B O 1
ATOM 4998 N N . ARG B 1 260 ? 7.508 31.328 0.891 1 94.12 260 ARG B N 1
ATOM 4999 C CA . ARG B 1 260 ? 6.211 31.141 1.538 1 94.12 260 ARG B CA 1
ATOM 5000 C C . ARG B 1 260 ? 6.375 30.875 3.029 1 94.12 260 ARG B C 1
ATOM 5002 O O . ARG B 1 260 ? 7.344 30.234 3.445 1 94.12 260 ARG B O 1
ATOM 5009 N N . PRO B 1 261 ? 5.391 31.359 3.793 1 95.44 261 PRO B N 1
ATOM 5010 C CA . PRO B 1 261 ? 5.527 31.156 5.234 1 95.44 261 PRO B CA 1
ATOM 5011 C C . PRO B 1 261 ? 5.715 29.672 5.594 1 95.44 261 PRO B C 1
ATOM 5013 O O . PRO B 1 261 ? 6.516 29.344 6.473 1 95.44 261 PRO B O 1
ATOM 5016 N N . PHE B 1 262 ? 4.965 28.828 4.969 1 96.75 262 PHE B N 1
ATOM 5017 C CA . PHE B 1 262 ? 5.074 27.375 5.148 1 96.75 262 PHE B CA 1
ATOM 5018 C C . PHE B 1 262 ? 5.133 26.672 3.801 1 96.75 262 PHE B C 1
ATOM 5020 O O . PHE B 1 262 ? 4.125 26.156 3.322 1 96.75 262 PHE B O 1
ATOM 5027 N N . ALA B 1 263 ? 6.332 26.562 3.25 1 94.69 263 ALA B N 1
ATOM 5028 C CA . ALA B 1 263 ? 6.547 26 1.92 1 94.69 263 ALA B CA 1
ATOM 5029 C C . ALA B 1 263 ? 6.719 24.484 1.985 1 94.69 263 ALA B C 1
ATOM 5031 O O . ALA B 1 263 ? 7.789 23.969 1.66 1 94.69 263 ALA B O 1
ATOM 5032 N N . MET B 1 264 ? 5.699 23.875 2.383 1 92.56 264 MET B N 1
ATOM 5033 C CA . MET B 1 264 ? 5.766 22.422 2.539 1 92.56 264 MET B CA 1
ATOM 5034 C C . MET B 1 264 ? 4.547 21.75 1.906 1 92.56 264 MET B C 1
ATOM 5036 O O . MET B 1 264 ? 3.561 22.422 1.593 1 92.56 264 MET B O 1
ATOM 5040 N N . ASP B 1 265 ? 4.707 20.516 1.677 1 94.06 265 ASP B N 1
ATOM 5041 C CA . ASP B 1 265 ? 3.621 19.672 1.172 1 94.06 265 ASP B CA 1
ATOM 5042 C C . ASP B 1 265 ? 2.623 19.344 2.279 1 94.06 265 ASP B C 1
ATOM 5044 O O . ASP B 1 265 ? 2.984 19.297 3.455 1 94.06 265 ASP B O 1
ATOM 5048 N N . MET B 1 266 ? 1.397 19.094 1.886 1 95.56 266 MET B N 1
ATOM 5049 C CA . MET B 1 266 ? 0.316 18.75 2.807 1 95.56 266 MET B CA 1
ATOM 5050 C C . MET B 1 266 ? 0.696 17.562 3.682 1 95.56 266 MET B C 1
ATOM 5052 O O . MET B 1 266 ? 0.328 17.516 4.855 1 95.56 266 MET B O 1
ATOM 5056 N N . ALA B 1 267 ? 1.415 16.656 3.158 1 97.88 267 ALA B N 1
ATOM 5057 C CA . ALA B 1 267 ? 1.772 15.438 3.875 1 97.88 267 ALA B CA 1
ATOM 5058 C C . ALA B 1 267 ? 2.965 15.672 4.797 1 97.88 267 ALA B C 1
ATOM 5060 O O . ALA B 1 267 ? 3.41 14.758 5.492 1 97.88 267 ALA B O 1
ATOM 5061 N N . GLY B 1 268 ? 3.426 16.906 4.902 1 98.38 268 GLY B N 1
ATOM 5062 C CA . GLY B 1 268 ? 4.688 17.172 5.57 1 98.38 268 GLY B CA 1
ATOM 5063 C C . GLY B 1 268 ? 4.516 17.672 6.996 1 98.38 268 GLY B C 1
ATOM 5064 O O . GLY B 1 268 ? 5.477 18.125 7.617 1 98.38 268 GLY B O 1
ATOM 5065 N N . PHE B 1 269 ? 3.303 17.625 7.508 1 98.62 269 PHE B N 1
ATOM 5066 C CA . PHE B 1 269 ? 3.133 18.109 8.875 1 98.62 269 PHE B CA 1
ATOM 5067 C C . PHE B 1 269 ? 1.952 17.406 9.547 1 98.62 269 PHE B C 1
ATOM 5069 O O . PHE B 1 269 ? 1.086 16.859 8.867 1 98.62 269 PHE B O 1
ATOM 5076 N N . ALA B 1 270 ? 1.981 17.391 10.82 1 98.69 270 ALA B N 1
ATOM 5077 C CA . ALA B 1 270 ? 0.886 16.953 11.688 1 98.69 270 ALA B CA 1
ATOM 5078 C C . ALA B 1 270 ? 0.666 17.938 12.836 1 98.69 270 ALA B C 1
ATOM 5080 O O . ALA B 1 270 ? 1.597 18.625 13.25 1 98.69 270 ALA B O 1
ATOM 5081 N N . LEU B 1 271 ? -0.525 18.047 13.336 1 97.5 271 LEU B N 1
ATOM 5082 C CA . LEU B 1 271 ? -0.781 19.031 14.391 1 97.5 271 LEU B CA 1
ATOM 5083 C C . LEU B 1 271 ? -1.474 18.375 15.578 1 97.5 271 LEU B C 1
ATOM 5085 O O . LEU B 1 271 ? -2.201 17.391 15.422 1 97.5 271 LEU B O 1
ATOM 5089 N N . ASN B 1 272 ? -1.191 18.922 16.672 1 97.19 272 ASN B N 1
ATOM 5090 C CA . ASN B 1 272 ? -1.869 18.5 17.891 1 97.19 272 ASN B CA 1
ATOM 5091 C C . ASN B 1 272 ? -3.359 18.828 17.859 1 97.19 272 ASN B C 1
ATOM 5093 O O . ASN B 1 272 ? -3.744 19.922 17.453 1 97.19 272 ASN B O 1
ATOM 5097 N N . LEU B 1 273 ? -4.109 17.859 18.25 1 95.75 273 LEU B N 1
ATOM 5098 C CA . LEU B 1 273 ? -5.559 18 18.234 1 95.75 273 LEU B CA 1
ATOM 5099 C C . LEU B 1 273 ? -5.996 19.203 19.062 1 95.75 273 LEU B C 1
ATOM 5101 O O . LEU B 1 273 ? -6.98 19.875 18.734 1 95.75 273 LEU B O 1
ATOM 5105 N N . ASN B 1 274 ? -5.328 19.547 20.078 1 94.38 274 ASN B N 1
ATOM 5106 C CA . ASN B 1 274 ? -5.66 20.641 20.984 1 94.38 274 ASN B CA 1
ATOM 5107 C C . ASN B 1 274 ? -5.629 21.984 20.266 1 94.38 274 ASN B C 1
ATOM 5109 O O . ASN B 1 274 ? -6.32 22.922 20.672 1 94.38 274 ASN B O 1
ATOM 5113 N N . LEU B 1 275 ? -4.828 22.094 19.266 1 95.25 275 LEU B N 1
ATOM 5114 C CA . LEU B 1 275 ? -4.738 23.344 18.531 1 95.25 275 LEU B CA 1
ATOM 5115 C C . LEU B 1 275 ? -6.07 23.688 17.859 1 95.25 275 LEU B C 1
ATOM 5117 O O . LEU B 1 275 ? -6.395 24.859 17.672 1 95.25 275 LEU B O 1
ATOM 5121 N N . LEU B 1 276 ? -6.805 22.656 17.531 1 92.38 276 LEU B N 1
ATOM 5122 C CA . LEU B 1 276 ? -8.094 22.875 16.875 1 92.38 276 LEU B CA 1
ATOM 5123 C C . LEU B 1 276 ? -9.094 23.5 17.859 1 92.38 276 LEU B C 1
ATOM 5125 O O . LEU B 1 276 ? -9.984 24.25 17.438 1 92.38 276 LEU B O 1
ATOM 5129 N N . LYS B 1 277 ? -8.977 23.219 19.062 1 89.25 277 LYS B N 1
ATOM 5130 C CA . LYS B 1 277 ? -9.844 23.828 20.078 1 89.25 277 LYS B CA 1
ATOM 5131 C C . LYS B 1 277 ? -9.383 25.234 20.422 1 89.25 277 LYS B C 1
ATOM 5133 O O . LYS B 1 277 ? -10.211 26.125 20.641 1 89.25 277 LYS B O 1
ATOM 5138 N N . LYS B 1 278 ? -8.172 25.328 20.547 1 93.25 278 LYS B N 1
ATOM 5139 C CA . LYS B 1 278 ? -7.605 26.641 20.875 1 93.25 278 LYS B CA 1
ATOM 5140 C C . LYS B 1 278 ? -7.926 27.656 19.781 1 93.25 278 LYS B C 1
ATOM 5142 O O . LYS B 1 278 ? -8.141 28.844 20.078 1 93.25 278 LYS B O 1
ATOM 5147 N N . TYR B 1 279 ? -7.871 27.172 18.547 1 96.06 279 TYR B N 1
ATOM 5148 C CA . TYR B 1 279 ? -8.172 28.031 17.406 1 96.06 279 TYR B CA 1
ATOM 5149 C C . TYR B 1 279 ? -9.375 27.516 16.641 1 96.06 279 TYR B C 1
ATOM 5151 O O . TYR B 1 279 ? -9.234 26.984 15.531 1 96.06 279 TYR B O 1
ATOM 5159 N N . PRO B 1 280 ? -10.539 27.734 17.047 1 94.31 280 PRO B N 1
ATOM 5160 C CA . PRO B 1 280 ? -11.75 27.094 16.531 1 94.31 280 PRO B CA 1
ATOM 5161 C C . PRO B 1 280 ? -12.102 27.562 15.117 1 94.31 280 PRO B C 1
ATOM 5163 O O . PRO B 1 280 ? -12.859 26.891 14.414 1 94.31 280 PRO B O 1
ATOM 5166 N N . ASN B 1 281 ? -11.531 28.688 14.656 1 95.62 281 ASN B N 1
ATOM 5167 C CA . ASN B 1 281 ? -11.898 29.219 13.344 1 95.62 281 ASN B CA 1
ATOM 5168 C C . ASN B 1 281 ? -10.828 28.922 12.297 1 95.62 281 ASN B C 1
ATOM 5170 O O . ASN B 1 281 ? -10.977 29.297 11.133 1 95.62 281 ASN B O 1
ATOM 5174 N N . ALA B 1 282 ? -9.805 28.219 12.719 1 97.06 282 ALA B N 1
ATOM 5175 C CA . ALA B 1 282 ? -8.727 27.922 11.781 1 97.06 282 ALA B CA 1
ATOM 5176 C C . ALA B 1 282 ? -9.203 26.969 10.688 1 97.06 282 ALA B C 1
ATOM 5178 O O . ALA B 1 282 ? -9.812 25.938 10.984 1 97.06 282 ALA B O 1
ATOM 5179 N N . ARG B 1 283 ? -8.984 27.328 9.438 1 97 283 ARG B N 1
ATOM 5180 C CA . ARG B 1 283 ? -9.391 26.516 8.297 1 97 283 ARG B CA 1
ATOM 5181 C C . ARG B 1 283 ? -8.523 26.812 7.074 1 97 283 ARG B C 1
ATOM 5183 O O . ARG B 1 283 ? -7.855 27.844 7.02 1 97 283 ARG B O 1
ATOM 5190 N N . PHE B 1 284 ? -8.562 25.844 6.125 1 97.56 284 PHE B N 1
ATOM 5191 C CA . PHE B 1 284 ? -7.906 26.094 4.848 1 97.56 284 PHE B CA 1
ATOM 5192 C C . PHE B 1 284 ? -8.695 27.094 4.02 1 97.56 284 PHE B C 1
ATOM 5194 O O . PHE B 1 284 ? -9.93 27.062 4.004 1 97.56 284 PHE B O 1
ATOM 5201 N N . ASP B 1 285 ? -7.969 27.969 3.383 1 95.62 285 ASP B N 1
ATOM 5202 C CA . ASP B 1 285 ? -8.586 28.969 2.521 1 95.62 285 ASP B CA 1
ATOM 5203 C C . ASP B 1 285 ? -8.602 28.516 1.066 1 95.62 285 ASP B C 1
ATOM 5205 O O . ASP B 1 285 ? -7.559 28.469 0.408 1 95.62 285 ASP B O 1
ATOM 5209 N N . ILE B 1 286 ? -9.727 28.25 0.551 1 92.5 286 ILE B N 1
ATOM 5210 C CA . ILE B 1 286 ? -9.875 27.719 -0.799 1 92.5 286 ILE B CA 1
ATOM 5211 C C . ILE B 1 286 ? -9.43 28.766 -1.818 1 92.5 286 ILE B C 1
ATOM 5213 O O . ILE B 1 286 ? -9.094 28.438 -2.957 1 92.5 286 ILE B O 1
ATOM 5217 N N . THR B 1 287 ? -9.414 30.047 -1.473 1 91.5 287 THR B N 1
ATOM 5218 C CA . THR B 1 287 ? -9.047 31.125 -2.383 1 91.5 287 THR B CA 1
ATOM 5219 C C . THR B 1 287 ? -7.555 31.422 -2.299 1 91.5 287 THR B C 1
ATOM 5221 O O . THR B 1 287 ? -7.062 32.344 -2.957 1 91.5 287 THR B O 1
ATOM 5224 N N . ALA B 1 288 ? -6.918 30.656 -1.498 1 91.56 288 ALA B N 1
ATOM 5225 C CA . ALA B 1 288 ? -5.484 30.875 -1.352 1 91.56 288 ALA B CA 1
ATOM 5226 C C . ALA B 1 288 ? -4.77 30.766 -2.697 1 91.56 288 ALA B C 1
ATOM 5228 O O . ALA B 1 288 ? -5.16 29.969 -3.549 1 91.56 288 ALA B O 1
ATOM 5229 N N . LYS B 1 289 ? -3.738 31.547 -2.82 1 88.81 289 LYS B N 1
ATOM 5230 C CA . LYS B 1 289 ? -2.912 31.469 -4.023 1 88.81 289 LYS B CA 1
ATOM 5231 C C . LYS B 1 289 ? -2.268 30.094 -4.164 1 88.81 289 LYS B C 1
ATOM 5233 O O . LYS B 1 289 ? -2.139 29.359 -3.184 1 88.81 289 LYS B O 1
ATOM 5238 N N . ARG B 1 290 ? -1.877 29.844 -5.379 1 84.75 290 ARG B N 1
ATOM 5239 C CA . ARG B 1 290 ? -1.211 28.578 -5.648 1 84.75 290 ARG B CA 1
ATOM 5240 C C . ARG B 1 290 ? -0.028 28.359 -4.711 1 84.75 290 ARG B C 1
ATOM 5242 O O . ARG B 1 290 ? 0.801 29.266 -4.535 1 84.75 290 ARG B O 1
ATOM 5249 N N . GLY B 1 291 ? -0.031 27.266 -4.086 1 87.56 291 GLY B N 1
ATOM 5250 C CA . GLY B 1 291 ? 1.077 26.922 -3.209 1 87.56 291 GLY B CA 1
ATOM 5251 C C . GLY B 1 291 ? 0.901 27.453 -1.795 1 87.56 291 GLY B C 1
ATOM 5252 O O . GLY B 1 291 ? 1.67 27.094 -0.897 1 87.56 291 GLY B O 1
ATOM 5253 N N . TYR B 1 292 ? -0.119 28.172 -1.553 1 92.75 292 TYR B N 1
ATOM 5254 C CA . TYR B 1 292 ? -0.265 28.828 -0.26 1 92.75 292 TYR B CA 1
ATOM 5255 C C . TYR B 1 292 ? -1.343 28.156 0.579 1 92.75 292 TYR B C 1
ATOM 5257 O O . TYR B 1 292 ? -1.731 28.672 1.631 1 92.75 292 TYR B O 1
ATOM 5265 N N . LEU B 1 293 ? -1.78 27.047 0.175 1 93.75 293 LEU B N 1
ATOM 5266 C CA . LEU B 1 293 ? -2.863 26.391 0.896 1 93.75 293 LEU B CA 1
ATOM 5267 C C . LEU B 1 293 ? -2.426 26.016 2.307 1 93.75 293 LEU B C 1
ATOM 5269 O O . LEU B 1 293 ? -3.111 26.328 3.281 1 93.75 293 LEU B O 1
ATOM 5273 N N . GLU B 1 294 ? -1.28 25.375 2.383 1 95.38 294 GLU B N 1
ATOM 5274 C CA . GLU B 1 294 ? -0.757 24.984 3.691 1 95.38 294 GLU B CA 1
ATOM 5275 C C . GLU B 1 294 ? -0.515 26.219 4.566 1 95.38 294 GLU B C 1
ATOM 5277 O O . GLU B 1 294 ? -0.844 26.203 5.758 1 95.38 294 GLU B O 1
ATOM 5282 N N . SER B 1 295 ? 0.005 27.266 3.947 1 96.44 295 SER B N 1
ATOM 5283 C CA . SER B 1 295 ? 0.273 28.5 4.672 1 96.44 295 SER B CA 1
ATOM 5284 C C . SER B 1 295 ? -1.018 29.125 5.184 1 96.44 295 SER B C 1
ATOM 5286 O O . SER B 1 295 ? -1.046 29.688 6.281 1 96.44 295 SER B O 1
ATOM 5288 N N . SER B 1 296 ? -2.045 29.078 4.379 1 96.38 296 SER B N 1
ATOM 5289 C CA . SER B 1 296 ? -3.312 29.688 4.77 1 96.38 296 SER B CA 1
ATOM 5290 C C . SER B 1 296 ? -3.844 29.078 6.062 1 96.38 296 SER B C 1
ATOM 5292 O O . SER B 1 296 ? -4.523 29.75 6.84 1 96.38 296 SER B O 1
ATOM 5294 N N . PHE B 1 297 ? -3.58 27.875 6.316 1 97.75 297 PHE B N 1
ATOM 5295 C CA . PHE B 1 297 ? -4.055 27.141 7.492 1 97.75 297 PHE B CA 1
ATOM 5296 C C . PHE B 1 297 ? -3.076 27.297 8.648 1 97.75 297 PHE B C 1
ATOM 5298 O O . PHE B 1 297 ? -3.461 27.703 9.75 1 97.75 297 PHE B O 1
ATOM 5305 N N . LEU B 1 298 ? -1.784 27.062 8.43 1 97.94 298 LEU B N 1
ATOM 5306 C CA . LEU B 1 298 ? -0.793 26.906 9.492 1 97.94 298 LEU B CA 1
ATOM 5307 C C . LEU B 1 298 ? -0.464 28.266 10.117 1 97.94 298 LEU B C 1
ATOM 5309 O O . LEU B 1 298 ? -0.133 28.328 11.305 1 97.94 298 LEU B O 1
ATOM 5313 N N . THR B 1 299 ? -0.58 29.359 9.352 1 97.31 299 THR B N 1
ATOM 5314 C CA . THR B 1 299 ? -0.286 30.672 9.883 1 97.31 299 THR B CA 1
ATOM 5315 C C . THR B 1 299 ? -1.231 31.016 11.039 1 97.31 299 THR B C 1
ATOM 5317 O O . THR B 1 299 ? -0.913 31.859 11.883 1 97.31 299 THR B O 1
ATOM 5320 N N . GLN B 1 300 ? -2.32 30.375 11.055 1 97.38 300 GLN B N 1
ATOM 5321 C CA . GLN B 1 300 ? -3.312 30.609 12.102 1 97.38 300 GLN B CA 1
ATOM 5322 C C . GLN B 1 300 ? -2.953 29.859 13.375 1 97.38 300 GLN B C 1
ATOM 5324 O O . GLN B 1 300 ? -3.49 30.156 14.445 1 97.38 300 GLN B O 1
ATOM 5329 N N . LEU B 1 301 ? -2.09 28.922 13.289 1 97.12 301 LEU B N 1
ATOM 5330 C CA . LEU B 1 301 ? -1.948 27.953 14.367 1 97.12 301 LEU B CA 1
ATOM 5331 C C . LEU B 1 301 ? -0.586 28.078 15.047 1 97.12 301 LEU B C 1
ATOM 5333 O O . LEU B 1 301 ? -0.459 27.844 16.25 1 97.12 301 LEU B O 1
ATOM 5337 N N . VAL B 1 302 ? 0.369 28.359 14.219 1 97.12 302 VAL B N 1
ATOM 5338 C CA . VAL B 1 302 ? 1.718 28.234 14.766 1 97.12 302 VAL B CA 1
ATOM 5339 C C . VAL B 1 302 ? 2.654 29.203 14.055 1 97.12 302 VAL B C 1
ATOM 5341 O O . VAL B 1 302 ? 2.336 29.719 12.977 1 97.12 302 VAL B O 1
ATOM 5344 N N . THR B 1 303 ? 3.771 29.484 14.75 1 96.25 303 THR B N 1
ATOM 5345 C CA . THR B 1 303 ? 4.871 30.219 14.141 1 96.25 303 THR B CA 1
ATOM 5346 C C . THR B 1 303 ? 6.012 29.281 13.758 1 96.25 303 THR B C 1
ATOM 5348 O O . THR B 1 303 ? 6.047 28.125 14.195 1 96.25 303 THR B O 1
ATOM 5351 N N . LEU B 1 304 ? 6.879 29.781 12.945 1 96 304 LEU B N 1
ATOM 5352 C CA . LEU B 1 304 ? 7.988 28.984 12.43 1 96 304 LEU B CA 1
ATOM 5353 C C . LEU B 1 304 ? 8.812 28.391 13.57 1 96 304 LEU B C 1
ATOM 5355 O O . LEU B 1 304 ? 9.219 27.234 13.516 1 96 304 LEU B O 1
ATOM 5359 N N . ASN B 1 305 ? 9.016 29.172 14.586 1 95.19 305 ASN B N 1
ATOM 5360 C CA . ASN B 1 305 ? 9.875 28.766 15.695 1 95.19 305 ASN B CA 1
ATOM 5361 C C . ASN B 1 305 ? 9.203 27.703 16.562 1 95.19 305 ASN B C 1
ATOM 5363 O O . ASN B 1 305 ? 9.859 27.047 17.375 1 95.19 305 ASN B O 1
ATOM 5367 N N . GLU B 1 306 ? 7.961 27.5 16.391 1 97.12 306 GLU B N 1
ATOM 5368 C CA . GLU B 1 306 ? 7.211 26.562 17.219 1 97.12 306 GLU B CA 1
ATOM 5369 C C . GLU B 1 306 ? 7.109 25.188 16.562 1 97.12 306 GLU B C 1
ATOM 5371 O O . GLU B 1 306 ? 6.637 24.234 17.172 1 97.12 306 GLU B O 1
ATOM 5376 N N . LEU B 1 307 ? 7.586 25.094 15.336 1 98.38 307 LEU B N 1
ATOM 5377 C CA . LEU B 1 307 ? 7.543 23.828 14.609 1 98.38 307 LEU B CA 1
ATOM 5378 C C . LEU B 1 307 ? 8.477 22.812 15.25 1 98.38 307 LEU B C 1
ATOM 5380 O O . LEU B 1 307 ? 9.523 23.172 15.805 1 98.38 307 LEU B O 1
ATOM 5384 N N . GLU B 1 308 ? 8.062 21.578 15.195 1 98.62 308 GLU B N 1
ATOM 5385 C CA . GLU B 1 308 ? 8.82 20.469 15.766 1 98.62 308 GLU B CA 1
ATOM 5386 C C . GLU B 1 308 ? 9.383 19.562 14.68 1 98.62 308 GLU B C 1
ATOM 5388 O O . GLU B 1 308 ? 8.703 18.641 14.211 1 98.62 308 GLU B O 1
ATOM 5393 N N . PRO B 1 309 ? 10.672 19.75 14.305 1 98.44 309 PRO B N 1
ATOM 5394 C CA . PRO B 1 309 ? 11.266 18.891 13.281 1 98.44 309 PRO B CA 1
ATOM 5395 C C . PRO B 1 309 ? 11.352 17.438 13.711 1 98.44 309 PRO B C 1
ATOM 5397 O O . PRO B 1 309 ? 11.773 17.141 14.828 1 98.44 309 PRO B O 1
ATOM 5400 N N . ARG B 1 310 ? 10.859 16.578 12.867 1 98.12 310 ARG B N 1
ATOM 5401 C CA . ARG B 1 310 ? 10.93 15.133 13.062 1 98.12 310 ARG B CA 1
ATOM 5402 C C . ARG B 1 310 ? 11.711 14.461 11.938 1 98.12 310 ARG B C 1
ATOM 5404 O O . ARG B 1 310 ? 12.367 15.141 11.148 1 98.12 310 ARG B O 1
ATOM 5411 N N . ALA B 1 311 ? 11.797 13.102 11.969 1 97.38 311 ALA B N 1
ATOM 5412 C CA . ALA B 1 311 ? 12.523 12.344 10.953 1 97.38 311 ALA B CA 1
ATOM 5413 C C . ALA B 1 311 ? 14 12.703 10.945 1 97.38 311 ALA B C 1
ATOM 5415 O O . ALA B 1 311 ? 14.562 13.055 9.906 1 97.38 311 ALA B O 1
ATOM 5416 N N . GLU B 1 312 ? 14.609 12.648 12.109 1 96.56 312 GLU B N 1
ATOM 5417 C CA . GLU B 1 312 ? 16.031 12.938 12.305 1 96.56 312 GLU B CA 1
ATOM 5418 C C . GLU B 1 312 ? 16.359 14.359 11.844 1 96.56 312 GLU B C 1
ATOM 5420 O O . GLU B 1 312 ? 17.25 14.547 11 1 96.56 312 GLU B O 1
ATOM 5425 N N . LEU B 1 313 ? 15.609 15.344 12.406 1 97 313 LEU B N 1
ATOM 5426 C CA . LEU B 1 313 ? 15.789 16.766 12.117 1 97 313 LEU B CA 1
ATOM 5427 C C . LEU B 1 313 ? 15.633 17.031 10.625 1 97 313 LEU B C 1
ATOM 5429 O O . LEU B 1 313 ? 16.453 17.734 10.031 1 97 313 LEU B O 1
ATOM 5433 N N . CYS B 1 314 ? 14.648 16.328 10.016 1 97.69 314 CYS B N 1
ATOM 5434 C CA . CYS B 1 314 ? 14.195 16.547 8.648 1 97.69 314 CYS B CA 1
ATOM 5435 C C . CYS B 1 314 ? 15.266 16.125 7.648 1 97.69 314 CYS B C 1
ATOM 5437 O O . CYS B 1 314 ? 15.469 16.781 6.629 1 97.69 314 CYS B O 1
ATOM 5439 N N . THR B 1 315 ? 15.969 15.031 7.953 1 96.5 315 THR B N 1
ATOM 5440 C CA . THR B 1 315 ? 16.953 14.484 7.027 1 96.5 315 THR B CA 1
ATOM 5441 C C . THR B 1 315 ? 16.531 13.102 6.531 1 96.5 315 THR B C 1
ATOM 5443 O O . THR B 1 315 ? 17.266 12.438 5.801 1 96.5 315 THR B O 1
ATOM 5446 N N . LYS B 1 316 ? 15.398 12.688 6.957 1 97.5 316 LYS B N 1
ATOM 5447 C CA . LYS B 1 316 ? 14.867 11.391 6.543 1 97.5 316 LYS B CA 1
ATOM 5448 C C . LYS B 1 316 ? 13.492 11.547 5.895 1 97.5 316 LYS B C 1
ATOM 5450 O O . LYS B 1 316 ? 12.641 12.273 6.398 1 97.5 316 LYS B O 1
ATOM 5455 N N . VAL B 1 317 ? 13.367 10.891 4.781 1 97.75 317 VAL B N 1
ATOM 5456 C CA . VAL B 1 317 ? 12.078 10.898 4.094 1 97.75 317 VAL B CA 1
ATOM 5457 C C . VAL B 1 317 ? 11.25 9.695 4.535 1 97.75 317 VAL B C 1
ATOM 5459 O O . VAL B 1 317 ? 11.695 8.547 4.414 1 97.75 317 VAL B O 1
ATOM 5462 N N . LEU B 1 318 ? 10.055 9.984 5.043 1 98.25 318 LEU B N 1
ATOM 5463 C CA . LEU B 1 318 ? 9.203 8.922 5.559 1 98.25 318 LEU B CA 1
ATOM 5464 C C . LEU B 1 318 ? 7.855 8.914 4.848 1 98.25 318 LEU B C 1
ATOM 5466 O O . LEU B 1 318 ? 7 8.078 5.137 1 98.25 318 LEU B O 1
ATOM 5470 N N . VAL B 1 319 ? 7.637 9.828 4.008 1 98.62 319 VAL B N 1
ATOM 5471 C CA . VAL B 1 319 ? 6.422 9.906 3.205 1 98.62 319 VAL B CA 1
ATOM 5472 C C . VAL B 1 319 ? 6.762 10.398 1.799 1 98.62 319 VAL B C 1
ATOM 5474 O O . VAL B 1 319 ? 7.656 11.227 1.622 1 98.62 319 VAL B O 1
ATOM 5477 N N . TRP B 1 320 ? 6.129 9.828 0.747 1 98.31 320 TRP B N 1
ATOM 5478 C CA . TRP B 1 320 ? 6.359 10.164 -0.655 1 98.31 320 TRP B CA 1
ATOM 5479 C C . TRP B 1 320 ? 5.059 10.594 -1.332 1 98.31 320 TRP B C 1
ATOM 5481 O O . TRP B 1 320 ? 4.023 9.938 -1.17 1 98.31 320 TRP B O 1
ATOM 5491 N N . HIS B 1 321 ? 5.121 11.648 -2.01 1 96.25 321 HIS B N 1
ATOM 5492 C CA . HIS B 1 321 ? 3.99 12.117 -2.803 1 96.25 321 HIS B CA 1
ATOM 5493 C C . HIS B 1 321 ? 3.869 11.344 -4.105 1 96.25 321 HIS B C 1
ATOM 5495 O O . HIS B 1 321 ? 4.012 11.914 -5.191 1 96.25 321 HIS B O 1
ATOM 5501 N N . THR B 1 322 ? 3.51 10.133 -4.004 1 95.88 322 THR B N 1
ATOM 5502 C CA . THR B 1 322 ? 3.314 9.281 -5.172 1 95.88 322 THR B CA 1
ATOM 5503 C C . THR B 1 322 ? 1.922 9.492 -5.762 1 95.88 322 THR B C 1
ATOM 5505 O O . THR B 1 322 ? 1.016 9.969 -5.074 1 95.88 322 THR B O 1
ATOM 5508 N N . ARG B 1 323 ? 1.839 9.188 -7.023 1 92.31 323 ARG B N 1
ATOM 5509 C CA . ARG B 1 323 ? 0.562 9.18 -7.73 1 92.31 323 ARG B CA 1
ATOM 5510 C C . ARG B 1 323 ? 0.414 7.918 -8.578 1 92.31 323 ARG B C 1
ATOM 5512 O O . ARG B 1 323 ? 1.383 7.453 -9.18 1 92.31 323 ARG B O 1
ATOM 5519 N N . THR B 1 324 ? -0.768 7.41 -8.562 1 93.56 324 THR B N 1
ATOM 5520 C CA . THR B 1 324 ? -1.035 6.254 -9.414 1 93.56 324 THR B CA 1
ATOM 5521 C C . THR B 1 324 ? -1.31 6.688 -10.852 1 93.56 324 THR B C 1
ATOM 5523 O O . THR B 1 324 ? -2.031 7.66 -11.086 1 93.56 324 THR B O 1
ATOM 5526 N N . GLU B 1 325 ? -0.704 5.992 -11.766 1 92.5 325 GLU B N 1
ATOM 5527 C CA . GLU B 1 325 ? -0.927 6.27 -13.18 1 92.5 325 GLU B CA 1
ATOM 5528 C C . GLU B 1 325 ? -2.395 6.078 -13.555 1 92.5 325 GLU B C 1
ATOM 5530 O O . GLU B 1 325 ? -3.035 5.125 -13.109 1 92.5 325 GLU B O 1
ATOM 5535 N N . LYS B 1 326 ? -2.934 7.004 -14.352 1 88.38 326 LYS B N 1
ATOM 5536 C CA . LYS B 1 326 ? -4.297 6.863 -14.852 1 88.38 326 LYS B CA 1
ATOM 5537 C C . LYS B 1 326 ? -4.402 5.715 -15.844 1 88.38 326 LYS B C 1
ATOM 5539 O O . LYS B 1 326 ? -3.625 5.641 -16.797 1 88.38 326 LYS B O 1
ATOM 5544 N N . PRO B 1 327 ? -5.348 4.875 -15.562 1 89.94 327 PRO B N 1
ATOM 5545 C CA . PRO B 1 327 ? -5.492 3.775 -16.516 1 89.94 327 PRO B CA 1
ATOM 5546 C C . PRO B 1 327 ? -5.988 4.242 -17.891 1 89.94 327 PRO B C 1
ATOM 5548 O O . PRO B 1 327 ? -6.695 5.25 -17.984 1 89.94 327 PRO B O 1
ATOM 5551 N N . LYS B 1 328 ? -5.578 3.51 -18.922 1 86.06 328 LYS B N 1
ATOM 5552 C CA . LYS B 1 328 ? -6.07 3.711 -20.281 1 86.06 328 LYS B CA 1
ATOM 5553 C C . LYS B 1 328 ? -7.109 2.658 -20.641 1 86.06 328 LYS B C 1
ATOM 5555 O O . LYS B 1 328 ? -6.914 1.469 -20.391 1 86.06 328 LYS B O 1
ATOM 5560 N N . TRP B 1 329 ? -8.25 3.049 -21.266 1 87.69 329 TRP B N 1
ATOM 5561 C CA . TRP B 1 329 ? -9.383 2.143 -21.438 1 87.69 329 TRP B CA 1
ATOM 5562 C C . TRP B 1 329 ? -9.641 1.857 -22.906 1 87.69 329 TRP B C 1
ATOM 5564 O O . TRP B 1 329 ? -10.773 1.574 -23.312 1 87.69 329 TRP B O 1
ATOM 5574 N N . LYS B 1 330 ? -8.625 2.018 -23.641 1 87.38 330 LYS B N 1
ATOM 5575 C CA . LYS B 1 330 ? -8.797 1.817 -25.078 1 87.38 330 LYS B CA 1
ATOM 5576 C C . LYS B 1 330 ? -9.359 0.43 -25.375 1 87.38 330 LYS B C 1
ATOM 5578 O O . LYS B 1 330 ? -10.273 0.287 -26.203 1 87.38 330 LYS B O 1
ATOM 5583 N N . GLU B 1 331 ? -8.852 -0.545 -24.719 1 90.25 331 GLU B N 1
ATOM 5584 C CA . GLU B 1 331 ? -9.305 -1.913 -24.953 1 90.25 331 GLU B CA 1
ATOM 5585 C C . GLU B 1 331 ? -10.703 -2.139 -24.391 1 90.25 331 GLU B C 1
ATOM 5587 O O . GLU B 1 331 ? -11.484 -2.912 -24.938 1 90.25 331 GLU B O 1
ATOM 5592 N N . GLU B 1 332 ? -10.984 -1.52 -23.297 1 91.19 332 GLU B N 1
ATOM 5593 C CA . GLU B 1 332 ? -12.328 -1.599 -22.75 1 91.19 332 GLU B CA 1
ATOM 5594 C C . GLU B 1 332 ? -13.359 -1.047 -23.734 1 91.19 332 GLU B C 1
ATOM 5596 O O . GLU B 1 332 ? -14.398 -1.669 -23.953 1 91.19 332 GLU B O 1
ATOM 5601 N N . ASP B 1 333 ? -13.078 0.033 -24.328 1 91.12 333 ASP B N 1
ATOM 5602 C CA . ASP B 1 333 ? -13.953 0.646 -25.312 1 91.12 333 ASP B CA 1
ATOM 5603 C C . ASP B 1 333 ? -14.133 -0.265 -26.531 1 91.12 333 ASP B C 1
ATOM 5605 O O . ASP B 1 333 ? -15.234 -0.392 -27.062 1 91.12 333 ASP B O 1
ATOM 5609 N N . ALA B 1 334 ? -13.062 -0.831 -26.891 1 91.62 334 ALA B N 1
ATOM 5610 C CA . ALA B 1 334 ? -13.109 -1.759 -28.016 1 91.62 334 ALA B CA 1
ATOM 5611 C C . ALA B 1 334 ? -13.977 -2.971 -27.703 1 91.62 334 ALA B C 1
ATOM 5613 O O . ALA B 1 334 ? -14.727 -3.451 -28.562 1 91.62 334 ALA B O 1
ATOM 5614 N N . MET B 1 335 ? -13.852 -3.445 -26.531 1 92.31 335 MET B N 1
ATOM 5615 C CA . MET B 1 335 ? -14.648 -4.594 -26.109 1 92.31 335 MET B CA 1
ATOM 5616 C C . MET B 1 335 ? -16.125 -4.246 -26.078 1 92.31 335 MET B C 1
ATOM 5618 O O . MET B 1 335 ? -16.969 -5.062 -26.453 1 92.31 335 MET B O 1
ATOM 5622 N N . ILE B 1 336 ? -16.453 -3.086 -25.594 1 90.69 336 ILE B N 1
ATOM 5623 C CA . ILE B 1 336 ? -17.844 -2.615 -25.562 1 90.69 336 ILE B CA 1
ATOM 5624 C C . ILE B 1 336 ? -18.391 -2.547 -26.984 1 90.69 336 ILE B C 1
ATOM 5626 O O . ILE B 1 336 ? -19.516 -3 -27.234 1 90.69 336 ILE B O 1
ATOM 5630 N N . ALA B 1 337 ? -17.625 -2.047 -27.859 1 92.88 337 ALA B N 1
ATOM 5631 C CA . ALA B 1 337 ? -18.031 -1.925 -29.25 1 92.88 337 ALA B CA 1
ATOM 5632 C C . ALA B 1 337 ? -18.297 -3.295 -29.875 1 92.88 337 ALA B C 1
ATOM 5634 O O . ALA B 1 337 ? -19.141 -3.432 -30.75 1 92.88 337 ALA B O 1
ATOM 5635 N N . LYS B 1 338 ? -17.656 -4.309 -29.406 1 93 338 LYS B N 1
ATOM 5636 C CA . LYS B 1 338 ? -17.828 -5.672 -29.906 1 93 338 LYS B CA 1
ATOM 5637 C C . LYS B 1 338 ? -18.969 -6.387 -29.188 1 93 338 LYS B C 1
ATOM 5639 O O . LYS B 1 338 ? -19.25 -7.555 -29.453 1 93 338 LYS B O 1
ATOM 5644 N N . GLY B 1 339 ? -19.531 -5.727 -28.172 1 90.56 339 GLY B N 1
ATOM 5645 C CA . GLY B 1 339 ? -20.656 -6.297 -27.438 1 90.56 339 GLY B CA 1
ATOM 5646 C C . GLY B 1 339 ? -20.219 -7.199 -26.297 1 90.56 339 GLY B C 1
ATOM 5647 O O . GLY B 1 339 ? -20.969 -8.086 -25.875 1 90.56 339 GLY B O 1
ATOM 5648 N N . GLN B 1 340 ? -18.953 -7.031 -25.938 1 91.62 340 GLN B N 1
ATOM 5649 C CA . GLN B 1 340 ? -18.422 -7.84 -24.844 1 91.62 340 GLN B CA 1
ATOM 5650 C C . GLN B 1 340 ? -17.906 -6.961 -23.703 1 91.62 340 GLN B C 1
ATOM 5652 O O . GLN B 1 340 ? -16.734 -7.039 -23.344 1 91.62 340 GLN B O 1
ATOM 5657 N N . PRO B 1 341 ? -18.812 -6.234 -23.125 1 89 341 PRO B N 1
ATOM 5658 C CA . PRO B 1 341 ? -18.375 -5.352 -22.031 1 89 341 PRO B CA 1
ATOM 5659 C C . PRO B 1 341 ? -18 -6.117 -20.766 1 89 341 PRO B C 1
ATOM 5661 O O . PRO B 1 341 ? -18.391 -7.277 -20.609 1 89 341 PRO B O 1
ATOM 5664 N N . SER B 1 342 ? -17.219 -5.422 -19.969 1 90.19 342 SER B N 1
ATOM 5665 C CA . SER B 1 342 ? -16.891 -6.012 -18.672 1 90.19 342 SER B CA 1
ATOM 5666 C C . SER B 1 342 ? -18.141 -6.195 -17.812 1 90.19 342 SER B C 1
ATOM 5668 O O . SER B 1 342 ? -19.078 -5.41 -17.906 1 90.19 342 SER B O 1
ATOM 5670 N N . ASP B 1 343 ? -18.125 -7.25 -17.062 1 90.19 343 ASP B N 1
ATOM 5671 C CA . ASP B 1 343 ? -19.219 -7.543 -16.141 1 90.19 343 ASP B CA 1
ATOM 5672 C C . ASP B 1 343 ? -19.359 -6.438 -15.094 1 90.19 343 ASP B C 1
ATOM 5674 O O . ASP B 1 343 ? -18.469 -6.227 -14.273 1 90.19 343 ASP B O 1
ATOM 5678 N N . PRO B 1 344 ? -20.453 -5.723 -15.07 1 87.25 344 PRO B N 1
ATOM 5679 C CA . PRO B 1 344 ? -20.625 -4.598 -14.148 1 87.25 344 PRO B CA 1
ATOM 5680 C C . PRO B 1 344 ? -20.766 -5.051 -12.695 1 87.25 344 PRO B C 1
ATOM 5682 O O . PRO B 1 344 ? -20.641 -4.234 -11.773 1 87.25 344 PRO B O 1
ATOM 5685 N N . ARG B 1 345 ? -21.062 -6.379 -12.445 1 89.12 345 ARG B N 1
ATOM 5686 C CA . ARG B 1 345 ? -21.219 -6.895 -11.094 1 89.12 345 ARG B CA 1
ATOM 5687 C C . ARG B 1 345 ? -19.875 -7.023 -10.391 1 89.12 345 ARG B C 1
ATOM 5689 O O . ARG B 1 345 ? -19.812 -7.168 -9.172 1 89.12 345 ARG B O 1
ATOM 5696 N N . VAL B 1 346 ? -18.797 -6.934 -11.203 1 90.94 346 VAL B N 1
ATOM 5697 C CA . VAL B 1 346 ? -17.453 -7.039 -10.633 1 90.94 346 VAL B CA 1
ATOM 5698 C C . VAL B 1 346 ? -16.953 -5.656 -10.242 1 90.94 346 VAL B C 1
ATOM 5700 O O . VAL B 1 346 ? -16.766 -4.785 -11.094 1 90.94 346 VAL B O 1
ATOM 5703 N N . GLU B 1 347 ? -16.766 -5.512 -8.977 1 91.06 347 GLU B N 1
ATOM 5704 C CA . GLU B 1 347 ? -16.281 -4.242 -8.445 1 91.06 347 GLU B CA 1
ATOM 5705 C C . GLU B 1 347 ? -14.758 -4.152 -8.547 1 91.06 347 GLU B C 1
ATOM 5707 O O . GLU B 1 347 ? -14.055 -5.082 -8.148 1 91.06 34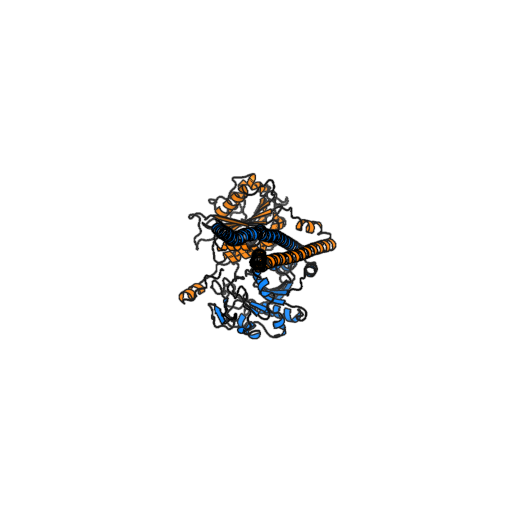7 GLU B O 1
ATOM 5712 N N . VAL B 1 348 ? -14.383 -3.023 -9.211 1 92.81 348 VAL B N 1
ATOM 5713 C CA . VAL B 1 348 ? -12.945 -2.816 -9.359 1 92.81 348 VAL B CA 1
ATOM 5714 C C . VAL B 1 348 ? -12.516 -1.572 -8.586 1 92.81 348 VAL B C 1
ATOM 5716 O O . VAL B 1 348 ? -13.219 -0.557 -8.594 1 92.81 348 VAL B O 1
#

Secondary structure (DSSP, 8-state):
--SHHHHHHHHHHHHHHHHHHHHHHHHHHHHHHHHS-HHHHHHHHHHHHHHHHHHHHHHHHHHHHHHHHHHHHHHHHHH-GGGHHHHHHHT--S-PEEEEEEEE---TTHHHHHHHHHHHHTTSSSEEEEEEESSSS--HHHHHHHHTS-SEEEEEE-PPPGGGPPPTTS-TTSS--SHHHHHHHHHHHHHH--TTT--EEEEE--TT-EE-HHHHHHHTT-SSEEE--EEEETTEEEEEEEE-TTS-EEEEE-SS-TTSTT---GGGEEEEHHHHHHSTT----TTPPTT-HHHHHHTTT--GGGEEE-HHHHTS--EE---BPPPP-HHHHHHHHTT----TTS--/--TTHHHHHHHHHHHHHHHHHHHHHHHHHHHHHHHS-HHHHHHHHHHHHHHHHHHHHHHHHHHHHHHHHHHHHHHHHHH-GGGHHHHHHHH-S-SPEEEEEEEE---TTHHHHHHHHHHHHTTSSSEEEEEEESSSS--HHHHHHHHTS-SEEEEEE-PPPGGGPPPTTS-TTSS--SHHHHHHHHHHHHHH--TTT--EEEEE--TT-EE-HHHHHHHTT-SSEEE--EEEETTEEEEEEEE-TTS-EEEEE-SS-TTSTT---GGGEEEEHHHHHHSTT----TTPPTT-HHHHHHTTT--GGGEEE-HHHHTS--EE---BPPPP-HHHHHHHHTT----TTS--

pLDDT: mean 84.14, std 17.65, range [23.92, 98.88]

Radius of gyration: 35.42 Å; Cα contacts (8 Å, |Δi|>4): 1201; chains: 2; bounding box: 121×94×71 Å

Organism: Saccoglossus kowalevskii (NCBI:txid10224)

Foldseek 3Di:
DPPVVVVVVVVVVVVCVVVVVVVVCVVVVVVVVVVVPPCVVVVVVVVVVVVVVVVVVVVVVVVVVVVVLLVVLQVCLLVPVVCLVVSLVVVPPPFAAEEEEEEDEDDQCRLVLQLQVLVLQSVFRNYEYEYEYQDPDQDPSVVVSVSNSSHHYHYHYDHDDPVQDDDPPDDPQPFDPCQVSVQVVLLCLLPPPDCVVGWHKYFYDYSFKDFASVVSVFGRPAPFKEFAKEAPPQVDRIKWFDADPVLFGDWIDHDPPRVAQDQHDRRGMMGISVLCVVQVPQGFDRPDPRRCRVVSRCVSRDHRRSYHYTPVSRPHHGMYPDHDDHDDCPVQVVCVVVVRHDDPVDDD/DPPVPVVVVVVVVVVCVVVVVVVVCVVVVVVVVVVVPPCVVCVVVVVVVVVVVVVVVVVVVVVVVVVVLVVVLVVCCVVPVVCNVVSVVVVDLPFAAEEEEEEDEDDQCRLVLQLQVLVLQVVFHNYEYEYEYQDPDQDPSVVVSVVPSPHHYHYHYDHDDPVQDDDPPDDPQPFDPCQVSVQVVLLCLLPPPDCVVGKHKYFYDYSFKDFASVVSVFGRPAPFKEFAKEAPPQVDRIKWFDADPVLFGDWIDHDPPRVAQDQHDRRGMMGISVLCVVQVPQGFDRPDPRRCRVVSRVVSRDHRRSYHYTPVSRPHHGMYPDHDDHDDCPVQVVCVVVVRHDDPVDDD

Sequence (696 aa):
MARIHLKKVVIVFVVLFFITPVILVIAYGVNCRNFISPLNEEDYRDAIAKKESPLKMKEDELKKYEERLNTLSVALRRQFPNAVEYILQILDDNIPTIYAITPTHTRHVQKAELVRLTNTFLHVKNFHWILVEDSEYRTPLVTNFLAQSGLRYTHLNTATPKNYKMKENDPHWLKPRGVEQRNLALDWLRENIDIATNSGVVYFADDDNTYSLQLFEEMRFTEKVSVWPVGITGGLKFERPIVGEDGKVKGWYAAWRPQRPFAMDMAGFALNLNLLKKYPNARFDITAKRGYLESSFLTQLVTLNELEPRAELCTKVLVWHTRTEKPKWKEEDAMIAKGQPSDPRVEVMARIHLKKVVIVFVVLFFITPVILVIAYGVNCRNFISPLNEEDYRDAIAKKESPLKMKEDELKKYEERLNTLSVALRRQFPNAVEYILQILDDNIPTIYAITPTHTRHVQKAELVRLTNTFLHVKNFHWILVEDSEYRTPLVTNFLAQSGLRYTHLNTATPKNYKMKENDPHWLKPRGVEQRNLALDWLRENIDIATNSGVVYFADDDNTYSLQLFEEMRFTEKVSVWPVGITGGLKFERPIVGEDGKVKGWYAAWRPQRPFAMDMAGFALNLNLLKKYPNARFDITAKRGYLESSFLTQLVTLNELEPRAELCTKVLVWHTRTEKPKWKEEDAMIAKGQPSDPRVEV